Protein AF-0000000087416168 (afdb_homodimer)

InterPro domains:
  IPR002364 Quinone oxidoreductase/zeta-crystallin, conserved site [PS01162] (146-167)
  IPR011032 GroES-like superfamily [SSF50129] (1-153)
  IPR013154 Alcohol dehydrogenase-like, N-terminal [PF08240] (27-116)
  IPR020843 Enoylreductase domain [SM00829] (10-326)
  IPR036291 NAD(P)-binding domain superfamily [SSF51735] (119-296)
  IPR051603 Zinc-Containing ADH Family: Quinone Oxidoreductase/CCCR [PTHR44154] (1-326)

Structure (mmCIF, N/CA/C/O backbone):
data_AF-0000000087416168-model_v1
#
loop_
_entity.id
_entity.type
_entity.pdbx_description
1 polymer 'Zinc-type alcohol dehydrogenase-like protein'
#
loop_
_atom_site.group_PDB
_atom_site.id
_atom_site.type_symbol
_atom_site.label_atom_id
_atom_site.label_alt_id
_atom_site.label_comp_id
_atom_site.label_asym_id
_atom_site.label_entity_id
_atom_site.label_seq_id
_atom_site.pdbx_PDB_ins_code
_atom_site.Cartn_x
_atom_site.Cartn_y
_atom_site.Cartn_z
_atom_site.occupancy
_atom_site.B_iso_or_equiv
_atom_site.auth_seq_id
_atom_site.auth_comp_id
_atom_site.auth_asym_id
_atom_site.auth_atom_id
_atom_site.pdbx_PDB_model_num
ATOM 1 N N . MET A 1 1 ? 13.109 -37.875 -20.875 1 96.06 1 MET A N 1
ATOM 2 C CA . MET A 1 1 ? 11.719 -37.719 -20.453 1 96.06 1 MET A CA 1
ATOM 3 C C . MET A 1 1 ? 10.914 -36.938 -21.484 1 96.06 1 MET A C 1
ATOM 5 O O . MET A 1 1 ? 11.484 -36.188 -22.297 1 96.06 1 MET A O 1
ATOM 9 N N . GLN A 1 2 ? 9.641 -37.156 -21.453 1 97.25 2 GLN A N 1
ATOM 10 C CA . GLN A 1 2 ? 8.766 -36.406 -22.344 1 97.25 2 GLN A CA 1
ATOM 11 C C . GLN A 1 2 ? 8.523 -35 -21.812 1 97.25 2 GLN A C 1
ATOM 13 O O . GLN A 1 2 ? 8.367 -34.812 -20.609 1 97.25 2 GLN A O 1
ATOM 18 N N . ALA A 1 3 ? 8.531 -34 -22.766 1 97.94 3 ALA A N 1
ATOM 19 C CA . ALA A 1 3 ? 8.234 -32.625 -22.422 1 97.94 3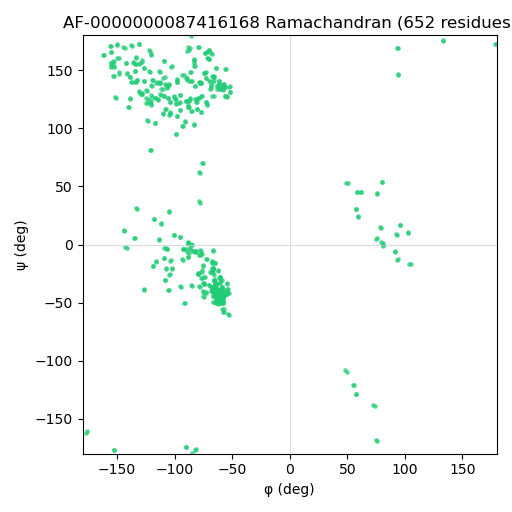 ALA A CA 1
ATOM 20 C C . ALA A 1 3 ? 7.652 -31.859 -23.609 1 97.94 3 ALA A C 1
ATOM 22 O O . ALA A 1 3 ? 7.742 -32.312 -24.75 1 97.94 3 ALA A O 1
ATOM 23 N N . MET A 1 4 ? 6.973 -30.859 -23.312 1 97.94 4 MET A N 1
ATOM 24 C CA . MET A 1 4 ? 6.523 -29.922 -24.328 1 97.94 4 MET A CA 1
ATOM 25 C C . MET A 1 4 ? 7.438 -28.703 -24.391 1 97.94 4 MET A C 1
ATOM 27 O O . MET A 1 4 ? 7.555 -27.969 -23.406 1 97.94 4 MET A O 1
ATOM 31 N N . LEU A 1 5 ? 8.023 -28.469 -25.562 1 96.5 5 LEU A N 1
ATOM 32 C CA . LEU A 1 5 ? 9.016 -27.422 -25.719 1 96.5 5 LEU A CA 1
ATOM 33 C C . LEU A 1 5 ? 8.484 -26.312 -26.625 1 96.5 5 LEU A C 1
ATOM 35 O O . LEU A 1 5 ? 7.66 -26.562 -27.5 1 96.5 5 LEU A O 1
ATOM 39 N N . ILE A 1 6 ? 8.953 -25.125 -26.312 1 96.12 6 ILE A N 1
ATOM 40 C CA . ILE A 1 6 ? 8.828 -24.031 -27.266 1 96.12 6 ILE A CA 1
ATOM 41 C C . ILE A 1 6 ? 10.211 -23.625 -27.766 1 96.12 6 ILE A C 1
ATOM 43 O O . ILE A 1 6 ? 11.164 -23.531 -27 1 96.12 6 ILE A O 1
ATOM 47 N N . ARG A 1 7 ? 10.297 -23.344 -29.047 1 96.19 7 ARG A N 1
ATOM 48 C CA . ARG A 1 7 ? 11.594 -23 -29.641 1 96.19 7 ARG A CA 1
ATOM 49 C C . ARG A 1 7 ? 11.664 -21.516 -29.969 1 96.19 7 ARG A C 1
ATOM 51 O O . ARG A 1 7 ? 12.75 -20.969 -30.172 1 96.19 7 ARG A O 1
ATOM 58 N N . ASP A 1 8 ? 10.516 -20.953 -30.078 1 95.81 8 ASP A N 1
ATOM 59 C CA . ASP A 1 8 ? 10.398 -19.5 -30.281 1 95.81 8 ASP A CA 1
ATOM 60 C C . ASP A 1 8 ? 9.227 -18.922 -29.5 1 95.81 8 ASP A C 1
ATOM 62 O O . ASP A 1 8 ? 8.211 -19.594 -29.297 1 95.81 8 ASP A O 1
ATOM 66 N N . TYR A 1 9 ? 9.461 -17.75 -29.094 1 96.81 9 TYR A N 1
ATOM 67 C CA . TYR A 1 9 ? 8.367 -17 -28.484 1 96.81 9 TYR A CA 1
ATOM 68 C C . TYR A 1 9 ? 7.562 -16.25 -29.531 1 96.81 9 TYR A C 1
ATOM 70 O O . TYR A 1 9 ? 8.008 -16.094 -30.672 1 96.81 9 TYR A O 1
ATOM 78 N N . GLY A 1 10 ? 6.375 -15.75 -29.094 1 96.19 10 GLY A N 1
ATOM 79 C CA . GLY A 1 10 ? 5.555 -14.953 -30 1 96.19 10 GLY A CA 1
ATOM 80 C C . GLY A 1 10 ? 4.098 -15.375 -30 1 96.19 10 GLY A C 1
ATOM 81 O O . GLY A 1 10 ? 3.738 -16.391 -29.422 1 96.19 10 GLY A O 1
ATOM 82 N N . GLU A 1 11 ? 3.289 -14.688 -30.688 1 93 11 GLU A N 1
ATOM 83 C CA . GLU A 1 11 ? 1.847 -14.898 -30.75 1 93 11 GLU A CA 1
ATOM 84 C C . GLU A 1 11 ? 1.513 -16.281 -31.297 1 93 11 GLU A C 1
ATOM 86 O O . GLU A 1 11 ? 0.509 -16.875 -30.922 1 93 11 GLU A O 1
ATOM 91 N N . ASN A 1 12 ? 2.393 -16.797 -32.125 1 91.25 12 ASN A N 1
ATOM 92 C CA . ASN A 1 12 ? 2.127 -18.062 -32.781 1 91.25 12 ASN A CA 1
ATOM 93 C C . ASN A 1 12 ? 3.062 -19.156 -32.281 1 91.25 12 ASN A C 1
ATOM 95 O O . ASN A 1 12 ? 3.279 -20.156 -33 1 91.25 12 ASN A O 1
ATOM 99 N N . ALA A 1 13 ? 3.648 -18.891 -31.141 1 95.81 13 ALA A N 1
ATOM 100 C CA . ALA A 1 13 ? 4.562 -19.875 -30.594 1 95.81 13 ALA A CA 1
ATOM 101 C C . ALA A 1 13 ? 3.869 -21.234 -30.422 1 95.81 13 ALA A C 1
ATOM 103 O O . ALA A 1 13 ? 2.746 -21.297 -29.906 1 95.81 13 ALA A O 1
ATOM 104 N N . VAL A 1 14 ? 4.559 -22.297 -30.828 1 95.88 14 VAL A N 1
ATOM 105 C CA . VAL A 1 14 ? 3.961 -23.625 -30.812 1 95.88 14 VAL A CA 1
ATOM 106 C C . VAL A 1 14 ? 4.707 -24.531 -29.828 1 95.88 14 VAL A C 1
ATOM 108 O O . VAL A 1 14 ? 5.934 -24.469 -29.734 1 95.88 14 VAL A O 1
ATOM 111 N N . PHE A 1 15 ? 3.922 -25.297 -29.125 1 97.62 15 PHE A N 1
ATOM 112 C CA . PHE A 1 15 ? 4.504 -26.344 -28.297 1 97.62 15 PHE A CA 1
ATOM 113 C C . PHE A 1 15 ? 4.812 -27.594 -29.125 1 97.62 15 PHE A C 1
ATOM 115 O O . PHE A 1 15 ? 3.988 -28.016 -29.938 1 97.62 15 PHE A O 1
ATOM 122 N N . GLU A 1 16 ? 5.984 -28.125 -28.844 1 97.38 16 GLU A N 1
ATOM 123 C CA . GLU A 1 16 ? 6.402 -29.359 -29.531 1 97.38 16 GLU A CA 1
ATOM 124 C C . GLU A 1 16 ? 6.773 -30.438 -28.531 1 97.38 16 GLU A C 1
ATOM 126 O O . GLU A 1 16 ? 7.52 -30.188 -27.578 1 97.38 16 GLU A O 1
ATOM 131 N N . ALA A 1 17 ? 6.23 -31.609 -28.812 1 97.12 17 ALA A N 1
ATOM 132 C CA . ALA A 1 17 ? 6.648 -32.75 -28 1 97.12 17 ALA A CA 1
ATOM 133 C C . ALA A 1 17 ? 8.102 -33.125 -28.266 1 97.12 17 ALA A C 1
ATOM 135 O O . ALA A 1 17 ? 8.539 -33.156 -29.422 1 97.12 17 ALA A O 1
ATOM 136 N N . ALA A 1 18 ? 8.805 -33.344 -27.219 1 96.56 18 ALA A N 1
ATOM 137 C CA . ALA A 1 18 ? 10.211 -33.688 -27.375 1 96.56 18 ALA A CA 1
ATOM 138 C C . ALA A 1 18 ? 10.664 -34.625 -26.234 1 96.56 18 ALA A C 1
ATOM 140 O O . ALA A 1 18 ? 10.102 -34.594 -25.141 1 96.56 18 ALA A O 1
ATOM 141 N N . GLU A 1 19 ? 11.562 -35.469 -26.609 1 97.44 19 GLU A N 1
ATOM 142 C CA . GLU A 1 19 ? 12.297 -36.219 -25.578 1 97.44 19 GLU A CA 1
ATOM 143 C C . GLU A 1 19 ? 13.523 -35.438 -25.109 1 97.44 19 GLU A C 1
ATOM 145 O O . GLU A 1 19 ? 14.383 -35.062 -25.922 1 97.44 19 GLU A O 1
ATOM 150 N N . VAL A 1 20 ? 13.508 -35.125 -23.828 1 96.12 20 VAL A N 1
ATOM 151 C CA . VAL A 1 20 ? 14.625 -34.375 -23.281 1 96.12 20 VAL A CA 1
ATOM 152 C C . VAL A 1 20 ? 15.273 -35.156 -22.141 1 96.12 20 VAL A C 1
ATOM 154 O O . VAL A 1 20 ? 14.734 -36.188 -21.688 1 96.12 20 VAL A O 1
ATOM 157 N N . GLU A 1 21 ? 16.422 -34.75 -21.734 1 95.38 21 GLU A N 1
ATOM 158 C CA . GLU A 1 21 ? 17.125 -35.438 -20.656 1 95.38 21 GLU A CA 1
ATOM 159 C C . GLU A 1 21 ? 16.391 -35.312 -19.328 1 95.38 21 GLU A C 1
ATOM 161 O O . GLU A 1 21 ? 15.828 -34.25 -19.031 1 95.38 21 GLU A O 1
ATOM 166 N N . MET A 1 22 ? 16.422 -36.375 -18.625 1 95.44 22 MET A N 1
ATOM 167 C CA . MET A 1 22 ? 15.898 -36.312 -17.266 1 95.44 22 MET A CA 1
ATOM 168 C C . MET A 1 22 ? 16.703 -35.344 -16.406 1 95.44 22 MET A C 1
ATOM 170 O O . MET A 1 22 ? 17.938 -35.312 -16.469 1 95.44 22 MET A O 1
ATOM 174 N N . PRO A 1 23 ? 15.961 -34.531 -15.703 1 94.62 23 PRO A N 1
ATOM 175 C CA . PRO A 1 23 ? 16.719 -33.625 -14.828 1 94.62 23 PRO A CA 1
ATOM 176 C C . PRO A 1 23 ? 17.469 -34.344 -13.719 1 94.62 23 PRO A C 1
ATOM 178 O O . PRO A 1 23 ? 16.953 -35.344 -13.172 1 94.62 23 PRO A O 1
ATOM 181 N N . GLU A 1 24 ? 18.547 -33.875 -13.406 1 93.94 24 GLU A N 1
ATOM 182 C CA . GLU A 1 24 ? 19.359 -34.469 -12.344 1 93.94 24 GLU A CA 1
ATOM 183 C C . GLU A 1 24 ? 19 -33.875 -10.984 1 93.94 24 GLU A C 1
ATOM 185 O O . GLU A 1 24 ? 18.766 -32.688 -10.859 1 93.94 24 GLU A O 1
ATOM 190 N N . ILE A 1 25 ? 19.016 -34.781 -10.055 1 96.06 25 ILE A N 1
ATOM 191 C CA . ILE A 1 25 ? 18.75 -34.344 -8.68 1 96.06 25 ILE A CA 1
ATOM 192 C C . ILE A 1 25 ? 19.906 -33.469 -8.18 1 96.06 25 ILE A C 1
ATOM 194 O O . ILE A 1 25 ? 21.062 -33.75 -8.477 1 96.06 25 ILE A O 1
ATOM 198 N N . LYS A 1 26 ? 19.547 -32.375 -7.5 1 94.38 26 LYS A N 1
ATOM 199 C CA . LYS A 1 26 ? 20.547 -31.469 -6.922 1 94.38 26 LYS A CA 1
ATOM 200 C C . LYS A 1 26 ? 20.266 -31.219 -5.441 1 94.38 26 LYS A C 1
ATOM 202 O O . LYS A 1 26 ? 19.156 -31.453 -4.969 1 94.38 26 LYS A O 1
ATOM 207 N N . ALA A 1 27 ? 21.328 -30.828 -4.742 1 97.56 27 ALA A N 1
ATOM 208 C CA . ALA A 1 27 ? 21.172 -30.5 -3.324 1 97.56 27 ALA A CA 1
ATOM 209 C C . ALA A 1 27 ? 20.047 -29.5 -3.104 1 97.56 27 ALA A C 1
ATOM 211 O O . ALA A 1 27 ? 19.891 -28.547 -3.871 1 97.56 27 ALA A O 1
ATOM 212 N N . GLY A 1 28 ? 19.203 -29.75 -2.057 1 97.81 28 GLY A N 1
ATOM 213 C CA . GLY A 1 28 ? 18.109 -28.844 -1.703 1 97.81 28 GLY A CA 1
ATOM 214 C C . GLY A 1 28 ? 16.891 -29 -2.592 1 97.81 28 GLY A C 1
ATOM 215 O O . GLY A 1 28 ? 15.891 -28.312 -2.4 1 97.81 28 GLY A O 1
ATOM 216 N N . HIS A 1 29 ? 16.953 -29.938 -3.52 1 98 29 HIS A N 1
ATOM 217 C CA . HIS A 1 29 ? 15.875 -30.109 -4.488 1 98 29 HIS A CA 1
ATOM 218 C C . HIS A 1 29 ? 15.273 -31.5 -4.406 1 98 29 HIS A C 1
ATOM 220 O O . HIS A 1 29 ? 15.828 -32.375 -3.742 1 98 29 HIS A O 1
ATOM 226 N N . VAL A 1 30 ? 14.125 -31.625 -4.98 1 98.25 30 VAL A N 1
ATOM 227 C CA . VAL A 1 30 ? 13.375 -32.875 -5.023 1 98.25 30 VAL A CA 1
ATOM 228 C C . VAL A 1 30 ? 12.961 -33.188 -6.461 1 98.25 30 VAL A C 1
ATOM 230 O O . VAL A 1 30 ? 12.516 -32.312 -7.191 1 98.25 30 VAL A O 1
ATOM 233 N N . LEU A 1 31 ? 13.258 -34.406 -6.855 1 98.5 31 LEU A N 1
ATOM 234 C CA . LEU A 1 31 ? 12.727 -34.875 -8.141 1 98.5 31 LEU A CA 1
ATOM 235 C C . LEU A 1 31 ? 11.281 -35.344 -7.996 1 98.5 31 LEU A C 1
ATOM 237 O O . LEU A 1 31 ? 10.977 -36.219 -7.188 1 98.5 31 LEU A O 1
ATOM 241 N N . VAL A 1 32 ? 10.445 -34.75 -8.742 1 98.69 32 VAL A N 1
ATOM 242 C CA . VAL A 1 32 ? 9.023 -35.031 -8.648 1 98.69 32 VAL A CA 1
ATOM 243 C C . VAL A 1 32 ? 8.516 -35.562 -9.992 1 98.69 32 VAL A C 1
ATOM 245 O O . VAL A 1 32 ? 8.789 -35 -11.039 1 98.69 32 VAL A O 1
ATOM 248 N N . LYS A 1 33 ? 7.875 -36.688 -9.945 1 98.88 33 LYS A N 1
ATOM 249 C CA . LYS A 1 33 ? 7.094 -37.125 -11.102 1 98.88 33 LYS A CA 1
ATOM 250 C C . LYS A 1 33 ? 5.777 -36.375 -11.195 1 98.88 33 LYS A C 1
ATOM 252 O O . LYS A 1 33 ? 4.883 -36.531 -10.367 1 98.88 33 LYS A O 1
ATOM 257 N N . ILE A 1 34 ? 5.676 -35.594 -12.227 1 98.81 34 ILE A N 1
ATOM 258 C CA . ILE A 1 34 ? 4.543 -34.688 -12.328 1 98.81 34 ILE A CA 1
ATOM 259 C C . ILE A 1 34 ? 3.295 -35.469 -12.75 1 98.81 34 ILE A C 1
ATOM 261 O O . ILE A 1 34 ? 3.326 -36.219 -13.727 1 98.81 34 ILE A O 1
ATOM 265 N N . ALA A 1 35 ? 2.24 -35.281 -11.969 1 98.88 35 ALA A N 1
ATOM 266 C CA . ALA A 1 35 ? 0.946 -35.844 -12.32 1 98.88 35 ALA A CA 1
ATOM 267 C C . ALA A 1 35 ? 0.089 -34.844 -13.086 1 98.88 35 ALA A C 1
ATOM 269 O O . ALA A 1 35 ? -0.662 -35.219 -13.992 1 98.88 35 ALA A O 1
ATOM 270 N N . ALA A 1 36 ? 0.198 -33.594 -12.703 1 98.81 36 ALA A N 1
ATOM 271 C CA . ALA A 1 36 ? -0.583 -32.531 -13.328 1 98.81 36 ALA A CA 1
ATOM 272 C C . ALA A 1 36 ? 0.105 -31.188 -13.172 1 98.81 36 ALA A C 1
ATOM 274 O O . ALA A 1 36 ? 0.916 -31 -12.258 1 98.81 36 ALA A O 1
ATOM 275 N N . SER A 1 37 ? -0.153 -30.297 -14.062 1 98.5 37 SER A N 1
ATOM 276 C CA . SER A 1 37 ? 0.217 -2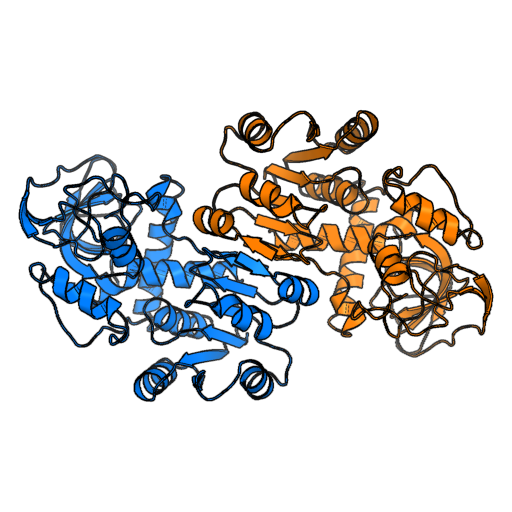8.891 -14.047 1 98.5 37 SER A CA 1
ATOM 277 C C . SER A 1 37 ? -0.979 -28 -14.367 1 98.5 37 SER A C 1
ATOM 279 O O . SER A 1 37 ? -2.074 -28.5 -14.641 1 98.5 37 SER A O 1
ATOM 281 N N . SER A 1 38 ? -0.823 -26.719 -14.25 1 98.38 38 SER A N 1
ATOM 282 C CA . SER A 1 38 ? -1.889 -25.812 -14.648 1 98.38 38 SER A CA 1
ATOM 283 C C . SER A 1 38 ? -1.34 -24.625 -15.445 1 98.38 38 SER A C 1
ATOM 285 O O . SER A 1 38 ? -0.139 -24.359 -15.406 1 98.38 38 SER A O 1
ATOM 287 N N . VAL A 1 39 ? -2.217 -24.031 -16.234 1 97.81 39 VAL A N 1
ATOM 288 C CA . VAL A 1 39 ? -1.84 -22.906 -17.078 1 97.81 39 VAL A CA 1
ATOM 289 C C . VAL A 1 39 ? -2.256 -21.609 -16.422 1 97.81 39 VAL A C 1
ATOM 291 O O . VAL A 1 39 ? -3.408 -21.438 -16 1 97.81 39 VAL A O 1
ATOM 294 N N . ASN A 1 40 ? -1.34 -20.734 -16.25 1 96.88 40 ASN A N 1
ATOM 295 C CA . ASN A 1 40 ? -1.599 -19.406 -15.695 1 96.88 40 ASN A CA 1
ATOM 296 C C . ASN A 1 40 ? -1.471 -18.312 -16.75 1 96.88 40 ASN A C 1
ATOM 298 O O . ASN A 1 40 ? -0.806 -18.516 -17.781 1 96.88 40 ASN A O 1
ATOM 302 N N . THR A 1 41 ? -2.102 -17.188 -16.484 1 94.5 41 THR A N 1
ATOM 303 C CA . THR A 1 41 ? -2.039 -16.062 -17.406 1 94.5 41 THR A CA 1
ATOM 304 C C . THR A 1 41 ? -0.59 -15.695 -17.703 1 94.5 41 THR A C 1
ATOM 306 O O . THR A 1 41 ? -0.235 -15.43 -18.859 1 94.5 41 THR A O 1
ATOM 309 N N . VAL A 1 42 ? 0.277 -15.703 -16.703 1 94.81 42 VAL A N 1
ATOM 310 C CA . VAL A 1 42 ? 1.673 -15.312 -16.891 1 94.81 42 VAL A CA 1
ATOM 311 C C . VAL A 1 42 ? 2.367 -16.312 -17.812 1 94.81 42 VAL A C 1
ATOM 313 O O . VAL A 1 42 ? 3.275 -15.953 -18.562 1 94.81 42 VAL A O 1
ATOM 316 N N . ASP A 1 43 ? 1.974 -17.594 -17.828 1 96.12 43 ASP A N 1
ATOM 317 C CA . ASP A 1 43 ? 2.504 -18.562 -18.781 1 96.12 43 ASP A CA 1
ATOM 318 C C . ASP A 1 43 ? 2.254 -18.109 -20.219 1 96.12 43 ASP A C 1
ATOM 320 O O . ASP A 1 43 ? 3.146 -18.203 -21.078 1 96.12 43 ASP A O 1
ATOM 324 N N . THR A 1 44 ? 1.035 -17.672 -20.438 1 95.75 44 THR A N 1
ATOM 325 C CA . THR A 1 44 ? 0.669 -17.234 -21.781 1 95.75 44 THR A CA 1
ATOM 326 C C . THR A 1 44 ? 1.404 -15.961 -22.172 1 95.75 44 THR A C 1
ATOM 328 O O . THR A 1 44 ? 1.778 -15.773 -23.328 1 95.75 44 THR A O 1
ATOM 331 N N . MET A 1 45 ? 1.579 -15.102 -21.156 1 93.81 45 MET A N 1
ATOM 332 C CA . MET A 1 45 ? 2.338 -13.883 -21.422 1 93.81 45 MET A CA 1
ATOM 333 C C . MET A 1 45 ? 3.777 -14.211 -21.812 1 93.81 45 MET A C 1
ATOM 335 O O . MET A 1 45 ? 4.309 -13.648 -22.766 1 93.81 45 MET A O 1
ATOM 339 N N . ILE A 1 46 ? 4.379 -15.086 -21.094 1 95.5 46 ILE A N 1
ATOM 340 C CA . ILE A 1 46 ? 5.75 -15.492 -21.375 1 95.5 46 ILE A CA 1
ATOM 341 C C . ILE A 1 46 ? 5.832 -16.094 -22.781 1 95.5 46 ILE A C 1
ATOM 343 O O . ILE A 1 46 ? 6.723 -15.742 -23.562 1 95.5 46 ILE A O 1
ATOM 347 N N . ARG A 1 47 ? 4.934 -16.938 -23.094 1 96.5 47 ARG A N 1
ATOM 348 C CA . ARG A 1 47 ? 4.926 -17.594 -24.391 1 96.5 47 ARG A CA 1
ATOM 349 C C . ARG A 1 47 ? 4.824 -16.562 -25.516 1 96.5 47 ARG A C 1
ATOM 351 O O . ARG A 1 47 ? 5.508 -16.688 -26.547 1 96.5 47 ARG A O 1
ATOM 358 N N . LYS A 1 48 ? 4.062 -15.539 -25.297 1 96.19 48 LYS A N 1
ATOM 359 C CA . LYS A 1 48 ? 3.777 -14.555 -26.344 1 96.19 48 LYS A CA 1
ATOM 360 C C . LYS A 1 48 ? 4.871 -13.492 -26.406 1 96.19 48 LYS A C 1
ATOM 362 O O . LYS A 1 48 ? 5.266 -13.07 -27.484 1 96.19 48 LYS A O 1
ATOM 367 N N . MET A 1 49 ? 5.387 -13.156 -25.203 1 94.31 49 MET A N 1
ATOM 368 C CA . MET A 1 49 ? 6.234 -11.969 -25.156 1 94.31 49 MET A CA 1
ATOM 369 C C . MET A 1 49 ? 7.707 -12.352 -25.047 1 94.31 49 MET A C 1
ATOM 371 O O . MET A 1 49 ? 8.586 -11.57 -25.422 1 94.31 49 MET A O 1
ATOM 375 N N . GLY A 1 50 ? 7.93 -13.398 -24.562 1 94.31 50 GLY A N 1
ATOM 376 C CA . GLY A 1 50 ? 9.297 -13.891 -24.438 1 94.31 50 GLY A CA 1
ATOM 377 C C . GLY A 1 50 ? 10.211 -12.93 -23.719 1 94.31 50 GLY A C 1
ATOM 378 O O . GLY A 1 50 ? 9.898 -12.477 -22.609 1 94.31 50 GLY A O 1
ATOM 379 N N . GLN A 1 51 ? 11.227 -12.531 -24.406 1 90.25 51 GLN A N 1
ATOM 380 C CA . GLN A 1 51 ? 12.32 -11.797 -23.781 1 90.25 51 GLN A CA 1
ATOM 381 C C . GLN A 1 51 ? 11.922 -10.336 -23.547 1 90.25 51 GLN A C 1
ATOM 383 O O . GLN A 1 51 ? 12.656 -9.594 -22.875 1 90.25 51 GLN A O 1
ATOM 388 N N . GLU A 1 52 ? 10.828 -9.969 -23.984 1 90.12 52 GLU A N 1
ATOM 389 C CA . GLU A 1 52 ? 10.32 -8.648 -23.641 1 90.12 52 GLU A CA 1
ATOM 390 C C . GLU A 1 52 ? 9.977 -8.562 -22.156 1 90.12 52 GLU A C 1
ATOM 392 O O . GLU A 1 52 ? 9.859 -7.465 -21.609 1 90.12 52 GLU A O 1
ATOM 397 N N . LEU A 1 53 ? 9.719 -9.68 -21.562 1 90.25 53 LEU A N 1
ATOM 398 C CA . LEU A 1 53 ? 9.531 -9.766 -20.125 1 90.25 53 LEU A CA 1
ATOM 399 C C . LEU A 1 53 ? 10.82 -10.227 -19.438 1 90.25 53 LEU A C 1
ATOM 401 O O . LEU A 1 53 ? 11.523 -11.102 -19.953 1 90.25 53 LEU A O 1
ATOM 405 N N . PRO A 1 54 ? 11.062 -9.609 -18.328 1 88.62 54 PRO A N 1
ATOM 406 C CA . PRO A 1 54 ? 12.289 -9.992 -17.625 1 88.62 54 PRO A CA 1
ATOM 407 C C . PRO A 1 54 ? 12.156 -11.305 -16.859 1 88.62 54 PRO A C 1
ATOM 409 O O . PRO A 1 54 ? 12.672 -11.438 -15.758 1 88.62 54 PRO A O 1
ATOM 412 N N . LEU A 1 55 ? 11.406 -12.273 -17.406 1 92.44 55 LEU A N 1
ATOM 413 C CA . LEU A 1 55 ? 11.188 -13.492 -16.641 1 92.44 55 LEU A CA 1
ATOM 414 C C . LEU A 1 55 ? 11.211 -14.719 -17.531 1 92.44 55 LEU A C 1
ATOM 416 O O . LEU A 1 55 ? 11.18 -15.852 -17.047 1 92.44 55 LEU A O 1
ATOM 420 N N . ALA A 1 56 ? 11.359 -14.562 -18.859 1 94 56 ALA A N 1
ATOM 421 C CA . ALA A 1 56 ? 11.234 -15.672 -19.797 1 94 56 ALA A CA 1
ATOM 422 C C . ALA A 1 56 ? 12.492 -16.531 -19.812 1 94 56 ALA A C 1
ATOM 424 O O . ALA A 1 56 ? 13.609 -16.016 -19.828 1 94 56 ALA A O 1
ATOM 425 N N . PRO A 1 57 ? 12.266 -17.859 -19.859 1 95.06 57 PRO A N 1
ATOM 426 C CA . PRO A 1 57 ? 13.422 -18.734 -20.062 1 95.06 57 PRO A CA 1
ATOM 427 C C . PRO A 1 57 ? 14.008 -18.641 -21.469 1 95.06 57 PRO A C 1
ATOM 429 O O . PRO A 1 57 ? 13.328 -18.188 -22.391 1 95.06 57 PRO A O 1
ATOM 432 N N . GLN A 1 58 ? 15.258 -19.062 -21.562 1 94.25 58 GLN A N 1
ATOM 433 C CA . GLN A 1 58 ? 15.859 -19.156 -22.891 1 94.25 58 GLN A CA 1
ATOM 434 C C . GLN A 1 58 ? 15.289 -20.344 -23.672 1 94.25 58 GLN A C 1
ATOM 436 O O . GLN A 1 58 ? 15.078 -21.422 -23.125 1 94.25 58 GLN A O 1
ATOM 441 N N . THR A 1 59 ? 15.109 -20.188 -24.953 1 93.94 59 THR A N 1
ATOM 442 C CA . THR A 1 59 ? 14.609 -21.266 -25.797 1 93.94 59 THR A CA 1
ATOM 443 C C . THR A 1 59 ? 15.75 -22.188 -26.219 1 93.94 59 THR A C 1
ATOM 445 O O . THR A 1 59 ? 16.891 -21.766 -26.344 1 93.94 59 THR A O 1
ATOM 448 N N . PRO A 1 60 ? 15.492 -23.438 -26.562 1 95.31 60 PRO A N 1
ATOM 449 C CA . PRO A 1 60 ? 14.219 -24.125 -26.312 1 95.31 60 PRO A CA 1
ATOM 450 C C . PRO A 1 60 ? 13.836 -24.156 -24.844 1 95.31 60 PRO A C 1
ATOM 452 O O . PRO A 1 60 ? 14.695 -24.375 -23.984 1 95.31 60 PRO A O 1
ATOM 455 N N . ALA A 1 61 ? 12.539 -23.922 -24.594 1 95.62 61 ALA A N 1
ATOM 456 C CA . ALA A 1 61 ? 12.109 -23.75 -23.219 1 95.62 61 ALA A CA 1
ATOM 457 C C . ALA A 1 61 ? 10.961 -24.688 -22.875 1 95.62 61 ALA A C 1
ATOM 459 O O . ALA A 1 61 ? 10.109 -24.969 -23.734 1 95.62 61 ALA A O 1
ATOM 460 N N . ILE A 1 62 ? 11.008 -25.219 -21.688 1 96.94 62 ILE A N 1
ATOM 461 C CA . ILE A 1 62 ? 9.844 -25.844 -21.078 1 96.94 62 ILE A CA 1
ATOM 462 C C . ILE A 1 62 ? 9.117 -24.859 -20.172 1 96.94 62 ILE A C 1
ATOM 464 O O . ILE A 1 62 ? 9.68 -24.406 -19.172 1 96.94 62 ILE A O 1
ATOM 468 N N . LEU A 1 63 ? 7.875 -24.516 -20.531 1 97.06 63 LEU A N 1
ATOM 469 C CA . LEU A 1 63 ? 7.102 -23.547 -19.75 1 97.06 63 LEU A CA 1
ATOM 470 C C . LEU A 1 63 ? 6.297 -24.25 -18.672 1 97.06 63 LEU A C 1
ATOM 472 O O . LEU A 1 63 ? 6.516 -25.438 -18.391 1 97.06 63 LEU A O 1
ATOM 476 N N . GLY A 1 64 ? 5.492 -23.469 -18.016 1 97.62 64 GLY A N 1
ATOM 477 C CA . GLY A 1 64 ? 4.699 -23.969 -16.906 1 97.62 64 GLY A CA 1
ATOM 478 C C . GLY A 1 64 ? 5.359 -23.766 -15.547 1 97.62 64 GLY A C 1
ATOM 479 O O . GLY A 1 64 ? 6.578 -23.906 -15.422 1 97.62 64 GLY A O 1
ATOM 480 N N . MET A 1 65 ? 4.516 -23.516 -14.523 1 98.06 65 MET A N 1
ATOM 481 C CA . MET A 1 65 ? 5.066 -23.172 -13.211 1 98.06 65 MET A CA 1
ATOM 482 C C . MET A 1 65 ? 4.504 -24.078 -12.133 1 98.06 65 MET A C 1
ATOM 484 O O . MET A 1 65 ? 5.246 -24.578 -11.281 1 98.06 65 MET A O 1
ATOM 488 N N . ASP A 1 66 ? 3.285 -24.406 -12.188 1 98.62 66 ASP A N 1
ATOM 489 C CA . ASP A 1 66 ? 2.576 -25.188 -11.188 1 98.62 66 ASP A CA 1
ATOM 490 C C . ASP A 1 66 ? 2.752 -26.688 -11.438 1 98.62 66 ASP A C 1
ATOM 492 O O . ASP A 1 66 ? 2.797 -27.125 -12.586 1 98.62 66 ASP A O 1
ATOM 496 N N . PHE A 1 67 ? 2.744 -27.406 -10.32 1 98.69 67 PHE A N 1
ATOM 497 C CA . PHE A 1 67 ? 2.732 -28.859 -10.469 1 98.69 67 PHE A CA 1
ATOM 498 C C . PHE A 1 67 ? 2.135 -29.531 -9.242 1 98.69 67 PHE A C 1
ATOM 500 O O . PHE A 1 67 ? 2.08 -28.938 -8.164 1 98.69 67 PHE A O 1
ATOM 507 N N . ALA A 1 68 ? 1.638 -30.688 -9.398 1 98.88 68 ALA A N 1
ATOM 508 C CA . ALA A 1 68 ? 1.394 -31.703 -8.375 1 98.88 68 ALA A CA 1
ATOM 509 C C . ALA A 1 68 ? 1.901 -33.062 -8.82 1 98.88 68 ALA A C 1
ATOM 511 O O . ALA A 1 68 ? 1.822 -33.406 -10 1 98.88 68 ALA A O 1
ATOM 512 N N . GLY A 1 69 ? 2.459 -33.781 -7.898 1 98.88 69 GLY A N 1
ATOM 513 C CA . GLY A 1 69 ? 3.025 -35.062 -8.258 1 98.88 69 GLY A CA 1
ATOM 514 C C . GLY A 1 69 ? 3.572 -35.812 -7.066 1 98.88 69 GLY A C 1
ATOM 515 O O . GLY A 1 69 ? 3.148 -35.594 -5.93 1 98.88 69 GLY A O 1
ATOM 516 N N . THR A 1 70 ? 4.422 -36.781 -7.434 1 98.88 70 THR A N 1
ATOM 517 C CA . THR A 1 70 ? 4.977 -37.656 -6.418 1 98.88 70 THR A CA 1
ATOM 518 C C . THR A 1 70 ? 6.5 -37.562 -6.387 1 98.88 70 THR A C 1
ATOM 520 O O . THR A 1 70 ? 7.148 -37.562 -7.434 1 98.88 70 THR A O 1
ATOM 523 N N . VAL A 1 71 ? 7 -37.5 -5.176 1 98.88 71 VAL A N 1
ATOM 524 C CA . VAL A 1 71 ? 8.445 -37.438 -5.004 1 98.88 71 VAL A CA 1
ATOM 525 C C . VAL A 1 71 ? 9.102 -38.719 -5.469 1 98.88 71 VAL A C 1
ATOM 527 O O . VAL A 1 71 ? 8.727 -39.812 -5.027 1 98.88 71 VAL A O 1
ATOM 530 N N . GLU A 1 72 ? 10.07 -38.594 -6.32 1 98.5 72 GLU A N 1
ATOM 531 C CA . GLU A 1 72 ? 10.781 -39.75 -6.863 1 98.5 72 GLU A CA 1
ATOM 532 C C . GLU A 1 72 ? 12.195 -39.844 -6.297 1 98.5 72 GLU A C 1
ATOM 534 O O . GLU A 1 72 ? 12.75 -40.938 -6.172 1 98.5 72 GLU A O 1
ATOM 539 N N . ALA A 1 73 ? 12.789 -38.75 -5.98 1 98.5 73 ALA A N 1
ATOM 540 C CA . ALA A 1 73 ? 14.109 -38.688 -5.371 1 98.5 73 ALA A CA 1
ATOM 541 C C . ALA A 1 73 ? 14.266 -37.438 -4.523 1 98.5 73 ALA A C 1
ATOM 543 O O . ALA A 1 73 ? 13.602 -36.406 -4.777 1 98.5 73 ALA A O 1
ATOM 544 N N . VAL A 1 74 ? 15.125 -37.531 -3.543 1 98.5 74 VAL A N 1
ATOM 545 C CA . VAL A 1 74 ? 15.359 -36.438 -2.615 1 98.5 74 VAL A CA 1
ATOM 546 C C . VAL A 1 74 ? 16.844 -36.094 -2.605 1 98.5 74 VAL A C 1
ATOM 548 O O . VAL A 1 74 ? 17.703 -36.938 -2.428 1 98.5 74 VAL A O 1
ATOM 551 N N . GLY A 1 75 ? 17.078 -34.781 -2.854 1 98.31 75 GLY A N 1
ATOM 552 C CA . GLY A 1 75 ? 18.469 -34.344 -2.871 1 98.31 75 GLY A CA 1
ATOM 553 C C . GLY A 1 75 ? 19.047 -34.156 -1.483 1 98.31 75 GLY A C 1
ATOM 554 O O . GLY A 1 75 ? 18.312 -34.125 -0.493 1 98.31 75 GLY A O 1
ATOM 555 N N . ASP A 1 76 ? 20.406 -33.969 -1.497 1 97.88 76 ASP A N 1
ATOM 556 C CA . ASP A 1 76 ? 21.125 -33.75 -0.245 1 97.88 76 ASP A CA 1
ATOM 557 C C . ASP A 1 76 ? 20.578 -32.531 0.496 1 97.88 76 ASP A C 1
ATOM 559 O O . ASP A 1 76 ? 20.297 -31.5 -0.12 1 97.88 76 ASP A O 1
ATOM 563 N N . GLY A 1 77 ? 20.359 -32.719 1.793 1 97.62 77 GLY A N 1
ATOM 564 C CA . GLY A 1 77 ? 19.984 -31.594 2.633 1 97.62 77 GLY A CA 1
ATOM 565 C C . GLY A 1 77 ? 18.469 -31.438 2.773 1 97.62 77 GLY A C 1
ATOM 566 O O . GLY A 1 77 ? 18 -30.641 3.59 1 97.62 77 GLY A O 1
ATOM 567 N N . VAL A 1 78 ? 17.75 -32.125 1.943 1 97.88 78 VAL A N 1
ATOM 568 C CA . VAL A 1 78 ? 16.297 -32.062 2.029 1 97.88 78 VAL A CA 1
ATOM 569 C C . VAL A 1 78 ? 15.805 -33 3.125 1 97.88 78 VAL A C 1
ATOM 571 O O . VAL A 1 78 ? 16.109 -34.188 3.117 1 97.88 78 VAL A O 1
ATOM 574 N N . GLN A 1 79 ? 15.023 -32.469 4.094 1 96.12 79 GLN A N 1
ATOM 575 C CA . GLN A 1 79 ? 14.609 -33.281 5.238 1 96.12 79 GLN A CA 1
ATOM 576 C C . GLN A 1 79 ? 13.094 -33.406 5.305 1 96.12 79 GLN A C 1
ATOM 578 O O . GLN A 1 79 ? 12.562 -34.344 5.906 1 96.12 79 GLN A O 1
ATOM 583 N N . ASP A 1 80 ? 12.383 -32.562 4.668 1 96.94 80 ASP A N 1
ATOM 584 C CA . ASP A 1 80 ? 10.945 -32.438 4.891 1 96.94 80 ASP A CA 1
ATOM 585 C C . ASP A 1 80 ? 10.164 -33.375 3.945 1 96.94 80 ASP A C 1
ATOM 587 O O . ASP A 1 80 ? 8.945 -33.469 4.047 1 96.94 80 ASP A O 1
ATOM 591 N N . TYR A 1 81 ? 10.859 -34.094 3.023 1 98.56 81 TYR A N 1
ATOM 592 C CA . TYR A 1 81 ? 10.188 -34.875 2.014 1 98.56 81 TYR A CA 1
ATOM 593 C C . TYR A 1 81 ? 10.828 -36.281 1.899 1 98.56 81 TYR A C 1
ATOM 595 O O . TYR A 1 81 ? 12.031 -36.406 2.131 1 98.56 81 TYR A O 1
ATOM 603 N N . SER A 1 82 ? 9.992 -37.219 1.533 1 98.5 82 SER A N 1
ATOM 604 C CA . SER A 1 82 ? 10.43 -38.594 1.281 1 98.5 82 SER A CA 1
ATOM 605 C C . SER A 1 82 ? 9.891 -39.125 -0.049 1 98.5 82 SER A C 1
ATOM 607 O O . SER A 1 82 ? 8.875 -38.625 -0.543 1 98.5 82 SER A O 1
ATOM 609 N N . ILE A 1 83 ? 10.625 -40.094 -0.559 1 98.56 83 ILE A N 1
ATOM 610 C CA . ILE A 1 83 ? 10.156 -40.75 -1.773 1 98.56 83 ILE A CA 1
ATOM 611 C C . ILE A 1 83 ? 8.734 -41.281 -1.564 1 98.56 83 ILE A C 1
ATOM 613 O O . ILE A 1 83 ? 8.43 -41.875 -0.53 1 98.56 83 ILE A O 1
ATOM 617 N N . GLY A 1 84 ? 7.871 -40.906 -2.469 1 98.75 84 GLY A N 1
ATOM 618 C CA . GLY A 1 84 ? 6.492 -41.375 -2.385 1 98.75 84 GLY A CA 1
ATOM 619 C C . GLY A 1 84 ? 5.543 -40.281 -1.897 1 98.75 84 GLY A C 1
ATOM 620 O O . GLY A 1 84 ? 4.324 -40.406 -2.051 1 98.75 84 GLY A O 1
ATOM 621 N N . ASP A 1 85 ? 6.074 -39.219 -1.3 1 98.81 85 ASP A N 1
ATOM 622 C CA . ASP A 1 85 ? 5.234 -38.125 -0.843 1 98.81 85 ASP A CA 1
ATOM 623 C C . ASP A 1 85 ? 4.484 -37.469 -2.008 1 98.81 85 ASP A C 1
ATOM 625 O O . ASP A 1 85 ? 5.047 -37.281 -3.088 1 98.81 85 ASP A O 1
ATOM 629 N N . GLU A 1 86 ? 3.172 -37.125 -1.812 1 98.94 86 GLU A N 1
ATOM 630 C CA . GLU A 1 86 ? 2.4 -36.344 -2.752 1 98.94 86 GLU A CA 1
ATOM 631 C C . GLU A 1 86 ? 2.559 -34.844 -2.455 1 98.94 86 GLU A C 1
ATOM 633 O O . GLU A 1 86 ? 2.309 -34.406 -1.333 1 98.94 86 GLU A O 1
ATOM 638 N N . VAL A 1 87 ? 2.996 -34.125 -3.469 1 98.94 87 VAL A N 1
ATOM 639 C CA . VAL A 1 87 ? 3.381 -32.719 -3.252 1 98.94 87 VAL A CA 1
ATOM 640 C C . VAL A 1 87 ? 2.779 -31.844 -4.344 1 98.94 87 VAL A C 1
ATOM 642 O O . VAL A 1 87 ? 2.28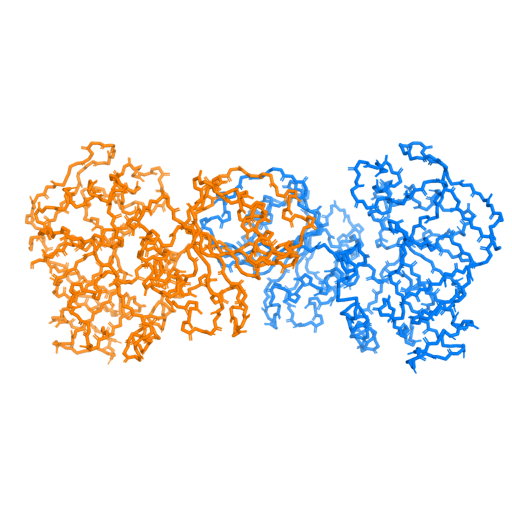7 -32.344 -5.355 1 98.94 87 VAL A O 1
ATOM 645 N N . TYR A 1 88 ? 2.703 -30.594 -4.105 1 98.94 88 TYR A N 1
ATOM 646 C CA . TYR A 1 88 ? 2.334 -29.562 -5.074 1 98.94 88 TYR A CA 1
ATOM 647 C C . TYR A 1 88 ? 3.154 -28.297 -4.871 1 98.94 88 TYR A C 1
ATOM 649 O O . TYR A 1 88 ? 3.734 -28.094 -3.801 1 98.94 88 TYR A O 1
ATOM 657 N N . GLY A 1 89 ? 3.287 -27.516 -5.863 1 98.75 89 GLY A N 1
ATOM 658 C CA . GLY A 1 89 ? 4.062 -26.297 -5.758 1 98.75 89 GLY A CA 1
ATOM 659 C C . GLY A 1 89 ? 4.129 -25.516 -7.059 1 98.75 89 GLY A C 1
ATOM 660 O O . GLY A 1 89 ? 3.52 -25.906 -8.055 1 98.75 89 GLY A O 1
ATOM 661 N N . CYS A 1 90 ? 4.656 -24.391 -7.016 1 98.62 90 CYS A N 1
ATOM 662 C CA . CYS A 1 90 ? 5.035 -23.516 -8.117 1 98.62 90 CYS A CA 1
ATOM 663 C C . CYS A 1 90 ? 6.543 -23.281 -8.141 1 98.62 90 CYS A C 1
ATOM 665 O O . CYS A 1 90 ? 7.07 -22.516 -7.328 1 98.62 90 CYS A O 1
ATOM 667 N N . ALA A 1 91 ? 7.234 -23.938 -9.086 1 97.19 91 ALA A N 1
ATOM 668 C CA . ALA A 1 91 ? 8.68 -24 -8.891 1 97.19 91 ALA A CA 1
ATOM 669 C C . ALA A 1 91 ? 9.414 -23.922 -10.227 1 97.19 91 ALA A C 1
ATOM 671 O O . ALA A 1 91 ? 10.609 -24.219 -10.297 1 97.19 91 ALA A O 1
ATOM 672 N N . GLY A 1 92 ? 8.703 -23.562 -11.352 1 93.06 92 GLY A N 1
ATOM 673 C CA . GLY A 1 92 ? 9.422 -23.641 -12.609 1 93.06 92 GLY A CA 1
ATOM 674 C C . GLY A 1 92 ? 8.906 -22.688 -13.664 1 93.06 92 GLY A C 1
ATOM 675 O O . GLY A 1 92 ? 8.094 -21.812 -13.367 1 93.06 92 GLY A O 1
ATOM 676 N N . GLY A 1 93 ? 9.562 -22.859 -14.82 1 91.38 93 GLY A N 1
ATOM 677 C CA . GLY A 1 93 ? 9.086 -22.203 -16.031 1 91.38 93 GLY A CA 1
ATOM 678 C C . GLY A 1 93 ? 9.477 -20.75 -16.109 1 91.38 93 GLY A C 1
ATOM 679 O O . GLY A 1 93 ? 8.883 -19.984 -16.875 1 91.38 93 GLY A O 1
ATOM 680 N N . LEU A 1 94 ? 10.398 -20.359 -15.281 1 92.81 94 LEU A N 1
ATOM 681 C CA . LEU A 1 94 ? 10.828 -18.969 -15.195 1 92.81 94 LEU A CA 1
ATOM 682 C C . LEU A 1 94 ? 12.352 -18.875 -15.242 1 92.81 94 LEU A C 1
ATOM 684 O O . LEU A 1 94 ? 13.047 -19.609 -14.555 1 92.81 94 LEU A O 1
ATOM 688 N N . ALA A 1 95 ? 12.859 -17.953 -16.125 1 92.69 95 ALA A N 1
ATOM 689 C CA . ALA A 1 95 ? 14.289 -17.672 -16.172 1 92.69 95 ALA A CA 1
ATOM 690 C C . ALA A 1 95 ? 15.094 -18.969 -16.266 1 92.69 95 ALA A C 1
ATOM 692 O O . ALA A 1 95 ? 14.898 -19.75 -17.203 1 92.69 95 ALA A O 1
ATOM 693 N N . ASP A 1 96 ? 15.781 -19.328 -15.234 1 90.5 96 ASP A N 1
ATOM 694 C CA . ASP A 1 96 ? 16.672 -20.484 -15.312 1 90.5 96 ASP A CA 1
ATOM 695 C C . ASP A 1 96 ? 16.016 -21.703 -14.68 1 90.5 96 ASP A C 1
ATOM 697 O O . ASP A 1 96 ? 16.641 -22.781 -14.602 1 90.5 96 ASP A O 1
ATOM 701 N N . LEU A 1 97 ? 14.758 -21.609 -14.336 1 91.56 97 LEU A N 1
ATOM 702 C CA . LEU A 1 97 ? 14.039 -22.719 -13.719 1 91.56 97 LEU A CA 1
ATOM 703 C C . LEU A 1 97 ? 13.266 -23.5 -14.766 1 91.56 97 LEU A C 1
ATOM 705 O O . LEU A 1 97 ? 12.406 -22.953 -15.461 1 91.56 97 LEU A O 1
ATOM 709 N N . PRO A 1 98 ? 13.57 -24.75 -14.836 1 87.25 98 PRO A N 1
ATOM 710 C CA . PRO A 1 98 ? 12.852 -25.531 -15.844 1 87.25 98 PRO A CA 1
ATOM 711 C C . PRO A 1 98 ? 11.352 -25.609 -15.562 1 87.25 98 PRO A C 1
ATOM 713 O O . PRO A 1 98 ? 10.93 -25.656 -14.406 1 87.25 98 PRO A O 1
ATOM 716 N N . GLY A 1 99 ? 10.586 -25.75 -16.641 1 96.19 99 GLY A N 1
ATOM 717 C CA . GLY A 1 99 ? 9.141 -25.672 -16.531 1 96.19 99 GLY A CA 1
ATOM 718 C C . GLY A 1 99 ? 8.5 -27 -16.156 1 96.19 99 GLY A C 1
ATOM 719 O O . GLY A 1 99 ? 9.203 -27.984 -15.938 1 96.19 99 GLY A O 1
ATOM 720 N N . THR A 1 100 ? 7.18 -27 -16.031 1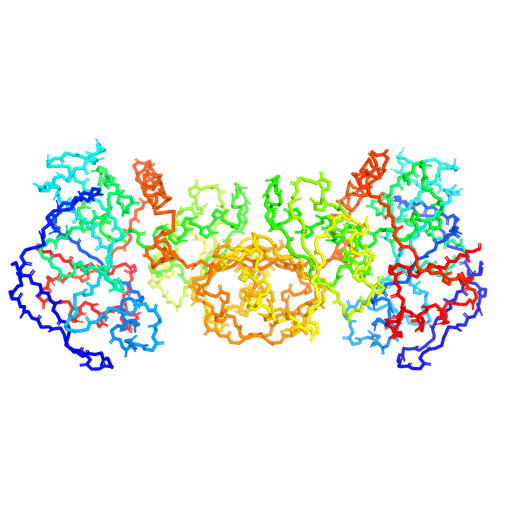 98.19 100 THR A N 1
ATOM 721 C CA . THR A 1 100 ? 6.43 -28.125 -15.492 1 98.19 100 THR A CA 1
ATOM 722 C C . THR A 1 100 ? 5.66 -28.844 -16.594 1 98.19 100 THR A C 1
ATOM 724 O O . THR A 1 100 ? 4.992 -29.844 -16.344 1 98.19 100 THR A O 1
ATOM 727 N N . LEU A 1 101 ? 5.719 -28.359 -17.812 1 98.31 101 LEU A N 1
ATOM 728 C CA . LEU A 1 101 ? 5.137 -29.078 -18.938 1 98.31 101 LEU A CA 1
ATOM 729 C C . LEU A 1 101 ? 6.051 -30.219 -19.375 1 98.31 101 LEU A C 1
ATOM 731 O O . LEU A 1 101 ? 6.5 -30.25 -20.531 1 98.31 101 LEU A O 1
ATOM 735 N N . ALA A 1 102 ? 6.258 -31.125 -18.469 1 98.38 102 ALA A N 1
ATOM 736 C CA . ALA A 1 102 ? 7.164 -32.25 -18.594 1 98.38 102 ALA A CA 1
ATOM 737 C C . ALA A 1 102 ? 6.75 -33.406 -17.656 1 98.38 102 ALA A C 1
ATOM 739 O O . ALA A 1 102 ? 5.867 -33.219 -16.828 1 98.38 102 ALA A O 1
ATOM 740 N N . GLU A 1 103 ? 7.387 -34.531 -17.828 1 98.44 103 GLU A N 1
ATOM 741 C CA . GLU A 1 103 ? 7.078 -35.688 -17 1 98.44 103 GLU A CA 1
ATOM 742 C C . GLU A 1 103 ? 7.641 -35.531 -15.586 1 98.44 103 GLU A C 1
ATOM 744 O O . GLU A 1 103 ? 7.062 -36.031 -14.625 1 98.44 103 GLU A O 1
ATOM 749 N N . TYR A 1 104 ? 8.812 -34.875 -15.492 1 98.31 104 TYR A N 1
ATOM 750 C CA . TYR A 1 104 ? 9.484 -34.688 -14.211 1 98.31 104 TYR A CA 1
ATOM 751 C C . TYR A 1 104 ? 9.969 -33.25 -14.039 1 98.31 104 TYR A C 1
ATOM 753 O O . TYR A 1 104 ? 10.234 -32.562 -15.023 1 98.31 104 TYR A O 1
ATOM 761 N N . ILE A 1 105 ? 10.109 -32.875 -12.82 1 97.88 105 ILE A N 1
ATOM 762 C CA . ILE A 1 105 ? 10.75 -31.594 -12.484 1 97.88 105 ILE A CA 1
ATOM 763 C C . ILE A 1 105 ? 11.688 -31.797 -11.297 1 97.88 105 ILE A C 1
ATOM 765 O O . ILE A 1 105 ? 11.398 -32.562 -10.391 1 97.88 105 ILE A O 1
ATOM 769 N N . VAL A 1 106 ? 12.797 -31.188 -11.352 1 97.69 106 VAL A N 1
ATOM 770 C CA . VAL A 1 106 ? 13.625 -31.016 -10.156 1 97.69 106 VAL A CA 1
ATOM 771 C C . VAL A 1 106 ? 13.305 -29.688 -9.484 1 97.69 106 VAL A C 1
ATOM 773 O O . VAL A 1 106 ? 13.758 -28.625 -9.938 1 97.69 106 VAL A O 1
ATOM 776 N N . ALA A 1 107 ? 12.547 -29.75 -8.438 1 97.38 107 ALA A N 1
ATOM 777 C CA . ALA A 1 107 ? 11.992 -28.547 -7.82 1 97.38 107 ALA A CA 1
ATOM 778 C C . ALA A 1 107 ? 12.727 -28.203 -6.527 1 97.38 107 ALA A C 1
ATOM 780 O O . ALA A 1 107 ? 13.055 -29.109 -5.742 1 97.38 107 ALA A O 1
ATOM 781 N N . ASP A 1 108 ? 13.016 -26.906 -6.32 1 97.62 108 ASP A N 1
ATOM 782 C CA . ASP A 1 108 ? 13.484 -26.438 -5.02 1 97.62 108 ASP A CA 1
ATOM 783 C C . ASP A 1 108 ? 12.5 -26.797 -3.912 1 97.62 108 ASP A C 1
ATOM 785 O O . ASP A 1 108 ? 11.312 -26.469 -4 1 97.62 108 ASP A O 1
ATOM 789 N N . SER A 1 109 ? 13.008 -27.438 -2.846 1 98.19 109 SER A N 1
ATOM 790 C CA . SER A 1 109 ? 12.148 -27.922 -1.775 1 98.19 109 SER A CA 1
ATOM 791 C C . SER A 1 109 ? 11.461 -26.766 -1.047 1 98.19 109 SER A C 1
ATOM 793 O O . SER A 1 109 ? 10.461 -26.969 -0.356 1 98.19 109 SER A O 1
ATOM 795 N N . ASN A 1 110 ? 11.922 -25.531 -1.198 1 98 110 ASN A N 1
ATOM 796 C CA . ASN A 1 110 ? 11.336 -24.344 -0.576 1 98 110 ASN A CA 1
ATOM 797 C C . ASN A 1 110 ? 10.188 -23.781 -1.411 1 98 110 ASN A C 1
ATOM 799 O O . ASN A 1 110 ? 9.531 -22.828 -1.003 1 98 110 ASN A O 1
ATOM 803 N N . LEU A 1 111 ? 9.891 -24.422 -2.547 1 98.31 111 LEU A N 1
ATOM 804 C CA . LEU A 1 111 ? 8.852 -23.891 -3.426 1 98.31 111 LEU A CA 1
ATOM 805 C C . LEU A 1 111 ? 7.703 -24.891 -3.564 1 98.31 111 LEU A C 1
ATOM 807 O O . LEU A 1 111 ? 6.957 -24.859 -4.543 1 98.31 111 LEU A O 1
ATOM 811 N N . MET A 1 112 ? 7.602 -25.75 -2.617 1 98.5 112 MET A N 1
ATOM 812 C CA . MET A 1 112 ? 6.57 -26.781 -2.65 1 98.5 112 MET A CA 1
ATOM 813 C C . MET A 1 112 ? 6.152 -27.172 -1.237 1 98.5 112 MET A C 1
ATOM 815 O O . MET A 1 112 ? 6.742 -26.719 -0.259 1 98.5 112 MET A O 1
ATOM 819 N N . ALA A 1 113 ? 5.141 -27.969 -1.129 1 98.88 113 ALA A N 1
ATOM 820 C CA . ALA A 1 113 ? 4.629 -28.547 0.109 1 98.88 113 ALA A CA 1
ATOM 821 C C . ALA A 1 113 ? 3.869 -29.844 -0.165 1 98.88 113 ALA A C 1
ATOM 823 O O . ALA A 1 113 ? 3.6 -30.172 -1.321 1 98.88 113 ALA A O 1
ATOM 824 N N . HIS A 1 114 ? 3.639 -30.562 0.913 1 98.88 114 HIS A N 1
ATOM 825 C CA . HIS A 1 114 ? 2.691 -31.672 0.768 1 98.88 114 HIS A CA 1
ATOM 826 C C . HIS A 1 114 ? 1.317 -31.156 0.342 1 98.88 114 HIS A C 1
ATOM 828 O O . HIS A 1 114 ? 0.837 -30.141 0.859 1 98.88 114 HIS A O 1
ATOM 834 N N . LYS A 1 115 ? 0.732 -31.812 -0.629 1 98.75 115 LYS A N 1
ATOM 835 C CA . LYS A 1 115 ? -0.574 -31.359 -1.098 1 98.75 115 LYS A CA 1
ATOM 836 C C . LYS A 1 115 ? -1.659 -31.656 -0.064 1 98.75 115 LYS A C 1
ATOM 838 O O . LYS A 1 115 ? -1.488 -32.5 0.8 1 98.75 115 LYS A O 1
ATOM 843 N N . PRO A 1 116 ? -2.842 -30.938 -0.159 1 98.56 116 PRO A N 1
ATOM 844 C CA . PRO A 1 116 ? -3.977 -31.344 0.674 1 98.56 116 PRO A CA 1
ATOM 845 C C . PRO A 1 116 ? -4.398 -32.781 0.432 1 98.56 116 PRO A C 1
ATOM 847 O O . PRO A 1 116 ? -4.59 -33.188 -0.717 1 98.56 116 PRO A O 1
ATOM 850 N N . LYS A 1 117 ? -4.656 -33.5 1.462 1 97.38 117 LYS A N 1
ATOM 851 C CA . LYS A 1 117 ? -4.93 -34.938 1.366 1 97.38 117 LYS A CA 1
ATOM 852 C C . LYS A 1 117 ? -6.223 -35.188 0.597 1 97.38 117 LYS A C 1
ATOM 854 O O . LYS A 1 117 ? -6.328 -36.188 -0.13 1 97.38 117 LYS A O 1
ATOM 859 N N . GLN A 1 118 ? -7.121 -34.312 0.729 1 97.31 118 GLN A N 1
ATOM 860 C CA . GLN A 1 118 ? -8.445 -34.562 0.182 1 97.31 118 GLN A CA 1
ATOM 861 C C . GLN A 1 118 ? -8.547 -34.125 -1.271 1 97.31 118 GLN A C 1
ATOM 863 O O . GLN A 1 118 ? -9.539 -34.375 -1.947 1 97.31 118 GLN A O 1
ATOM 868 N N . LEU A 1 119 ? -7.547 -33.469 -1.785 1 98.56 119 LEU A N 1
ATOM 869 C CA . LEU A 1 119 ? -7.578 -33 -3.168 1 98.56 119 LEU A CA 1
ATOM 870 C C . LEU A 1 119 ? -6.824 -33.969 -4.078 1 98.56 119 LEU A C 1
ATOM 872 O O . LEU A 1 119 ? -5.777 -34.5 -3.697 1 98.56 119 LEU A O 1
ATOM 876 N N . SER A 1 120 ? -7.375 -34.156 -5.254 1 98.62 120 SER A N 1
ATOM 877 C CA . SER A 1 120 ? -6.664 -34.906 -6.273 1 98.62 120 SER A CA 1
ATOM 878 C C . SER A 1 120 ? -5.422 -34.156 -6.754 1 98.62 120 SER A C 1
ATOM 880 O O . SER A 1 120 ? -5.246 -32.969 -6.449 1 98.62 120 SER A O 1
ATOM 882 N N . MET A 1 121 ? -4.539 -34.906 -7.43 1 98.69 121 MET A N 1
ATOM 883 C CA . MET A 1 121 ? -3.377 -34.25 -8.039 1 98.69 121 MET A CA 1
ATOM 884 C C . MET A 1 121 ? -3.807 -33.125 -8.992 1 98.69 121 MET A C 1
ATOM 886 O O . MET A 1 121 ? -3.209 -32.062 -9.008 1 98.69 121 MET A O 1
ATOM 890 N N . ARG A 1 122 ? -4.828 -33.406 -9.773 1 98.5 122 ARG A N 1
ATOM 891 C CA . ARG A 1 122 ? -5.355 -32.438 -10.719 1 98.5 122 ARG A CA 1
ATOM 892 C C . ARG A 1 122 ? -5.812 -31.172 -10 1 98.5 122 ARG A C 1
ATOM 894 O O . ARG A 1 122 ? -5.469 -30.062 -10.414 1 98.5 122 ARG A O 1
ATOM 901 N N . GLU A 1 123 ? -6.543 -31.344 -8.945 1 98.69 123 GLU A N 1
ATOM 902 C CA . GLU A 1 123 ? -7.008 -30.219 -8.141 1 98.69 123 GLU A CA 1
ATOM 903 C C . GLU A 1 123 ? -5.84 -29.484 -7.492 1 98.69 123 GLU A C 1
ATOM 905 O O . GLU A 1 123 ? -5.793 -28.25 -7.496 1 98.69 123 GLU A O 1
ATOM 910 N N . SER A 1 124 ? -4.898 -30.219 -6.984 1 98.88 124 SER A N 1
ATOM 911 C CA . SER A 1 124 ? -3.768 -29.625 -6.27 1 98.88 124 SER A CA 1
ATOM 912 C C . SER A 1 124 ? -2.887 -28.812 -7.207 1 98.88 124 SER A C 1
ATOM 914 O O . SER A 1 124 ? -2.396 -27.75 -6.828 1 98.88 124 SER A O 1
ATOM 916 N N . ALA A 1 125 ? -2.734 -29.266 -8.414 1 98.81 125 ALA A N 1
ATOM 917 C CA . ALA A 1 125 ? -1.881 -28.578 -9.383 1 98.81 125 ALA A CA 1
ATOM 918 C C . ALA A 1 125 ? -2.459 -27.219 -9.766 1 98.81 125 ALA A C 1
ATOM 920 O O . ALA A 1 125 ? -1.74 -26.344 -10.266 1 98.81 125 ALA A O 1
ATOM 921 N N . ALA A 1 126 ? -3.73 -27.031 -9.539 1 98.69 126 ALA A N 1
ATOM 922 C CA . ALA A 1 126 ? -4.438 -25.828 -9.961 1 98.69 126 ALA A CA 1
ATOM 923 C C . ALA A 1 126 ? -4.227 -24.688 -8.961 1 98.69 126 ALA A C 1
ATOM 925 O O . ALA A 1 126 ? -4.547 -23.531 -9.25 1 98.69 126 ALA A O 1
ATOM 926 N N . LEU A 1 127 ? -3.59 -24.906 -7.832 1 98.81 127 LEU A N 1
ATOM 927 C CA . LEU A 1 127 ? -3.705 -23.969 -6.715 1 98.81 127 LEU A CA 1
ATOM 928 C C . LEU A 1 127 ? -2.445 -23.125 -6.578 1 98.81 127 LEU A C 1
ATOM 930 O O . LEU A 1 127 ? -2.523 -21.922 -6.301 1 98.81 127 LEU A O 1
ATOM 934 N N . PRO A 1 128 ? -1.263 -23.656 -6.766 1 98.81 128 PRO A N 1
ATOM 935 C CA . PRO A 1 128 ? -0.076 -23.016 -6.195 1 98.81 128 PRO A CA 1
ATOM 936 C C . PRO A 1 128 ? 0.037 -21.547 -6.57 1 98.81 128 PRO A C 1
ATOM 938 O O . PRO A 1 128 ? -0.072 -20.672 -5.703 1 98.81 128 PRO A O 1
ATOM 941 N N . LEU A 1 129 ? 0.131 -21.203 -7.828 1 98.75 129 LEU A N 1
ATOM 942 C CA . LEU A 1 129 ? 0.372 -19.828 -8.211 1 98.75 129 LEU A CA 1
ATOM 943 C C . LEU A 1 129 ? -0.779 -18.922 -7.766 1 98.75 129 LEU A C 1
ATOM 945 O O . LEU A 1 129 ? -0.558 -17.906 -7.113 1 98.75 129 LEU A O 1
ATOM 949 N N . VAL A 1 130 ? -1.986 -19.312 -8.031 1 98.75 130 VAL A N 1
ATOM 950 C CA . VAL A 1 130 ? -3.123 -18.422 -7.805 1 98.75 130 VAL A CA 1
ATOM 951 C C . VAL A 1 130 ? -3.426 -18.344 -6.312 1 98.75 130 VAL A C 1
ATOM 953 O O . VAL A 1 130 ? -3.82 -17.297 -5.809 1 98.75 130 VAL A O 1
ATOM 956 N N . ALA A 1 131 ? -3.203 -19.422 -5.602 1 98.88 131 ALA A N 1
ATOM 957 C CA . ALA A 1 131 ? -3.508 -19.422 -4.176 1 98.88 131 ALA A CA 1
ATOM 958 C C . ALA A 1 131 ? -2.451 -18.641 -3.395 1 98.88 131 ALA A C 1
ATOM 960 O O . ALA A 1 131 ? -2.773 -17.922 -2.438 1 98.88 131 ALA A O 1
ATOM 961 N N . ILE A 1 132 ? -1.191 -18.828 -3.801 1 98.88 132 ILE A N 1
ATOM 962 C CA . ILE A 1 132 ? -0.15 -18 -3.193 1 98.88 132 ILE A CA 1
ATOM 963 C C . ILE A 1 132 ? -0.454 -16.531 -3.428 1 98.88 132 ILE A C 1
ATOM 965 O O . ILE A 1 132 ? -0.364 -15.711 -2.506 1 98.88 132 ILE A O 1
ATOM 969 N N . THR A 1 133 ? -0.846 -16.172 -4.652 1 98.81 133 THR A N 1
ATOM 970 C CA . THR A 1 133 ? -1.164 -14.797 -5.035 1 98.81 133 THR A CA 1
ATOM 971 C C . THR A 1 133 ? -2.307 -14.258 -4.184 1 98.81 133 THR A C 1
ATOM 973 O O . THR A 1 133 ? -2.189 -13.18 -3.594 1 98.81 133 THR A O 1
ATOM 976 N N . ALA A 1 134 ? -3.389 -15 -4.09 1 98.88 134 ALA A N 1
ATOM 977 C CA . ALA A 1 134 ? -4.57 -14.562 -3.35 1 98.88 134 ALA A CA 1
ATOM 978 C C . ALA A 1 134 ? -4.258 -14.414 -1.861 1 98.88 134 ALA A C 1
ATOM 980 O O . ALA A 1 134 ? -4.633 -13.422 -1.237 1 98.88 134 ALA A O 1
ATOM 981 N N . TYR A 1 135 ? -3.578 -15.438 -1.339 1 98.94 135 TYR A N 1
ATOM 982 C CA . TYR A 1 135 ? -3.225 -15.438 0.076 1 98.94 135 TYR A CA 1
ATOM 983 C C . TYR A 1 135 ? -2.342 -14.242 0.415 1 98.94 135 TYR A C 1
ATOM 985 O O . TYR A 1 135 ? -2.627 -13.492 1.357 1 98.94 135 TYR A O 1
ATOM 993 N N . GLU A 1 136 ? -1.319 -14.047 -0.362 1 98.75 136 GLU A N 1
ATOM 994 C CA . GLU A 1 136 ? -0.413 -12.922 -0.133 1 98.75 136 GLU A CA 1
ATOM 995 C C . GLU A 1 136 ? -1.15 -11.594 -0.223 1 98.75 136 GLU A C 1
ATOM 997 O O . GLU A 1 136 ? -0.95 -10.703 0.612 1 98.75 136 GLU A O 1
ATOM 1002 N N . GLY A 1 137 ? -1.949 -11.438 -1.234 1 98.88 137 GLY A N 1
ATOM 1003 C CA . GLY A 1 137 ? -2.68 -10.188 -1.409 1 98.88 137 GLY A CA 1
ATOM 1004 C C . GLY A 1 137 ? -3.586 -9.859 -0.239 1 98.88 137 GLY A C 1
ATOM 1005 O O . GLY A 1 137 ? -3.594 -8.727 0.246 1 98.88 137 GLY A O 1
ATOM 1006 N N . LEU A 1 138 ? -4.336 -10.852 0.206 1 98.94 138 LEU A N 1
ATOM 1007 C CA . LEU A 1 138 ? -5.262 -10.641 1.313 1 98.94 138 LEU A CA 1
ATOM 1008 C C . LEU A 1 138 ? -4.504 -10.344 2.605 1 98.94 138 LEU A C 1
ATOM 1010 O O . LEU A 1 138 ? -4.906 -9.477 3.383 1 98.94 138 LEU A O 1
ATOM 1014 N N . MET A 1 139 ? -3.375 -11.07 2.846 1 98.75 139 MET A N 1
ATOM 1015 C CA . MET A 1 139 ? -2.578 -10.836 4.047 1 98.75 139 MET A CA 1
ATOM 1016 C C . MET A 1 139 ? -1.983 -9.43 4.035 1 98.75 139 MET A C 1
ATOM 1018 O O . MET A 1 139 ? -2.037 -8.719 5.043 1 98.75 139 MET A O 1
ATOM 1022 N N . ARG A 1 140 ? -1.456 -8.992 2.926 1 98.69 140 ARG A N 1
ATOM 1023 C CA . ARG A 1 140 ? -0.866 -7.664 2.818 1 98.69 140 ARG A CA 1
ATOM 1024 C C . ARG A 1 140 ? -1.921 -6.582 3.006 1 98.69 140 ARG A C 1
ATOM 1026 O O . ARG A 1 140 ? -1.633 -5.516 3.553 1 98.69 140 ARG A O 1
ATOM 1033 N N . ALA A 1 141 ? -3.127 -6.887 2.555 1 98.81 141 ALA A N 1
ATOM 1034 C CA . ALA A 1 141 ? -4.223 -5.93 2.691 1 98.81 141 ALA A CA 1
ATOM 1035 C C . ALA A 1 141 ? -4.766 -5.918 4.117 1 98.81 141 ALA A C 1
ATOM 1037 O O . ALA A 1 141 ? -5.625 -5.098 4.457 1 98.81 141 ALA A O 1
ATOM 1038 N N . GLY A 1 142 ? -4.336 -6.84 4.977 1 98.69 142 GLY A N 1
ATOM 1039 C CA . GLY A 1 142 ? -4.703 -6.863 6.383 1 98.69 142 GLY A CA 1
ATOM 1040 C C . GLY A 1 142 ? -6.117 -7.359 6.621 1 98.69 142 GLY A C 1
ATOM 1041 O O . GLY A 1 142 ? -6.867 -6.77 7.406 1 98.69 142 GLY A O 1
ATOM 1042 N N . ILE A 1 143 ? -6.492 -8.414 5.945 1 98.75 143 ILE A N 1
ATOM 1043 C CA . ILE A 1 143 ? -7.863 -8.906 6.027 1 98.75 143 ILE A CA 1
ATOM 1044 C C . ILE A 1 143 ? -8.164 -9.359 7.457 1 98.75 143 ILE A C 1
ATOM 1046 O O . ILE A 1 143 ? -7.316 -9.977 8.109 1 98.75 143 ILE A O 1
ATOM 1050 N N . THR A 1 144 ? -9.312 -9.008 7.965 1 98.5 144 THR A N 1
ATOM 1051 C CA . THR A 1 144 ? -9.859 -9.453 9.242 1 98.5 144 THR A CA 1
ATOM 1052 C C . THR A 1 144 ? -11.336 -9.789 9.109 1 98.5 144 THR A C 1
ATOM 1054 O O . THR A 1 144 ? -11.945 -9.539 8.07 1 98.5 144 THR A O 1
ATOM 1057 N N . LYS A 1 145 ? -11.852 -10.359 10.148 1 98.56 145 LYS A N 1
ATOM 1058 C CA . LYS A 1 145 ? -13.25 -10.773 10.172 1 98.56 145 LYS A CA 1
ATOM 1059 C C . LYS A 1 145 ? -14.172 -9.57 10 1 98.56 145 LYS A C 1
ATOM 1061 O O . LYS A 1 145 ? -13.867 -8.469 10.461 1 98.56 145 LYS A O 1
ATOM 1066 N N . ASP A 1 146 ? -15.25 -9.711 9.25 1 98.56 146 ASP A N 1
ATOM 1067 C CA . ASP A 1 146 ? -16.406 -8.836 9.141 1 98.56 146 ASP A CA 1
ATOM 1068 C C . ASP A 1 146 ? -16.125 -7.656 8.211 1 98.56 146 ASP A C 1
ATOM 1070 O O . ASP A 1 146 ? -16.984 -6.801 8 1 98.56 146 ASP A O 1
ATOM 1074 N N . GLN A 1 147 ? -14.938 -7.539 7.648 1 98.81 147 GLN A N 1
ATOM 1075 C CA . GLN A 1 147 ? -14.656 -6.527 6.637 1 98.81 147 GLN A CA 1
ATOM 1076 C C . GLN A 1 147 ? -15.438 -6.805 5.355 1 98.81 147 GLN A C 1
ATOM 1078 O O . GLN A 1 147 ? -15.68 -7.961 5.008 1 98.81 147 GLN A O 1
ATOM 1083 N N . LYS A 1 148 ? -15.859 -5.77 4.711 1 98.88 148 LYS A N 1
ATOM 1084 C CA . LYS A 1 148 ? -16.406 -5.906 3.365 1 98.88 148 LYS A CA 1
ATOM 1085 C C . LYS A 1 148 ? -15.289 -5.992 2.326 1 98.88 148 LYS A C 1
ATOM 1087 O O . LYS A 1 148 ? -14.547 -5.031 2.131 1 98.88 148 LYS A O 1
ATOM 1092 N N . VAL A 1 149 ? -15.188 -7.141 1.624 1 98.94 149 VAL A N 1
ATOM 1093 C CA . VAL A 1 149 ? -14.141 -7.398 0.639 1 98.94 149 VAL A CA 1
ATOM 1094 C C . VAL A 1 149 ? -14.766 -7.523 -0.751 1 98.94 149 VAL A C 1
ATOM 1096 O O . VAL A 1 149 ? -15.688 -8.312 -0.955 1 98.94 149 VAL A O 1
ATOM 1099 N N . LEU A 1 150 ? -14.289 -6.715 -1.683 1 99 150 LEU A N 1
ATOM 1100 C CA . LEU A 1 150 ? -14.688 -6.801 -3.084 1 99 150 LEU A CA 1
ATOM 1101 C C . LEU A 1 150 ? -13.594 -7.465 -3.918 1 99 150 LEU A C 1
ATOM 1103 O O . LEU A 1 150 ? -12.445 -7.016 -3.92 1 99 150 LEU A O 1
ATOM 1107 N N . VAL A 1 151 ? -13.961 -8.508 -4.551 1 98.94 151 VAL A N 1
ATOM 1108 C CA . VAL A 1 151 ? -13.047 -9.156 -5.488 1 98.94 151 VAL A CA 1
ATOM 1109 C C . VAL A 1 151 ? -13.461 -8.828 -6.922 1 98.94 151 VAL A C 1
ATOM 1111 O O . VAL A 1 151 ? -14.539 -9.227 -7.371 1 98.94 151 VAL A O 1
ATOM 1114 N N . HIS A 1 152 ? -12.609 -8.086 -7.613 1 98.81 152 HIS A N 1
ATOM 1115 C CA . HIS A 1 152 ? -12.828 -7.922 -9.047 1 98.81 152 HIS A CA 1
ATOM 1116 C C . HIS A 1 152 ? -12.352 -9.141 -9.828 1 98.81 152 HIS A C 1
ATOM 1118 O O . HIS A 1 152 ? -11.188 -9.531 -9.711 1 98.81 152 HIS A O 1
ATOM 1124 N N . GLY A 1 153 ? -13.227 -9.68 -10.625 1 96.81 153 GLY A N 1
ATOM 1125 C CA . GLY A 1 153 ? -12.875 -10.844 -11.422 1 96.81 153 GLY A CA 1
ATOM 1126 C C . GLY A 1 153 ? -12.922 -12.141 -10.641 1 96.81 153 GLY A C 1
ATOM 1127 O O . GLY A 1 153 ? -11.977 -12.93 -10.672 1 96.81 153 GLY A O 1
ATOM 1128 N N . GLY A 1 154 ? -14.039 -12.398 -10.016 1 97.12 154 GLY A N 1
ATOM 1129 C CA . GLY A 1 154 ? -14.133 -13.477 -9.039 1 97.12 154 GLY A CA 1
ATOM 1130 C C . GLY A 1 154 ? -14.18 -14.852 -9.672 1 97.12 154 GLY A C 1
ATOM 1131 O O . GLY A 1 154 ? -13.961 -15.859 -8.992 1 97.12 154 GLY A O 1
ATOM 1132 N N . SER A 1 155 ? -14.492 -14.953 -10.93 1 95.69 155 SER A N 1
ATOM 1133 C CA . SER A 1 155 ? -14.625 -16.266 -11.57 1 95.69 155 SER A CA 1
ATOM 1134 C C . SER A 1 155 ? -13.32 -16.703 -12.211 1 95.69 155 SER A C 1
ATOM 1136 O O . SER A 1 155 ? -13.219 -17.812 -12.734 1 95.69 155 SER A O 1
ATOM 1138 N N . GLY A 1 156 ? -12.344 -15.828 -12.164 1 95.06 156 GLY A N 1
ATOM 1139 C CA . GLY A 1 156 ? -11.055 -16.141 -12.758 1 95.06 156 GLY A CA 1
ATOM 1140 C C . GLY A 1 156 ? -10.164 -16.969 -11.859 1 95.06 156 GLY A C 1
ATOM 1141 O O . GLY A 1 156 ? -10.617 -17.484 -10.828 1 95.06 156 GLY A O 1
ATOM 1142 N N . GLY A 1 157 ? -8.93 -17.219 -12.344 1 96.69 157 GLY A N 1
ATOM 1143 C CA . GLY A 1 157 ? -7.977 -18.062 -11.641 1 96.69 157 GLY A CA 1
ATOM 1144 C C . GLY A 1 157 ? -7.672 -17.594 -10.234 1 96.69 157 GLY A C 1
ATOM 1145 O O . GLY A 1 157 ? -7.934 -18.297 -9.266 1 96.69 157 GLY A O 1
ATOM 1146 N N . VAL A 1 158 ? -7.242 -16.375 -10.125 1 98.19 158 VAL A N 1
ATOM 1147 C CA . VAL A 1 158 ? -6.891 -15.836 -8.812 1 98.19 158 VAL A CA 1
ATOM 1148 C C . VAL A 1 158 ? -8.164 -15.438 -8.062 1 98.19 158 VAL A C 1
ATOM 1150 O O . VAL A 1 158 ? -8.266 -15.648 -6.855 1 98.19 158 VAL A O 1
ATOM 1153 N N . GLY A 1 159 ? -9.141 -14.945 -8.75 1 98.25 159 GLY A N 1
ATOM 1154 C CA . GLY A 1 159 ? -10.352 -14.398 -8.164 1 98.25 159 GLY A CA 1
ATOM 1155 C C . GLY A 1 159 ? -11.141 -15.43 -7.375 1 98.25 159 GLY A C 1
ATOM 1156 O O . GLY A 1 159 ? -11.586 -15.156 -6.258 1 98.25 159 GLY A O 1
ATOM 1157 N N . HIS A 1 160 ? -11.32 -16.609 -7.957 1 98.69 160 HIS A N 1
ATOM 1158 C CA . HIS A 1 160 ? -12.148 -17.594 -7.273 1 98.69 160 HIS A CA 1
ATOM 1159 C C . HIS A 1 160 ? -11.492 -18.047 -5.977 1 98.69 160 HIS A C 1
ATOM 1161 O O . HIS A 1 160 ? -12.18 -18.422 -5.023 1 98.69 160 HIS A O 1
ATOM 1167 N N . VAL A 1 161 ? -10.172 -18.047 -5.977 1 98.81 161 VAL A N 1
ATOM 1168 C CA . VAL A 1 161 ? -9.438 -18.406 -4.762 1 98.81 161 VAL A CA 1
ATOM 1169 C C . VAL A 1 161 ? -9.547 -17.281 -3.742 1 98.81 161 VAL A C 1
ATOM 1171 O O . VAL A 1 161 ? -9.773 -17.516 -2.555 1 98.81 161 VAL A O 1
ATOM 1174 N N . ALA A 1 162 ? -9.453 -16.047 -4.184 1 98.88 162 ALA A N 1
ATOM 1175 C CA . ALA A 1 162 ? -9.547 -14.875 -3.307 1 98.88 162 ALA A CA 1
ATOM 1176 C C . ALA A 1 162 ? -10.906 -14.836 -2.602 1 98.88 162 ALA A C 1
ATOM 1178 O O . ALA A 1 162 ? -10.984 -14.516 -1.414 1 98.88 162 ALA A O 1
ATOM 1179 N N . ILE A 1 163 ? -11.977 -15.164 -3.334 1 98.88 163 ILE A N 1
ATOM 1180 C CA . ILE A 1 163 ? -13.312 -15.211 -2.748 1 98.88 163 ILE A CA 1
ATOM 1181 C C . ILE A 1 163 ? -13.328 -16.203 -1.587 1 98.88 163 ILE A C 1
ATOM 1183 O O . ILE A 1 163 ? -13.742 -15.859 -0.477 1 98.88 163 ILE A O 1
ATOM 1187 N N . GLN A 1 164 ? -12.844 -17.359 -1.848 1 98.94 164 GLN A N 1
ATOM 1188 C CA . GLN A 1 164 ? -12.93 -18.422 -0.856 1 98.94 164 GLN A CA 1
ATOM 1189 C C . GLN A 1 164 ? -12.07 -18.109 0.366 1 98.94 164 GLN A C 1
ATOM 1191 O O . GLN A 1 164 ? -12.5 -18.312 1.503 1 98.94 164 GLN A O 1
ATOM 1196 N N . LEU A 1 165 ? -10.852 -17.641 0.149 1 98.94 165 LEU A N 1
ATOM 1197 C CA . LEU A 1 165 ? -9.969 -17.297 1.263 1 98.94 165 LEU A CA 1
ATOM 1198 C C . LEU A 1 165 ? -10.547 -16.156 2.084 1 98.94 165 LEU A C 1
ATOM 1200 O O . LEU A 1 165 ? -10.484 -16.172 3.314 1 98.94 165 LEU A O 1
ATOM 1204 N N . ALA A 1 166 ? -11.062 -15.102 1.391 1 98.94 166 ALA A N 1
ATOM 1205 C CA . ALA A 1 166 ? -11.68 -13.992 2.117 1 98.94 166 ALA A CA 1
ATOM 1206 C C . ALA A 1 166 ? -12.828 -14.484 3 1 98.94 166 ALA A C 1
ATOM 1208 O O . ALA A 1 166 ? -12.953 -14.062 4.152 1 98.94 166 ALA A O 1
ATOM 1209 N N . LYS A 1 167 ? -13.625 -15.406 2.461 1 98.81 167 LYS A N 1
ATOM 1210 C CA . LYS A 1 167 ? -14.695 -16.016 3.248 1 98.81 167 LYS A CA 1
ATOM 1211 C C . LYS A 1 167 ? -14.133 -16.781 4.438 1 98.81 167 LYS A C 1
ATOM 1213 O O . LYS A 1 167 ? -14.648 -16.672 5.551 1 98.81 167 LYS A O 1
ATOM 1218 N N . HIS A 1 168 ? -13.148 -17.562 4.168 1 98.69 168 HIS A N 1
ATOM 1219 C CA . HIS A 1 168 ? -12.508 -18.344 5.215 1 98.69 168 HIS A CA 1
ATOM 1220 C C . HIS A 1 168 ? -12.047 -17.453 6.367 1 98.69 168 HIS A C 1
ATOM 1222 O O . HIS A 1 168 ? -12.141 -17.844 7.535 1 98.69 168 HIS A O 1
ATOM 1228 N N . PHE A 1 169 ? -11.641 -16.25 6.09 1 98.62 169 PHE A N 1
ATOM 1229 C CA . PHE A 1 169 ? -11.125 -15.344 7.105 1 98.62 169 PHE A CA 1
ATOM 1230 C C . PHE A 1 169 ? -12.25 -14.531 7.73 1 98.62 169 PHE A C 1
ATOM 1232 O O . PHE A 1 169 ? -12.008 -13.641 8.547 1 98.62 169 PHE A O 1
ATOM 1239 N N . GLY A 1 170 ? -13.469 -14.766 7.328 1 98.69 170 GLY A N 1
ATOM 1240 C CA . GLY A 1 170 ? -14.633 -14.242 8.023 1 98.69 170 GLY A CA 1
ATOM 1241 C C . GLY A 1 170 ? -15.148 -12.945 7.426 1 98.69 170 GLY A C 1
ATOM 1242 O O . GLY A 1 170 ? -15.961 -12.25 8.039 1 98.69 170 GLY A O 1
ATOM 1243 N N . ALA A 1 171 ? -14.75 -12.617 6.211 1 98.81 171 ALA A N 1
ATOM 1244 C CA . ALA A 1 171 ? -15.156 -11.359 5.582 1 98.81 171 ALA A CA 1
ATOM 1245 C C . ALA A 1 171 ? -16.531 -11.492 4.934 1 98.81 171 ALA A C 1
ATOM 1247 O O . ALA A 1 171 ? -17.016 -12.609 4.703 1 98.81 171 ALA A O 1
ATOM 1248 N N . LEU A 1 172 ? -17.172 -10.375 4.723 1 98.88 172 LEU A N 1
ATOM 1249 C CA . LEU A 1 172 ? -18.312 -10.258 3.811 1 98.88 172 LEU A CA 1
ATOM 1250 C C . LEU A 1 172 ? -17.828 -10.016 2.383 1 98.88 172 LEU A C 1
ATOM 1252 O O . LEU A 1 172 ? -17.281 -8.961 2.082 1 98.88 172 LEU A O 1
ATOM 1256 N N . VAL A 1 173 ? -18.094 -10.984 1.537 1 98.94 173 VAL A N 1
ATOM 1257 C CA . VAL A 1 173 ? -17.391 -10.969 0.262 1 98.94 173 VAL A CA 1
ATOM 1258 C C . VAL A 1 173 ? -18.359 -10.641 -0.868 1 98.94 173 VAL A C 1
ATOM 1260 O O . VAL A 1 173 ? -19.469 -11.188 -0.919 1 98.94 173 VAL A O 1
ATOM 1263 N N . PHE A 1 174 ? -17.922 -9.727 -1.742 1 98.94 174 PHE A N 1
ATOM 1264 C CA . PHE A 1 174 ? -18.562 -9.32 -2.986 1 98.94 174 PHE A CA 1
ATOM 1265 C C . PHE A 1 174 ? -17.641 -9.547 -4.172 1 98.94 174 PHE A C 1
ATOM 1267 O O . PHE A 1 174 ? -16.422 -9.461 -4.039 1 98.94 174 PHE A O 1
ATOM 1274 N N . SER A 1 175 ? -18.234 -9.844 -5.305 1 98.94 175 SER A N 1
ATOM 1275 C CA . SER A 1 175 ? -17.344 -10.07 -6.434 1 98.94 175 SER A CA 1
ATOM 1276 C C . SER A 1 175 ? -18.031 -9.75 -7.758 1 98.94 175 SER A C 1
ATOM 1278 O O . SER A 1 175 ? -19.203 -10.039 -7.93 1 98.94 175 SER A O 1
ATOM 1280 N N . THR A 1 176 ? -17.188 -9.227 -8.641 1 98.69 176 THR A N 1
ATOM 1281 C CA . THR A 1 176 ? -17.719 -8.883 -9.953 1 98.69 176 THR A CA 1
ATOM 1282 C C . THR A 1 176 ? -17.547 -10.047 -10.93 1 98.69 176 THR A C 1
ATOM 1284 O O . THR A 1 176 ? -16.562 -10.789 -10.852 1 98.69 176 THR A O 1
ATOM 1287 N N . GLY A 1 177 ? -18.5 -10.195 -11.828 1 96.25 177 GLY A N 1
ATOM 1288 C CA . GLY A 1 177 ? -18.484 -11.07 -12.984 1 96.25 177 GLY A CA 1
ATOM 1289 C C . GLY A 1 177 ? -19.297 -10.531 -14.148 1 96.25 177 GLY A C 1
ATOM 1290 O O . GLY A 1 177 ? -20.078 -9.586 -13.984 1 96.25 177 GLY A O 1
ATOM 1291 N N . GLY A 1 178 ? -19.109 -10.977 -15.406 1 92.12 178 GLY A N 1
ATOM 1292 C CA . GLY A 1 178 ? -19.703 -10.383 -16.594 1 92.12 178 GLY A CA 1
ATOM 1293 C C . GLY A 1 178 ? -20.875 -11.164 -17.141 1 92.12 178 GLY A C 1
ATOM 1294 O O . GLY A 1 178 ? -21.594 -10.695 -18.016 1 92.12 178 GLY A O 1
ATOM 1295 N N . GLY A 1 179 ? -21.141 -12.469 -16.719 1 91.56 179 GLY A N 1
ATOM 1296 C CA . GLY A 1 179 ? -22.203 -13.297 -17.266 1 91.56 179 GLY A CA 1
ATOM 1297 C C . GLY A 1 179 ? -22.844 -14.188 -16.219 1 91.56 179 GLY A C 1
ATOM 1298 O O . GLY A 1 179 ? -22.359 -14.273 -15.078 1 91.56 179 GLY A O 1
ATOM 1299 N N . GLU A 1 180 ? -23.953 -14.758 -16.719 1 95.75 180 GLU A N 1
ATOM 1300 C CA . GLU A 1 180 ? -24.766 -15.555 -15.812 1 95.75 180 GLU A CA 1
ATOM 1301 C C . GLU A 1 180 ? -23.938 -16.688 -15.188 1 95.75 180 GLU A C 1
ATOM 1303 O O . GLU A 1 180 ? -24.016 -16.922 -13.984 1 95.75 180 GLU A O 1
ATOM 1308 N N . LYS A 1 181 ? -23.156 -17.344 -15.984 1 95.81 181 LYS A N 1
ATOM 1309 C CA . LYS A 1 181 ? -22.375 -18.469 -15.484 1 95.81 181 LYS A CA 1
ATOM 1310 C C . LYS A 1 181 ? -21.344 -18 -14.461 1 95.81 181 LYS A C 1
ATOM 1312 O O . LYS A 1 181 ? -21.125 -18.656 -13.438 1 95.81 181 LYS A O 1
ATOM 1317 N N . GLN A 1 182 ? -20.719 -16.938 -14.758 1 96.31 182 GLN A N 1
ATOM 1318 C CA . GLN A 1 182 ? -19.734 -16.375 -13.844 1 96.31 182 GLN A CA 1
ATOM 1319 C C . GLN A 1 182 ? -20.375 -15.953 -12.531 1 96.31 182 GLN A C 1
ATOM 1321 O O . GLN A 1 182 ? -19.844 -16.25 -11.453 1 96.31 182 GLN A O 1
ATOM 1326 N N . LEU A 1 183 ? -21.547 -15.305 -12.625 1 98 183 LEU A N 1
ATOM 1327 C CA . LEU A 1 183 ? -22.25 -14.836 -11.438 1 98 183 LEU A CA 1
ATOM 1328 C C . LEU A 1 183 ? -22.703 -16 -10.578 1 98 183 LEU A C 1
ATOM 1330 O O . LEU A 1 183 ? -22.625 -15.961 -9.3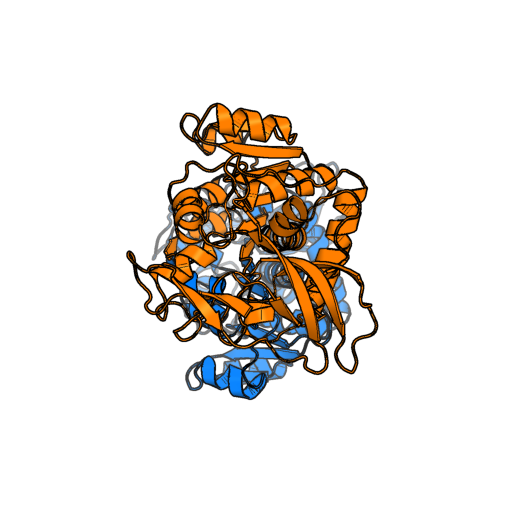52 1 98 183 LEU A O 1
ATOM 1334 N N . ALA A 1 184 ? -23.172 -17.031 -11.234 1 98.19 184 ALA A N 1
ATOM 1335 C CA . ALA A 1 184 ? -23.594 -18.219 -10.516 1 98.19 184 ALA A CA 1
ATOM 1336 C C . ALA A 1 184 ? -22.438 -18.844 -9.758 1 98.19 184 ALA A C 1
ATOM 1338 O O . ALA A 1 184 ? -22.594 -19.281 -8.609 1 98.19 184 ALA A O 1
ATOM 1339 N N . LEU A 1 185 ? -21.297 -18.906 -10.391 1 97.75 185 LEU A N 1
ATOM 1340 C CA . LEU A 1 185 ? -20.109 -19.453 -9.719 1 97.75 185 LEU A CA 1
ATOM 1341 C C . LEU A 1 185 ? -19.734 -18.594 -8.516 1 97.75 185 LEU A C 1
ATOM 1343 O O . LEU A 1 185 ? -19.438 -19.125 -7.441 1 97.75 185 LEU A O 1
ATOM 1347 N N . ILE A 1 186 ? -19.734 -17.328 -8.648 1 98.44 186 ILE A N 1
ATOM 1348 C CA . ILE A 1 186 ? -19.391 -16.391 -7.582 1 98.44 186 ILE A CA 1
ATOM 1349 C C . ILE A 1 186 ? -20.297 -16.609 -6.379 1 98.44 186 ILE A C 1
ATOM 1351 O O . ILE A 1 186 ? -19.844 -16.672 -5.242 1 98.44 186 ILE A O 1
ATOM 1355 N N . GLU A 1 187 ? -21.562 -16.812 -6.637 1 98.69 187 GLU A N 1
ATOM 1356 C CA . GLU A 1 187 ? -22.531 -17.062 -5.57 1 98.69 187 GLU A CA 1
ATOM 1357 C C . GLU A 1 187 ? -22.281 -18.422 -4.922 1 98.69 187 GLU A C 1
ATOM 1359 O O . GLU A 1 187 ? -22.375 -18.562 -3.701 1 98.69 187 GLU A O 1
ATOM 1364 N N . GLN A 1 188 ? -21.969 -19.344 -5.789 1 98.25 188 GLN A N 1
ATOM 1365 C CA . GLN A 1 188 ? -21.672 -20.672 -5.281 1 98.25 188 GLN A CA 1
ATOM 1366 C C . GLN A 1 188 ? -20.484 -20.641 -4.328 1 98.25 188 GLN A C 1
ATOM 1368 O O . GLN A 1 188 ? -20.438 -21.391 -3.352 1 98.25 188 GLN A O 1
ATOM 1373 N N . LEU A 1 189 ? -19.609 -19.781 -4.602 1 98.31 189 LEU A N 1
ATOM 1374 C CA . LEU A 1 189 ? -18.406 -19.656 -3.783 1 98.31 189 LEU A CA 1
ATOM 1375 C C . LEU A 1 189 ? -18.688 -18.844 -2.525 1 98.31 189 LEU A C 1
ATOM 1377 O O . LEU A 1 189 ? -17.797 -18.688 -1.678 1 98.31 189 LEU A O 1
ATOM 1381 N N . GLY A 1 190 ? -19.828 -18.297 -2.404 1 97.5 190 GLY A N 1
ATOM 1382 C CA . GLY A 1 190 ? -20.25 -17.672 -1.165 1 97.5 190 GLY A CA 1
ATOM 1383 C C . GLY A 1 190 ? -20.172 -16.156 -1.205 1 97.5 190 GLY A C 1
ATOM 1384 O O . GLY A 1 190 ? -20.312 -15.484 -0.176 1 97.5 190 GLY A O 1
ATOM 1385 N N . ALA A 1 191 ? -19.969 -15.555 -2.326 1 98.81 191 ALA A N 1
ATOM 1386 C CA . ALA A 1 191 ? -19.891 -14.102 -2.449 1 98.81 191 ALA A CA 1
ATOM 1387 C C . ALA A 1 191 ? -21.188 -13.539 -3.029 1 98.81 191 ALA A C 1
ATOM 1389 O O . ALA A 1 191 ? -21.938 -14.25 -3.713 1 98.81 191 ALA A O 1
ATOM 1390 N N . THR A 1 192 ? -21.453 -12.344 -2.701 1 98.88 192 THR A N 1
ATOM 1391 C CA . THR A 1 192 ? -22.5 -11.602 -3.412 1 98.88 192 THR A CA 1
ATOM 1392 C C . THR A 1 192 ? -22.016 -11.211 -4.809 1 98.88 192 THR A C 1
ATOM 1394 O O . THR A 1 192 ? -20.984 -10.547 -4.957 1 98.88 192 THR A O 1
ATOM 1397 N N . SER A 1 193 ? -22.781 -11.648 -5.773 1 98.75 193 SER A N 1
ATOM 1398 C CA . SER A 1 193 ? -22.344 -11.422 -7.148 1 98.75 193 SER A CA 1
ATOM 1399 C C . SER A 1 193 ? -22.766 -10.039 -7.641 1 98.75 193 SER A C 1
ATOM 1401 O O . SER A 1 193 ? -23.844 -9.555 -7.293 1 98.75 193 SER A O 1
ATOM 1403 N N . ILE A 1 194 ? -21.891 -9.406 -8.375 1 98.81 194 ILE A N 1
ATOM 1404 C CA . ILE A 1 194 ? -22.109 -8.102 -8.992 1 98.81 194 ILE A CA 1
ATOM 1405 C C . ILE A 1 194 ? -21.859 -8.203 -10.5 1 98.81 194 ILE A C 1
ATOM 1407 O O . ILE A 1 194 ? -20.766 -8.586 -10.922 1 98.81 194 ILE A O 1
ATOM 1411 N N . ASN A 1 195 ? -22.812 -7.879 -11.367 1 98.5 195 ASN A N 1
ATOM 1412 C CA . ASN A 1 195 ? -22.609 -7.828 -12.812 1 98.5 195 ASN A CA 1
ATOM 1413 C C . ASN A 1 195 ? -22 -6.496 -13.25 1 98.5 195 ASN A C 1
ATOM 1415 O O . ASN A 1 195 ? -22.719 -5.496 -13.375 1 98.5 195 ASN A O 1
ATOM 1419 N N . TYR A 1 196 ? -20.719 -6.516 -13.539 1 97.69 196 TYR A N 1
ATOM 1420 C CA . TYR A 1 196 ? -20.031 -5.262 -13.828 1 97.69 196 TYR A CA 1
ATOM 1421 C C . TYR A 1 196 ? -20.453 -4.707 -15.188 1 97.69 196 TYR A C 1
ATOM 1423 O O . TYR A 1 196 ? -20.156 -3.557 -15.516 1 97.69 196 TYR A O 1
ATOM 1431 N N . LYS A 1 197 ? -21.125 -5.492 -15.992 1 97.31 197 LYS A N 1
ATOM 1432 C CA . LYS A 1 197 ? -21.578 -5.043 -17.297 1 97.31 197 LYS A CA 1
ATOM 1433 C C . LYS A 1 197 ? -22.844 -4.203 -17.188 1 97.31 197 LYS A C 1
ATOM 1435 O O . LYS A 1 197 ? -23.156 -3.412 -18.078 1 97.31 197 LYS A O 1
ATOM 1440 N N . THR A 1 198 ? -23.562 -4.438 -16.156 1 97.56 198 THR A N 1
ATOM 1441 C CA . THR A 1 198 ? -24.844 -3.754 -16.062 1 97.56 198 THR A CA 1
ATOM 1442 C C . THR A 1 198 ? -24.859 -2.818 -14.852 1 97.56 198 THR A C 1
ATOM 1444 O O . THR A 1 198 ? -25.781 -2.027 -14.688 1 97.56 198 THR A O 1
ATOM 1447 N N . GLU A 1 199 ? -23.953 -2.955 -13.984 1 97.38 199 GLU A N 1
ATOM 1448 C CA . GLU A 1 199 ? -23.844 -2.094 -12.812 1 97.38 199 GLU A CA 1
ATOM 1449 C C . GLU A 1 199 ? -22.5 -1.373 -12.773 1 97.38 199 GLU A C 1
ATOM 1451 O O . GLU A 1 199 ? -21.438 -2.012 -12.797 1 97.38 199 GLU A O 1
ATOM 1456 N N . SER A 1 200 ? -22.562 -0.044 -12.711 1 98.19 200 SER A N 1
ATOM 1457 C CA . SER A 1 200 ? -21.328 0.727 -12.594 1 98.19 200 SER A CA 1
ATOM 1458 C C . SER A 1 200 ? -20.719 0.568 -11.203 1 98.19 200 SER A C 1
ATOM 1460 O O . SER A 1 200 ? -21.375 0.094 -10.273 1 98.19 200 SER A O 1
ATOM 1462 N N . VAL A 1 201 ? -19.516 0.959 -11.055 1 98.69 201 VAL A N 1
ATOM 1463 C CA . VAL A 1 201 ? -18.812 0.87 -9.773 1 98.69 201 VAL A CA 1
ATOM 1464 C C . VAL A 1 201 ? -19.531 1.726 -8.734 1 98.69 201 VAL A C 1
ATOM 1466 O O . VAL A 1 201 ? -19.719 1.297 -7.594 1 98.69 201 VAL A O 1
ATOM 1469 N N . GLU A 1 202 ? -19.938 2.961 -9.07 1 98.44 202 GLU A N 1
ATOM 1470 C CA . GLU A 1 202 ? -20.656 3.836 -8.156 1 98.44 202 GLU A CA 1
ATOM 1471 C C . GLU A 1 202 ? -21.953 3.186 -7.676 1 98.44 202 GLU A C 1
ATOM 1473 O O . GLU A 1 202 ? -22.312 3.289 -6.5 1 98.44 202 GLU A O 1
ATOM 1478 N N . GLN A 1 203 ? -22.609 2.502 -8.578 1 98.69 203 GLN A N 1
ATOM 1479 C CA . GLN A 1 203 ? -23.891 1.872 -8.273 1 98.69 203 GLN A CA 1
ATOM 1480 C C . GLN A 1 203 ? -23.719 0.753 -7.25 1 98.69 203 GLN A C 1
ATOM 1482 O O . GLN A 1 203 ? -24.438 0.698 -6.258 1 98.69 203 GLN A O 1
ATOM 1487 N N . TYR A 1 204 ? -22.734 -0.17 -7.496 1 98.69 204 TYR A N 1
ATOM 1488 C CA . TYR A 1 204 ? -22.641 -1.283 -6.555 1 98.69 204 TYR A CA 1
ATOM 1489 C C . TYR A 1 204 ? -22 -0.845 -5.25 1 98.69 204 TYR A C 1
ATOM 1491 O O . TYR A 1 204 ? -22.188 -1.48 -4.211 1 98.69 204 TYR A O 1
ATOM 1499 N N . VAL A 1 205 ? -21.203 0.232 -5.234 1 98.81 205 VAL A N 1
ATOM 1500 C CA . VAL A 1 205 ? -20.719 0.8 -3.977 1 98.81 205 VAL A CA 1
ATOM 1501 C C . VAL A 1 205 ? -21.891 1.325 -3.162 1 98.81 205 VAL A C 1
ATOM 1503 O O . VAL A 1 205 ? -22 1.055 -1.964 1 98.81 205 VAL A O 1
ATOM 1506 N N . ASP A 1 206 ? -22.75 2.109 -3.783 1 98.69 206 ASP A N 1
ATOM 1507 C CA . ASP A 1 206 ? -23.922 2.637 -3.1 1 98.69 206 ASP A CA 1
ATOM 1508 C C . ASP A 1 206 ? -24.812 1.507 -2.58 1 98.69 206 ASP A C 1
ATOM 1510 O O . ASP A 1 206 ? -25.219 1.521 -1.419 1 98.69 206 ASP A O 1
ATOM 1514 N N . LYS A 1 207 ? -25.047 0.526 -3.426 1 98.62 207 LYS A N 1
ATOM 1515 C CA . LYS A 1 207 ? -25.953 -0.575 -3.131 1 98.62 207 LYS A CA 1
ATOM 1516 C C . LYS A 1 207 ? -25.453 -1.414 -1.963 1 98.62 207 LYS A C 1
ATOM 1518 O O . LYS A 1 207 ? -26.219 -1.798 -1.082 1 98.62 207 LYS A O 1
ATOM 1523 N N . HIS A 1 208 ? -24.141 -1.65 -1.914 1 98.75 208 HIS A N 1
ATOM 1524 C CA . HIS A 1 208 ? -23.656 -2.684 -1.004 1 98.75 208 HIS A CA 1
ATOM 1525 C C . HIS A 1 208 ? -22.906 -2.07 0.177 1 98.75 208 HIS A C 1
ATOM 1527 O O . HIS A 1 208 ? -22.641 -2.756 1.166 1 98.75 208 HIS A O 1
ATOM 1533 N N . THR A 1 209 ? -22.578 -0.751 0.13 1 98.62 209 THR A N 1
ATOM 1534 C CA . THR A 1 209 ? -21.797 -0.153 1.211 1 98.62 209 THR A CA 1
ATOM 1535 C C . THR A 1 209 ? -22.406 1.187 1.629 1 98.62 209 THR A C 1
ATOM 1537 O O . THR A 1 209 ? -21.781 1.938 2.387 1 98.62 209 THR A O 1
ATOM 1540 N N . ALA A 1 210 ? -23.562 1.561 1.07 1 98.25 210 ALA A N 1
ATOM 1541 C CA . ALA A 1 210 ? -24.203 2.846 1.336 1 98.25 210 ALA A CA 1
ATOM 1542 C C . ALA A 1 210 ? -23.266 4.004 1.002 1 98.25 210 ALA A C 1
ATOM 1544 O O . ALA A 1 210 ? -23.203 4.996 1.732 1 98.25 210 ALA A O 1
ATOM 1545 N N . GLY A 1 211 ? -22.438 3.736 0.022 1 98.12 211 GLY A N 1
ATOM 1546 C CA . GLY A 1 211 ? -21.578 4.789 -0.487 1 98.12 211 GLY A CA 1
ATOM 1547 C C . GLY A 1 211 ? -20.219 4.844 0.206 1 98.12 211 GLY A C 1
ATOM 1548 O O . GLY A 1 211 ? -19.312 5.559 -0.235 1 98.12 211 GLY A O 1
ATOM 1549 N N . ALA A 1 212 ? -19.922 4.098 1.244 1 98.12 212 ALA A N 1
ATOM 1550 C CA . ALA A 1 212 ? -18.703 4.184 2.055 1 98.12 212 ALA A CA 1
ATOM 1551 C C . ALA A 1 212 ? -17.516 3.549 1.334 1 98.12 212 ALA A C 1
ATOM 1553 O O . ALA A 1 212 ? -16.359 3.941 1.551 1 98.12 212 ALA A O 1
ATOM 1554 N N . GLY A 1 213 ? -17.828 2.51 0.453 1 98.81 213 GLY A N 1
ATOM 1555 C CA . GLY A 1 213 ? -16.781 1.75 -0.202 1 98.81 213 GLY A CA 1
ATOM 1556 C C . GLY A 1 213 ? -16.406 0.483 0.545 1 98.81 213 GLY A C 1
ATOM 1557 O O . GLY A 1 213 ? -16.875 0.253 1.661 1 98.81 213 GLY A O 1
ATOM 1558 N N . PHE A 1 214 ? -15.641 -0.324 -0.103 1 98.94 214 PHE A N 1
ATOM 1559 C CA . PHE A 1 214 ? -15.211 -1.602 0.453 1 98.94 214 PHE A CA 1
ATOM 1560 C C . PHE A 1 214 ? -13.906 -1.444 1.228 1 98.94 214 PHE A C 1
ATOM 1562 O O . PHE A 1 214 ? -13.016 -0.708 0.806 1 98.94 214 PHE A O 1
ATOM 1569 N N . ASP A 1 215 ? -13.75 -2.201 2.369 1 98.94 215 ASP A N 1
ATOM 1570 C CA . ASP A 1 215 ? -12.547 -2.133 3.195 1 98.94 215 ASP A CA 1
ATOM 1571 C C . ASP A 1 215 ? -11.32 -2.619 2.422 1 98.94 215 ASP A C 1
ATOM 1573 O O . ASP A 1 215 ? -10.242 -2.031 2.525 1 98.94 215 ASP A O 1
ATOM 1577 N N . ILE A 1 216 ? -11.539 -3.699 1.724 1 99 216 ILE A N 1
ATOM 1578 C CA . ILE A 1 216 ? -10.5 -4.293 0.888 1 99 216 ILE A CA 1
ATOM 1579 C C . ILE A 1 216 ? -11.047 -4.539 -0.517 1 99 216 ILE A C 1
ATOM 1581 O O . ILE A 1 216 ? -12.164 -5.043 -0.678 1 99 216 ILE A O 1
ATOM 1585 N N . VAL A 1 217 ? -10.328 -4.094 -1.526 1 99 217 VAL A N 1
ATOM 1586 C CA . VAL A 1 217 ? -10.578 -4.496 -2.906 1 99 217 VAL A CA 1
ATOM 1587 C C . VAL A 1 217 ? -9.445 -5.395 -3.396 1 99 217 VAL A C 1
ATOM 1589 O O . VAL A 1 217 ? -8.289 -4.973 -3.445 1 99 217 VAL A O 1
ATOM 1592 N N . PHE A 1 218 ? -9.766 -6.602 -3.625 1 98.94 218 PHE A N 1
ATOM 1593 C CA . PHE A 1 218 ? -8.836 -7.508 -4.289 1 98.94 218 PHE A CA 1
ATOM 1594 C C . PHE A 1 218 ? -9.039 -7.484 -5.801 1 98.94 218 PHE A C 1
ATOM 1596 O O . PHE A 1 218 ? -9.992 -8.078 -6.309 1 98.94 218 PHE A O 1
ATOM 1603 N N . ASP A 1 219 ? -8.125 -6.852 -6.469 1 98.81 219 ASP A N 1
ATOM 1604 C CA . ASP A 1 219 ? -8.234 -6.629 -7.91 1 98.81 219 ASP A CA 1
ATOM 1605 C C . ASP A 1 219 ? -7.422 -7.66 -8.688 1 98.81 219 ASP A C 1
ATOM 1607 O O . ASP A 1 219 ? -6.242 -7.445 -8.969 1 98.81 219 ASP A O 1
ATOM 1611 N N . SER A 1 220 ? -8.07 -8.719 -9.117 1 97.44 220 SER A N 1
ATOM 1612 C CA . SER A 1 220 ? -7.379 -9.75 -9.875 1 97.44 220 SER A CA 1
ATOM 1613 C C . SER A 1 220 ? -7.395 -9.453 -11.375 1 97.44 220 SER A C 1
ATOM 1615 O O . SER A 1 220 ? -6.906 -10.242 -12.18 1 97.44 220 SER A O 1
ATOM 1617 N N . VAL A 1 221 ? -7.969 -8.367 -11.797 1 96.19 221 VAL A N 1
ATOM 1618 C CA . VAL A 1 221 ? -8.055 -7.961 -13.195 1 96.19 221 VAL A CA 1
ATOM 1619 C C . VAL A 1 221 ? -6.863 -7.07 -13.547 1 96.19 221 VAL A C 1
ATOM 1621 O O . VAL A 1 221 ? -6.156 -7.324 -14.523 1 96.19 221 VAL A O 1
ATOM 1624 N N . GLY A 1 222 ? -6.637 -6.07 -12.734 1 96.19 222 GLY A N 1
ATOM 1625 C CA . GLY A 1 222 ? -5.477 -5.207 -12.891 1 96.19 222 GLY A CA 1
ATOM 1626 C C . GLY A 1 222 ? -5.613 -4.219 -14.031 1 96.19 222 GLY A C 1
ATOM 1627 O O . GLY A 1 222 ? -6.719 -3.99 -14.531 1 96.19 222 GLY A O 1
ATOM 1628 N N . GLY A 1 223 ? -4.461 -3.566 -14.344 1 95.62 223 GLY A N 1
ATOM 1629 C CA . GLY A 1 223 ? -4.422 -2.598 -15.43 1 95.62 223 GLY A CA 1
ATOM 1630 C C . GLY A 1 223 ? -5.414 -1.463 -15.25 1 95.62 223 GLY A C 1
ATOM 1631 O O . GLY A 1 223 ? -5.48 -0.852 -14.18 1 95.62 223 GLY A O 1
ATOM 1632 N N . ALA A 1 224 ? -6.203 -1.233 -16.281 1 95.75 224 ALA A N 1
ATOM 1633 C CA . ALA A 1 224 ? -7.141 -0.112 -16.297 1 95.75 224 ALA A CA 1
ATOM 1634 C C . ALA A 1 224 ? -8.234 -0.298 -15.25 1 95.75 224 ALA A C 1
ATOM 1636 O O . ALA A 1 224 ? -8.852 0.674 -14.812 1 95.75 224 ALA A O 1
ATOM 1637 N N . ASN A 1 225 ? -8.422 -1.55 -14.859 1 97.94 225 ASN A N 1
ATOM 1638 C CA . ASN A 1 225 ? -9.469 -1.816 -13.875 1 97.94 225 ASN A CA 1
ATOM 1639 C C . ASN A 1 225 ? -9.117 -1.22 -12.516 1 97.94 225 ASN A C 1
ATOM 1641 O O . ASN A 1 225 ? -9.984 -1.092 -11.648 1 97.94 225 ASN A O 1
ATOM 1645 N N . LEU A 1 226 ? -7.902 -0.859 -12.312 1 98.56 226 LEU A N 1
ATOM 1646 C CA . LEU A 1 226 ? -7.492 -0.248 -11.055 1 98.56 226 LEU A CA 1
ATOM 1647 C C . LEU A 1 226 ? -8.266 1.039 -10.797 1 98.56 226 LEU A C 1
ATOM 1649 O O . LEU A 1 226 ? -8.516 1.397 -9.641 1 98.56 226 LEU A O 1
ATOM 1653 N N . LYS A 1 227 ? -8.68 1.76 -11.828 1 98.12 227 LYS A N 1
ATOM 1654 C CA . LYS A 1 227 ? -9.516 2.945 -11.648 1 98.12 227 LYS A CA 1
ATOM 1655 C C . LYS A 1 227 ? -10.82 2.598 -10.938 1 98.12 227 LYS A C 1
ATOM 1657 O O . LYS A 1 227 ? -11.273 3.336 -10.062 1 98.12 227 LYS A O 1
ATOM 1662 N N . ASN A 1 228 ? -11.422 1.417 -11.359 1 98.75 228 ASN A N 1
ATOM 1663 C CA . ASN A 1 228 ? -12.617 0.931 -10.672 1 98.75 228 ASN A CA 1
ATOM 1664 C C . ASN A 1 228 ? -12.32 0.568 -9.219 1 98.75 228 ASN A C 1
ATOM 1666 O O . ASN A 1 228 ? -13.148 0.809 -8.344 1 98.75 228 ASN A O 1
ATOM 1670 N N . SER A 1 229 ? -11.172 -0.029 -9.023 1 98.94 229 SER A N 1
ATOM 1671 C CA . SER A 1 229 ? -10.781 -0.405 -7.668 1 98.94 229 SER A CA 1
ATOM 1672 C C . SER A 1 229 ? -10.617 0.823 -6.777 1 98.94 229 SER A C 1
ATOM 1674 O O . SER A 1 229 ? -11.055 0.82 -5.625 1 98.94 229 SER A O 1
ATOM 1676 N N . PHE A 1 230 ? -9.984 1.915 -7.309 1 98.81 230 PHE A N 1
ATOM 1677 C CA . PHE A 1 230 ? -9.859 3.16 -6.559 1 98.81 230 PHE A CA 1
ATOM 1678 C C . PHE A 1 230 ? -11.234 3.709 -6.188 1 98.81 230 PHE A C 1
ATOM 1680 O O . PHE A 1 230 ? -11.453 4.129 -5.047 1 98.81 230 PHE A O 1
ATOM 1687 N N . THR A 1 231 ? -12.109 3.689 -7.098 1 98.81 231 THR A N 1
ATOM 1688 C CA . THR A 1 231 ? -13.453 4.215 -6.883 1 98.81 231 THR A CA 1
ATOM 1689 C C . THR A 1 231 ? -14.203 3.379 -5.852 1 98.81 231 THR A C 1
ATOM 1691 O O . THR A 1 231 ? -14.922 3.924 -5.008 1 98.81 231 THR A O 1
ATOM 1694 N N . ALA A 1 232 ? -13.992 2.084 -5.848 1 98.94 232 ALA A N 1
ATOM 1695 C CA . ALA A 1 232 ? -14.766 1.148 -5.031 1 98.94 232 ALA A CA 1
ATOM 1696 C C . ALA A 1 232 ? -14.266 1.15 -3.588 1 98.94 232 ALA A C 1
ATOM 1698 O O . ALA A 1 232 ? -15.008 0.779 -2.672 1 98.94 232 ALA A O 1
ATOM 1699 N N . ALA A 1 233 ? -13.062 1.514 -3.383 1 98.94 233 ALA A N 1
ATOM 1700 C CA . ALA A 1 233 ? -12.43 1.384 -2.072 1 98.94 233 ALA A CA 1
ATOM 1701 C C . ALA A 1 233 ? -12.945 2.443 -1.105 1 98.94 233 ALA A C 1
ATOM 1703 O O . ALA A 1 233 ? -13.258 3.566 -1.513 1 98.94 233 ALA A O 1
ATOM 1704 N N . ALA A 1 234 ? -13.008 2.094 0.188 1 98.88 234 ALA A N 1
ATOM 1705 C CA . ALA A 1 234 ? -13.359 3.025 1.258 1 98.88 234 ALA A CA 1
ATOM 1706 C C . ALA A 1 234 ? -12.211 3.992 1.538 1 98.88 234 ALA A C 1
ATOM 1708 O O . ALA A 1 234 ? -11.094 3.805 1.041 1 98.88 234 ALA A O 1
ATOM 1709 N N . LEU A 1 235 ? -12.516 5.082 2.27 1 98.75 235 LEU A N 1
ATOM 1710 C CA . LEU A 1 235 ? -11.445 5.93 2.791 1 98.75 235 LEU A CA 1
ATOM 1711 C C . LEU A 1 235 ? -10.414 5.105 3.553 1 98.75 235 LEU A C 1
ATOM 1713 O O . LEU A 1 235 ? -10.781 4.25 4.363 1 98.75 235 LEU A O 1
ATOM 1717 N N . ASN A 1 236 ? -9.125 5.34 3.223 1 98.69 236 ASN A N 1
ATOM 1718 C CA . ASN A 1 236 ? -8.016 4.594 3.803 1 98.69 236 ASN A CA 1
ATOM 1719 C C . ASN A 1 236 ? -8.133 3.1 3.514 1 98.69 236 ASN A C 1
ATOM 1721 O O . ASN A 1 236 ? -7.707 2.271 4.32 1 98.69 236 ASN A O 1
ATOM 1725 N N . GLY A 1 237 ? -8.836 2.77 2.453 1 98.88 237 GLY A N 1
ATOM 1726 C CA . GLY A 1 237 ? -9.023 1.377 2.072 1 98.88 237 GLY A CA 1
ATOM 1727 C C . GLY A 1 237 ? -7.75 0.729 1.552 1 98.88 237 GLY A C 1
ATOM 1728 O O . GLY A 1 237 ? -6.758 1.413 1.305 1 98.88 237 GLY A O 1
ATOM 1729 N N . GLN A 1 238 ? -7.801 -0.594 1.45 1 98.94 238 GLN A N 1
ATOM 1730 C CA . GLN A 1 238 ? -6.695 -1.43 0.993 1 98.94 238 GLN A CA 1
ATOM 1731 C C . GLN A 1 238 ? -7.012 -2.07 -0.356 1 98.94 238 GLN A C 1
ATOM 1733 O O . GLN A 1 238 ? -8.078 -2.654 -0.535 1 98.94 238 GLN A O 1
ATOM 1738 N N . ILE A 1 239 ? -6.137 -1.938 -1.282 1 98.94 239 ILE A N 1
ATOM 1739 C CA . ILE A 1 239 ? -6.293 -2.566 -2.59 1 98.94 239 ILE A CA 1
ATOM 1740 C C . ILE A 1 239 ? -5.125 -3.518 -2.848 1 98.94 239 ILE A C 1
ATOM 1742 O O . ILE A 1 239 ? -3.963 -3.123 -2.756 1 98.94 239 ILE A O 1
ATOM 1746 N N . ALA A 1 240 ? -5.352 -4.73 -3.053 1 98.94 240 ALA A N 1
ATOM 1747 C CA . ALA A 1 240 ? -4.367 -5.68 -3.572 1 98.94 240 ALA A CA 1
ATOM 1748 C C . ALA A 1 240 ? -4.586 -5.934 -5.062 1 98.94 240 ALA A C 1
ATOM 1750 O O . ALA A 1 240 ? -5.703 -6.227 -5.488 1 98.94 240 ALA A O 1
ATOM 1751 N N . THR A 1 241 ? -3.553 -5.777 -5.844 1 98.81 241 THR A N 1
ATOM 1752 C CA . THR A 1 241 ? -3.678 -5.992 -7.281 1 98.81 241 THR A CA 1
ATOM 1753 C C . THR A 1 241 ? -2.631 -6.988 -7.77 1 98.81 241 THR A C 1
ATOM 1755 O O . THR A 1 241 ? -1.546 -7.09 -7.195 1 98.81 241 THR A O 1
ATOM 1758 N N . THR A 1 242 ? -2.951 -7.699 -8.852 1 97.44 242 THR A N 1
ATOM 1759 C CA . THR A 1 242 ? -2.059 -8.719 -9.391 1 97.44 242 THR A CA 1
ATOM 1760 C C . THR A 1 242 ? -1.321 -8.203 -10.625 1 97.44 242 THR A C 1
ATOM 1762 O O . THR A 1 242 ? -0.34 -8.805 -11.062 1 97.44 242 THR A O 1
ATOM 1765 N N . VAL A 1 243 ? -1.812 -7.188 -11.258 1 95.31 243 VAL A N 1
ATOM 1766 C CA . VAL A 1 243 ? -1.194 -6.629 -12.461 1 95.31 243 VAL A CA 1
ATOM 1767 C C . VAL A 1 243 ? -1.279 -5.105 -12.43 1 95.31 243 VAL A C 1
ATOM 1769 O O . VAL A 1 243 ? -2.375 -4.539 -12.375 1 95.31 243 VAL A O 1
ATOM 1772 N N . SER A 1 244 ? -0.175 -4.5 -12.422 1 96.75 244 SER A N 1
ATOM 1773 C CA . SER A 1 244 ? -0.151 -3.041 -12.453 1 96.75 244 SER A CA 1
ATOM 1774 C C . SER A 1 244 ? 0.85 -2.525 -13.484 1 96.75 244 SER A C 1
ATOM 1776 O O . SER A 1 244 ? 1.524 -1.521 -13.25 1 96.75 244 SER A O 1
ATOM 1778 N N . MET A 1 245 ? 1.094 -3.223 -14.539 1 94.44 245 MET A N 1
ATOM 1779 C CA . MET A 1 245 ? 1.946 -2.77 -15.641 1 94.44 245 MET A CA 1
ATOM 1780 C C . MET A 1 245 ? 1.226 -1.739 -16.5 1 94.44 245 MET A C 1
ATOM 1782 O O . MET A 1 245 ? 0.893 -2.012 -17.656 1 94.44 245 MET A O 1
ATOM 1786 N N . CYS A 1 246 ? 1.015 -0.535 -15.961 1 96.25 246 CYS A N 1
ATOM 1787 C CA . CYS A 1 246 ? 0.257 0.517 -16.625 1 96.25 246 CYS A CA 1
ATOM 1788 C C . CYS A 1 246 ? 0.554 1.879 -16.016 1 96.25 246 CYS A C 1
ATOM 1790 O O . CYS A 1 246 ? 1.183 1.964 -14.961 1 96.25 246 CYS A O 1
ATOM 1792 N N . GLU A 1 247 ? 0.181 2.883 -16.781 1 97.5 247 GLU A N 1
ATOM 1793 C CA . GLU A 1 247 ? 0.185 4.258 -16.297 1 97.5 247 GLU A CA 1
ATOM 1794 C C . GLU A 1 247 ? -1.196 4.668 -15.789 1 97.5 247 GLU A C 1
ATOM 1796 O O . GLU A 1 247 ? -2.201 4.445 -16.469 1 97.5 247 GLU A O 1
ATOM 1801 N N . LEU A 1 248 ? -1.244 5.191 -14.594 1 97.31 248 LEU A N 1
ATOM 1802 C CA . LEU A 1 248 ? -2.529 5.527 -13.992 1 97.31 248 LEU A CA 1
ATOM 1803 C C . LEU A 1 248 ? -2.453 6.867 -13.266 1 97.31 248 LEU A C 1
ATOM 1805 O O . LEU A 1 248 ? -1.405 7.227 -12.727 1 97.31 248 LEU A O 1
ATOM 1809 N N . ASP A 1 249 ? -3.531 7.621 -13.312 1 97.94 249 ASP A N 1
ATOM 1810 C CA . ASP A 1 249 ? -3.711 8.781 -12.445 1 97.94 249 ASP A CA 1
ATOM 1811 C C . ASP A 1 249 ? -3.984 8.352 -11 1 97.94 249 ASP A C 1
ATOM 1813 O O . ASP A 1 249 ? -4.98 7.676 -10.727 1 97.94 249 ASP A O 1
ATOM 1817 N N . LEU A 1 250 ? -3.145 8.758 -10.07 1 98.06 250 LEU A N 1
ATOM 1818 C CA . LEU A 1 250 ? -3.232 8.32 -8.68 1 98.06 250 LEU A CA 1
ATOM 1819 C C . LEU A 1 250 ? -4.012 9.328 -7.84 1 98.06 250 LEU A C 1
ATOM 1821 O O . LEU A 1 250 ? -4.141 9.164 -6.625 1 98.06 250 LEU A O 1
ATOM 1825 N N . THR A 1 251 ? -4.594 10.336 -8.438 1 97.25 251 THR A N 1
ATOM 1826 C CA . THR A 1 251 ? -5.312 11.398 -7.734 1 97.25 251 THR A CA 1
ATOM 1827 C C . THR A 1 251 ? -6.469 10.812 -6.926 1 97.25 251 THR A C 1
ATOM 1829 O O . THR A 1 251 ? -6.652 11.164 -5.758 1 97.25 251 THR A O 1
ATOM 1832 N N . PRO A 1 252 ? -7.219 9.828 -7.508 1 97.75 252 PRO A N 1
ATOM 1833 C CA . PRO A 1 252 ? -8.289 9.25 -6.695 1 97.75 252 PRO A CA 1
ATOM 1834 C C . PRO A 1 252 ? -7.758 8.516 -5.461 1 97.75 252 PRO A C 1
ATOM 1836 O O . PRO A 1 252 ? -8.352 8.609 -4.383 1 97.75 252 PRO A O 1
ATOM 1839 N N . ALA A 1 253 ? -6.648 7.832 -5.629 1 98.44 253 ALA A N 1
ATOM 1840 C CA . ALA A 1 253 ? -6.023 7.164 -4.488 1 98.44 253 ALA A CA 1
ATOM 1841 C C . ALA A 1 253 ? -5.57 8.18 -3.441 1 98.44 253 ALA A C 1
ATOM 1843 O O . ALA A 1 253 ? -5.648 7.91 -2.238 1 98.44 253 ALA A O 1
ATOM 1844 N N . HIS A 1 254 ? -5.133 9.352 -3.896 1 98 254 HIS A N 1
ATOM 1845 C CA . HIS A 1 254 ? -4.648 10.398 -3.004 1 98 254 HIS A CA 1
ATOM 1846 C C . HIS A 1 254 ? -5.754 10.875 -2.07 1 98 254 HIS A C 1
ATOM 1848 O O . HIS A 1 254 ? -5.586 10.867 -0.848 1 98 254 HIS A O 1
ATOM 1854 N N . PHE A 1 255 ? -6.875 11.195 -2.609 1 97 255 PHE A N 1
ATOM 1855 C CA . PHE A 1 255 ? -7.918 11.859 -1.835 1 97 255 PHE A CA 1
ATOM 1856 C C . PHE A 1 255 ? -8.664 10.859 -0.962 1 97 255 PHE A C 1
ATOM 1858 O O . PHE A 1 255 ? -9.398 11.242 -0.051 1 97 255 PHE A O 1
ATOM 1865 N N . LYS A 1 256 ? -8.406 9.531 -1.151 1 98.25 256 LYS A N 1
ATOM 1866 C CA . LYS A 1 256 ? -9.023 8.508 -0.306 1 98.25 256 LYS A CA 1
ATOM 1867 C C . LYS A 1 256 ? -8.008 7.914 0.664 1 98.25 256 LYS A C 1
ATOM 1869 O O . LYS A 1 256 ? -8.359 7.074 1.495 1 98.25 256 LYS A O 1
ATOM 1874 N N . GLY A 1 257 ? -6.75 8.344 0.529 1 98.69 257 GLY A N 1
ATOM 1875 C CA . GLY A 1 257 ? -5.723 7.797 1.399 1 98.69 257 GLY A CA 1
ATOM 1876 C C . GLY A 1 257 ? -5.539 6.301 1.24 1 98.69 257 GLY A C 1
ATOM 1877 O O . GLY A 1 257 ? -5.418 5.574 2.23 1 98.69 257 GLY A O 1
ATOM 1878 N N . LEU A 1 258 ? -5.488 5.773 0.036 1 98.88 258 LEU A N 1
ATOM 1879 C CA . LEU A 1 258 ? -5.516 4.336 -0.211 1 98.88 258 LEU A CA 1
ATOM 1880 C C . LEU A 1 258 ? -4.125 3.727 -0.045 1 98.88 258 LEU A C 1
ATOM 1882 O O . LEU A 1 258 ? -3.119 4.43 -0.157 1 98.88 258 LEU A O 1
ATOM 1886 N N . SER A 1 259 ? -4.07 2.469 0.285 1 98.94 259 SER A N 1
ATOM 1887 C CA . SER A 1 259 ? -2.883 1.631 0.134 1 98.94 259 SER A CA 1
ATOM 1888 C C . SER A 1 259 ? -3.037 0.658 -1.03 1 98.94 259 SER A C 1
ATOM 1890 O O . SER A 1 259 ? -4.059 -0.021 -1.147 1 98.94 259 SER A O 1
ATOM 1892 N N . LEU A 1 260 ? -2.088 0.696 -1.898 1 98.94 260 LEU A N 1
ATOM 1893 C CA . LEU A 1 260 ? -2.041 -0.214 -3.037 1 98.94 260 LEU A CA 1
ATOM 1894 C C . LEU A 1 260 ? -0.937 -1.25 -2.859 1 98.94 260 LEU A C 1
ATOM 1896 O O . LEU A 1 260 ? 0.244 -0.899 -2.789 1 98.94 260 LEU A O 1
ATOM 1900 N N . HIS A 1 261 ? -1.336 -2.514 -2.771 1 98.94 261 HIS A N 1
ATOM 1901 C CA . HIS A 1 261 ? -0.404 -3.629 -2.652 1 98.94 261 HIS A CA 1
ATOM 1902 C C . HIS A 1 261 ? -0.277 -4.383 -3.973 1 98.94 261 HIS A C 1
ATOM 1904 O O . HIS A 1 261 ? -1.22 -5.047 -4.406 1 98.94 261 HIS A O 1
ATOM 1910 N N . VAL A 1 262 ? 0.876 -4.281 -4.559 1 98.81 262 VAL A N 1
ATOM 1911 C CA . VAL A 1 262 ? 1.139 -5.016 -5.789 1 98.81 262 VAL A CA 1
ATOM 1912 C C . VAL A 1 262 ? 1.688 -6.402 -5.457 1 98.81 262 VAL A C 1
ATOM 1914 O O . VAL A 1 262 ? 2.75 -6.523 -4.844 1 98.81 262 VAL A O 1
ATOM 1917 N N . VAL A 1 263 ? 0.946 -7.391 -5.871 1 98.62 263 VAL A N 1
ATOM 1918 C CA . VAL A 1 263 ? 1.368 -8.758 -5.602 1 98.62 263 VAL A CA 1
ATOM 1919 C C . VAL A 1 263 ? 2.072 -9.336 -6.828 1 98.62 263 VAL A C 1
ATOM 1921 O O . VAL A 1 263 ? 1.444 -9.562 -7.863 1 98.62 263 VAL A O 1
ATOM 1924 N N . PHE A 1 264 ? 3.318 -9.539 -6.711 1 98 264 PHE A N 1
ATOM 1925 C CA . PHE A 1 264 ? 4.105 -10.234 -7.727 1 98 264 PHE A CA 1
ATOM 1926 C C . PHE A 1 264 ? 4.77 -11.477 -7.145 1 98 264 PHE A C 1
ATOM 1928 O O . PHE A 1 264 ? 5.965 -11.453 -6.828 1 98 264 PHE A O 1
ATOM 1935 N N . MET A 1 265 ? 4.016 -12.523 -7.062 1 97.31 265 MET A N 1
ATOM 1936 C CA . MET A 1 265 ? 4.383 -13.711 -6.293 1 97.31 265 MET A CA 1
ATOM 1937 C C . MET A 1 265 ? 5.582 -14.414 -6.914 1 97.31 265 MET A C 1
ATOM 1939 O O . MET A 1 265 ? 6.152 -15.328 -6.316 1 97.31 265 MET A O 1
ATOM 1943 N N . LEU A 1 266 ? 6.098 -13.977 -8.109 1 97.38 266 LEU A N 1
ATOM 1944 C CA . LEU A 1 266 ? 7.211 -14.633 -8.789 1 97.38 266 LEU A CA 1
ATOM 1945 C C . LEU A 1 266 ? 8.547 -14.148 -8.242 1 97.38 266 LEU A C 1
ATOM 1947 O O . LEU A 1 266 ? 9.594 -14.711 -8.555 1 97.38 266 LEU A O 1
ATOM 1951 N N . ILE A 1 267 ? 8.539 -13.188 -7.371 1 97.5 267 ILE A N 1
ATOM 1952 C CA . ILE A 1 267 ? 9.742 -12.539 -6.863 1 97.5 267 ILE A CA 1
ATOM 1953 C C . ILE A 1 267 ? 10.656 -13.57 -6.215 1 97.5 267 ILE A C 1
ATOM 1955 O O . ILE A 1 267 ? 11.844 -13.664 -6.551 1 97.5 267 ILE A O 1
ATOM 1959 N N . PRO A 1 268 ? 10.172 -14.438 -5.336 1 97.25 268 PRO A N 1
ATOM 1960 C CA . PRO A 1 268 ? 11.062 -15.414 -4.715 1 97.25 268 PRO A CA 1
ATOM 1961 C C . PRO A 1 268 ? 11.75 -16.312 -5.734 1 97.25 268 PRO A C 1
ATOM 1963 O O . PRO A 1 268 ? 12.938 -16.625 -5.594 1 97.25 268 PRO A O 1
ATOM 1966 N N . MET A 1 269 ? 11.055 -16.656 -6.754 1 96.56 269 MET A N 1
ATOM 1967 C CA . MET A 1 269 ? 11.602 -17.547 -7.773 1 96.56 269 MET A CA 1
ATOM 1968 C C . MET A 1 269 ? 12.602 -16.797 -8.664 1 96.56 269 MET A C 1
ATOM 1970 O O . MET A 1 269 ? 13.688 -17.312 -8.938 1 96.56 269 MET A O 1
ATOM 1974 N N . LEU A 1 270 ? 12.258 -15.625 -9.07 1 95.56 270 LEU A N 1
ATOM 1975 C CA . LEU A 1 270 ? 13.055 -14.852 -10.016 1 95.56 270 LEU A CA 1
ATOM 1976 C C . LEU A 1 270 ? 14.352 -14.367 -9.367 1 95.56 270 LEU A C 1
ATOM 1978 O O . LEU A 1 270 ? 15.398 -14.336 -10.023 1 95.56 270 LEU A O 1
ATOM 1982 N N . HIS A 1 271 ? 14.273 -14.047 -8.047 1 95.81 271 HIS A N 1
ATOM 1983 C CA . HIS A 1 271 ? 15.406 -13.375 -7.414 1 95.81 271 HIS A CA 1
ATOM 1984 C C . HIS A 1 271 ? 16.062 -14.273 -6.371 1 95.81 271 HIS A C 1
ATOM 1986 O O . HIS A 1 271 ? 16.984 -13.844 -5.672 1 95.81 271 HIS A O 1
ATOM 1992 N N . ASN A 1 272 ? 15.578 -15.539 -6.254 1 94.81 272 ASN A N 1
ATOM 1993 C CA . ASN A 1 272 ? 16.062 -16.406 -5.184 1 94.81 272 ASN A CA 1
ATOM 1994 C C . ASN A 1 272 ? 16 -15.711 -3.826 1 94.81 272 ASN A C 1
ATOM 1996 O O . ASN A 1 272 ? 17.016 -15.641 -3.119 1 94.81 272 ASN A O 1
ATOM 2000 N N . PHE A 1 273 ? 14.859 -15.25 -3.588 1 95.81 273 PHE A N 1
ATOM 2001 C CA . PHE A 1 273 ? 14.609 -14.383 -2.441 1 95.81 273 PHE A CA 1
ATOM 2002 C C . PHE A 1 273 ? 13.508 -14.961 -1.562 1 95.81 273 PHE A C 1
ATOM 2004 O O . PHE A 1 273 ? 12.344 -15.023 -1.977 1 95.81 273 PHE A O 1
ATOM 2011 N N . ARG A 1 274 ? 13.758 -15.5 -0.398 1 96.69 274 ARG A N 1
ATOM 2012 C CA . ARG A 1 274 ? 12.797 -15.945 0.605 1 96.69 274 ARG A CA 1
ATOM 2013 C C . ARG A 1 274 ? 11.844 -17 0.029 1 96.69 274 ARG A C 1
ATOM 2015 O O . ARG A 1 274 ? 10.633 -16.906 0.208 1 96.69 274 ARG A O 1
ATOM 2022 N N . ARG A 1 275 ? 12.398 -17.906 -0.651 1 97.75 275 ARG A N 1
ATOM 2023 C CA . ARG A 1 275 ? 11.602 -18.938 -1.305 1 97.75 275 ARG A CA 1
ATOM 2024 C C . ARG A 1 275 ? 10.805 -19.75 -0.284 1 97.75 275 ARG A C 1
ATOM 2026 O O . ARG A 1 275 ? 9.703 -20.203 -0.579 1 97.75 275 ARG A O 1
ATOM 2033 N N . GLU A 1 276 ? 11.344 -19.844 0.95 1 97.5 276 GLU A N 1
ATOM 2034 C CA . GLU A 1 276 ? 10.711 -20.625 2.008 1 97.5 276 GLU A CA 1
ATOM 2035 C C . GLU A 1 276 ? 9.328 -20.078 2.354 1 97.5 276 GLU A C 1
ATOM 2037 O O . GLU A 1 276 ? 8.492 -20.797 2.896 1 97.5 276 GLU A O 1
ATOM 2042 N N . GLN A 1 277 ? 9.078 -18.828 2.061 1 97.81 277 GLN A N 1
ATOM 2043 C CA . GLN A 1 277 ? 7.77 -18.25 2.307 1 97.81 277 GLN A CA 1
ATOM 2044 C C . GLN A 1 277 ? 6.699 -18.906 1.445 1 97.81 277 GLN A C 1
ATOM 2046 O O . GLN A 1 277 ? 5.551 -19.047 1.873 1 97.81 277 GLN A O 1
ATOM 2051 N N . HIS A 1 278 ? 7.078 -19.328 0.228 1 98.25 278 HIS A N 1
ATOM 2052 C CA . HIS A 1 278 ? 6.125 -20.047 -0.62 1 98.25 278 HIS A CA 1
ATOM 2053 C C . HIS A 1 278 ? 5.742 -21.391 -0.011 1 98.25 278 HIS A C 1
ATOM 2055 O O . HIS A 1 278 ? 4.566 -21.766 -0.015 1 98.25 278 HIS A O 1
ATOM 2061 N N . ALA A 1 279 ? 6.738 -22.078 0.544 1 98.19 279 ALA A N 1
ATOM 2062 C CA . ALA A 1 279 ? 6.445 -23.359 1.186 1 98.19 279 ALA A CA 1
ATOM 2063 C C . ALA A 1 279 ? 5.508 -23.172 2.375 1 98.19 279 ALA A C 1
ATOM 2065 O O . ALA A 1 279 ? 4.566 -23.953 2.561 1 98.19 279 ALA A O 1
ATOM 2066 N N . GLU A 1 280 ? 5.766 -22.156 3.131 1 98.62 280 GLU A N 1
ATOM 2067 C CA . GLU A 1 280 ? 4.934 -21.859 4.293 1 98.62 280 GLU A CA 1
ATOM 2068 C C . GLU A 1 280 ? 3.498 -21.531 3.875 1 98.62 280 GLU A C 1
ATOM 2070 O O . GLU A 1 280 ? 2.547 -22.062 4.465 1 98.62 280 GLU A O 1
ATOM 2075 N N . ILE A 1 281 ? 3.359 -20.719 2.893 1 98.81 281 ILE A N 1
ATOM 2076 C CA . ILE A 1 281 ? 2.035 -20.344 2.404 1 98.81 281 ILE A CA 1
ATOM 2077 C C . ILE A 1 281 ? 1.311 -21.578 1.881 1 98.81 281 ILE A C 1
ATOM 2079 O O . ILE A 1 281 ? 0.129 -21.781 2.17 1 98.81 281 ILE A O 1
ATOM 2083 N N . LEU A 1 282 ? 2.035 -22.406 1.145 1 98.88 282 LEU A N 1
ATOM 2084 C CA . LEU A 1 282 ? 1.435 -23.609 0.583 1 98.88 282 LEU A CA 1
ATOM 2085 C C . LEU A 1 282 ? 0.992 -24.562 1.689 1 98.88 282 LEU A C 1
ATOM 2087 O O . LEU A 1 282 ? -0.051 -25.219 1.575 1 98.88 282 LEU A O 1
ATOM 2091 N N . ARG A 1 283 ? 1.763 -24.672 2.77 1 98.75 283 ARG A N 1
ATOM 2092 C CA . ARG A 1 283 ? 1.354 -25.484 3.91 1 98.75 283 ARG A CA 1
ATOM 2093 C C . ARG A 1 283 ? 0.079 -24.938 4.543 1 98.75 283 ARG A C 1
ATOM 2095 O O . ARG A 1 283 ? -0.833 -25.703 4.875 1 98.75 283 ARG A O 1
ATOM 2102 N N . ASN A 1 284 ? 0.025 -23.641 4.711 1 98.81 284 ASN A N 1
ATOM 2103 C CA . ASN A 1 284 ? -1.179 -23 5.242 1 98.81 284 ASN A CA 1
ATOM 2104 C C . ASN A 1 284 ? -2.385 -23.25 4.34 1 98.81 284 ASN A C 1
ATOM 2106 O O . ASN A 1 284 ? -3.479 -23.547 4.824 1 98.81 284 ASN A O 1
ATOM 2110 N N . LEU A 1 285 ? -2.16 -23.188 3.072 1 98.88 285 LEU A N 1
ATOM 2111 C CA . LEU A 1 285 ? -3.234 -23.375 2.105 1 98.88 285 LEU A CA 1
ATOM 2112 C C . LEU A 1 285 ? -3.74 -24.812 2.141 1 98.88 285 LEU A C 1
ATOM 2114 O O . LEU A 1 285 ? -4.938 -25.062 1.995 1 98.88 285 LEU A O 1
ATOM 2118 N N . ALA A 1 286 ? -2.826 -25.734 2.289 1 98.81 286 ALA A N 1
ATOM 2119 C CA . ALA A 1 286 ? -3.229 -27.125 2.432 1 98.81 286 ALA A CA 1
ATOM 2120 C C . ALA A 1 286 ? -4.125 -27.312 3.65 1 98.81 286 ALA A C 1
ATOM 2122 O O . ALA A 1 286 ? -5.152 -28 3.572 1 98.81 286 ALA A O 1
ATOM 2123 N N . GLN A 1 287 ? -3.754 -26.688 4.719 1 98.69 287 GLN A N 1
ATOM 2124 C CA . GLN A 1 287 ? -4.551 -26.781 5.938 1 98.69 287 GLN A CA 1
ATOM 2125 C C . GLN A 1 287 ? -5.926 -26.141 5.746 1 98.69 287 GLN A C 1
ATOM 2127 O O . GLN A 1 287 ? -6.934 -26.688 6.199 1 98.69 287 GLN A O 1
ATOM 2132 N N . ILE A 1 288 ? -5.961 -25.047 5.082 1 98.75 288 ILE A N 1
ATOM 2133 C CA . ILE A 1 288 ? -7.227 -24.375 4.816 1 98.75 288 ILE A CA 1
ATOM 2134 C C . ILE A 1 288 ? -8.117 -25.266 3.945 1 98.75 288 ILE A C 1
ATOM 2136 O O . ILE A 1 288 ? -9.32 -25.375 4.191 1 98.75 288 ILE A O 1
ATOM 2140 N N . SER A 1 289 ? -7.523 -25.828 2.941 1 98.56 289 SER A N 1
ATOM 2141 C CA . SER A 1 289 ? -8.266 -26.734 2.076 1 98.56 289 SER A CA 1
ATOM 2142 C C . SER A 1 289 ? -8.828 -27.922 2.863 1 98.56 289 SER A C 1
ATOM 2144 O O . SER A 1 289 ? -9.984 -28.297 2.682 1 98.56 289 SER A O 1
ATOM 2146 N N . GLU A 1 290 ? -8.062 -28.484 3.723 1 97.88 290 GLU A N 1
ATOM 2147 C CA . GLU A 1 290 ? -8.461 -29.641 4.516 1 97.88 290 GLU A CA 1
ATOM 2148 C C . GLU A 1 290 ? -9.586 -29.281 5.484 1 97.88 290 GLU A C 1
ATOM 2150 O O . GLU A 1 290 ? -10.398 -30.141 5.844 1 97.88 290 GLU A O 1
ATOM 2155 N N . SER A 1 291 ? -9.648 -28.031 5.844 1 97.25 291 SER A N 1
ATOM 2156 C CA . SER A 1 291 ? -10.711 -27.578 6.73 1 97.25 291 SER A CA 1
ATOM 2157 C C . SER A 1 291 ? -11.969 -27.203 5.949 1 97.25 291 SER A C 1
ATOM 2159 O O . SER A 1 291 ? -12.977 -26.797 6.531 1 97.25 291 SER A O 1
ATOM 2161 N N . GLY A 1 292 ? -11.883 -27.281 4.629 1 96.81 292 GLY A N 1
ATOM 2162 C CA . GLY A 1 292 ? -13.031 -26.984 3.783 1 96.81 292 GLY A CA 1
ATOM 2163 C C . GLY A 1 292 ? -13.086 -25.531 3.334 1 96.81 292 GLY A C 1
ATOM 2164 O O . GLY A 1 292 ? -14.039 -25.125 2.666 1 96.81 292 GLY A O 1
ATOM 2165 N N . GLY A 1 293 ? -12.055 -24.812 3.584 1 98.12 293 GLY A N 1
ATOM 2166 C CA . GLY A 1 293 ? -12.062 -23.375 3.322 1 98.12 293 GLY A CA 1
ATOM 2167 C C . GLY A 1 293 ? -11.633 -23.016 1.911 1 98.12 293 GLY A C 1
ATOM 2168 O O . GLY A 1 293 ? -11.812 -21.891 1.468 1 98.12 293 GLY A O 1
ATOM 2169 N N . LEU A 1 294 ? -11.086 -24.031 1.183 1 98.69 294 LEU A N 1
ATOM 2170 C CA . LEU A 1 294 ? -10.586 -23.75 -0.161 1 98.69 294 LEU A CA 1
ATOM 2171 C C . LEU A 1 294 ? -10.68 -25 -1.04 1 98.69 294 LEU A C 1
ATOM 2173 O O . LEU A 1 294 ? -10.18 -26.062 -0.668 1 98.69 294 LEU A O 1
ATOM 2177 N N . LYS A 1 295 ? -11.297 -24.828 -2.137 1 97.81 295 LYS A N 1
ATOM 2178 C CA . LYS A 1 295 ? -11.375 -25.828 -3.191 1 97.81 295 LYS A CA 1
ATOM 2179 C C . LYS A 1 295 ? -11.219 -25.203 -4.57 1 97.81 295 LYS A C 1
ATOM 2181 O O . LYS A 1 295 ? -11.953 -24.266 -4.918 1 97.81 295 LYS A O 1
ATOM 2186 N N . PRO A 1 296 ? -10.312 -25.688 -5.312 1 98.44 296 PRO A N 1
ATOM 2187 C CA . PRO A 1 296 ? -10.125 -25.062 -6.625 1 98.44 296 PRO A CA 1
ATOM 2188 C C . PRO A 1 296 ? -11.281 -25.328 -7.578 1 98.44 296 PRO A C 1
ATOM 2190 O O . PRO A 1 296 ? -11.852 -26.438 -7.574 1 98.44 296 PRO A O 1
ATOM 2193 N N . VAL A 1 297 ? -11.641 -24.344 -8.32 1 98.38 297 VAL A N 1
ATOM 2194 C CA . VAL A 1 297 ? -12.562 -24.5 -9.445 1 98.38 297 VAL A CA 1
ATOM 2195 C C . VAL A 1 297 ? -11.773 -24.812 -10.719 1 98.38 297 VAL A C 1
ATOM 2197 O O . VAL A 1 297 ? -10.852 -24.078 -11.086 1 98.38 297 VAL A O 1
ATOM 2200 N N . LEU A 1 298 ? -12.086 -25.875 -11.336 1 98.06 298 LEU A N 1
ATOM 2201 C CA . LEU A 1 298 ? -11.375 -26.312 -12.539 1 98.06 298 LEU A CA 1
ATOM 2202 C C . LEU A 1 298 ? -12.234 -26.125 -13.781 1 98.06 298 LEU A C 1
ATOM 2204 O O . LEU A 1 298 ? -13.445 -26.391 -13.742 1 98.06 298 LEU A O 1
ATOM 2208 N N . ASP A 1 299 ? -11.539 -25.641 -14.766 1 96.81 299 ASP A N 1
ATOM 2209 C CA . ASP A 1 299 ? -12.211 -25.641 -16.062 1 96.81 299 ASP A CA 1
ATOM 2210 C C . ASP A 1 299 ? -12.688 -27.031 -16.438 1 96.81 299 ASP A C 1
ATOM 2212 O O . ASP A 1 299 ? -12.016 -28.031 -16.141 1 96.81 299 ASP A O 1
ATOM 2216 N N . GLU A 1 300 ? -13.758 -27.109 -17.219 1 94.81 300 GLU A N 1
ATOM 2217 C CA . GLU A 1 300 ? -14.391 -28.375 -17.547 1 94.81 300 GLU A CA 1
ATOM 2218 C C . GLU A 1 300 ? -13.555 -29.156 -18.562 1 94.81 300 GLU A C 1
ATOM 2220 O O . GLU A 1 300 ? -13.602 -30.391 -18.594 1 94.81 300 GLU A O 1
ATOM 2225 N N . GLN A 1 301 ? -12.844 -28.516 -19.344 1 96.44 301 GLN A N 1
ATOM 2226 C CA . GLN A 1 301 ? -12.047 -29.188 -20.359 1 96.44 301 GLN A CA 1
ATOM 2227 C C . GLN A 1 301 ? -10.773 -29.781 -19.75 1 96.44 301 GLN A C 1
ATOM 2229 O O . GLN A 1 301 ? -10.125 -29.141 -18.922 1 96.44 301 GLN A O 1
ATOM 2234 N N . ARG A 1 302 ? -10.453 -30.953 -20.219 1 97.19 302 ARG A N 1
ATOM 2235 C CA . ARG A 1 302 ? -9.25 -31.656 -19.766 1 97.19 302 ARG A CA 1
ATOM 2236 C C . ARG A 1 302 ? -8.203 -31.703 -20.875 1 97.19 302 ARG A C 1
ATOM 2238 O O . ARG A 1 302 ? -8.539 -31.875 -22.047 1 97.19 302 ARG A O 1
ATOM 2245 N N . PHE A 1 303 ? -7 -31.594 -20.516 1 98.44 303 PHE A N 1
ATOM 2246 C CA . PHE A 1 303 ? -5.902 -31.594 -21.469 1 98.44 303 PHE A CA 1
ATOM 2247 C C . PHE A 1 303 ? -4.777 -32.5 -21.016 1 98.44 303 PHE A C 1
ATOM 2249 O O . PHE A 1 303 ? -4.465 -32.562 -19.812 1 98.44 303 PHE A O 1
ATOM 2256 N N . SER A 1 304 ? -4.203 -33.219 -21.953 1 98.38 304 SER A N 1
ATOM 2257 C CA . SER A 1 304 ? -2.984 -33.969 -21.688 1 98.38 304 SER A CA 1
ATOM 2258 C C . SER A 1 304 ? -1.742 -33.125 -21.891 1 98.38 304 SER A C 1
ATOM 2260 O O . SER A 1 304 ? -1.833 -31.984 -22.391 1 98.38 304 SER A O 1
ATOM 2262 N N . LEU A 1 305 ? -0.652 -33.625 -21.484 1 98.25 305 LEU A N 1
ATOM 2263 C CA . LEU A 1 305 ? 0.622 -32.938 -21.672 1 98.25 305 LEU A CA 1
ATOM 2264 C C . LEU A 1 305 ? 0.824 -32.594 -23.141 1 98.25 305 LEU A C 1
ATOM 2266 O O . LEU A 1 305 ? 1.244 -31.469 -23.453 1 98.25 305 LEU A O 1
ATOM 2270 N N . ALA A 1 306 ? 0.478 -33.469 -24.016 1 97.38 306 ALA A N 1
ATOM 2271 C CA . ALA A 1 306 ? 0.651 -33.25 -25.453 1 97.38 306 ALA A CA 1
ATOM 2272 C C . ALA A 1 306 ? -0.257 -32.156 -25.953 1 97.38 306 ALA A C 1
ATOM 2274 O O . ALA A 1 306 ? -0.062 -31.625 -27.062 1 97.38 306 ALA A O 1
ATOM 2275 N N . GLU A 1 307 ? -1.215 -31.797 -25.156 1 97.94 307 GLU A N 1
ATOM 2276 C CA . GLU A 1 307 ? -2.184 -30.766 -25.531 1 97.94 307 GLU A CA 1
ATOM 2277 C C . GLU A 1 307 ? -1.907 -29.453 -24.812 1 97.94 307 GLU A C 1
ATOM 2279 O O . GLU A 1 307 ? -2.834 -28.703 -24.5 1 97.94 307 GLU A O 1
ATOM 2284 N N . ALA A 1 308 ? -0.662 -29.203 -24.469 1 98 308 ALA A N 1
ATOM 2285 C CA . ALA A 1 308 ? -0.275 -27.953 -23.828 1 98 308 ALA A CA 1
ATOM 2286 C C . ALA A 1 308 ? -0.725 -26.734 -24.641 1 98 308 ALA A C 1
ATOM 2288 O O . ALA A 1 308 ? -1.178 -25.734 -24.078 1 98 308 ALA A O 1
ATOM 2289 N N . GLY A 1 309 ? -0.59 -26.734 -25.922 1 97.12 309 GLY A N 1
ATOM 2290 C CA . GLY A 1 309 ? -1.025 -25.656 -26.797 1 97.12 309 GLY A CA 1
ATOM 2291 C C . GLY A 1 309 ? -2.502 -25.344 -26.672 1 97.12 309 GLY A C 1
ATOM 2292 O O . GLY A 1 309 ? -2.867 -24.219 -26.312 1 97.12 309 GLY A O 1
ATOM 2293 N N . PRO A 1 310 ? -3.354 -26.344 -26.922 1 97.31 310 PRO A N 1
ATOM 2294 C CA . PRO A 1 310 ? -4.793 -26.156 -26.734 1 97.31 310 PRO A CA 1
ATOM 2295 C C . PRO A 1 310 ? -5.145 -25.672 -25.328 1 97.31 310 PRO A C 1
ATOM 2297 O O . PRO A 1 310 ? -6.074 -24.875 -25.156 1 97.31 310 PRO A O 1
ATOM 2300 N N . ALA A 1 311 ? -4.453 -26.172 -24.328 1 97.88 311 ALA A N 1
ATOM 2301 C CA . ALA A 1 311 ? -4.699 -25.703 -22.969 1 97.88 311 ALA A CA 1
ATOM 2302 C C . ALA A 1 311 ? -4.441 -24.219 -22.828 1 97.88 311 ALA A C 1
ATOM 2304 O O . ALA A 1 311 ? -5.242 -23.484 -22.234 1 97.88 311 ALA A O 1
ATOM 2305 N N . HIS A 1 312 ? -3.289 -23.719 -23.375 1 97.81 312 HIS A N 1
ATOM 2306 C CA . HIS A 1 312 ? -2.988 -22.297 -23.375 1 97.81 312 HIS A CA 1
ATOM 2307 C C . HIS A 1 312 ? -4.062 -21.516 -24.125 1 97.81 312 HIS A C 1
ATOM 2309 O O . HIS A 1 312 ? -4.504 -20.453 -23.656 1 97.81 312 HIS A O 1
ATOM 2315 N N . ALA A 1 313 ? -4.473 -22.016 -25.25 1 97 313 ALA A N 1
ATOM 2316 C CA . ALA A 1 313 ? -5.5 -21.359 -26.047 1 97 313 ALA A CA 1
ATOM 2317 C C . ALA A 1 313 ? -6.816 -21.266 -25.281 1 97 313 ALA A C 1
ATOM 2319 O O . ALA A 1 313 ? -7.535 -20.266 -25.391 1 97 313 ALA A O 1
ATOM 2320 N N . ARG A 1 314 ? -7.105 -22.328 -24.562 1 96.88 314 ARG A N 1
ATOM 2321 C CA . ARG A 1 314 ? -8.32 -22.328 -23.766 1 96.88 314 ARG A CA 1
ATOM 2322 C C . ARG A 1 314 ? -8.305 -21.188 -22.75 1 96.88 314 ARG A C 1
ATOM 2324 O O . ARG A 1 314 ? -9.289 -20.438 -22.625 1 96.88 314 ARG A O 1
ATOM 2331 N N . LEU A 1 315 ? -7.254 -21 -22.016 1 96.31 315 LEU A N 1
ATOM 2332 C CA . LEU A 1 315 ? -7.141 -19.906 -21.062 1 96.31 315 LEU A CA 1
ATOM 2333 C C . LEU A 1 315 ? -7.25 -18.547 -21.766 1 96.31 315 LEU A C 1
ATOM 2335 O O . LEU A 1 315 ? -8 -17.688 -21.328 1 96.31 315 LEU A O 1
ATOM 2339 N N . GLU A 1 316 ? -6.602 -18.375 -22.875 1 95.19 316 GLU A N 1
ATOM 2340 C CA . GLU A 1 316 ? -6.527 -17.094 -23.594 1 95.19 316 GLU A CA 1
ATOM 2341 C C . GLU A 1 316 ? -7.879 -16.734 -24.203 1 95.19 316 GLU A C 1
ATOM 2343 O O . GLU A 1 316 ? -8.125 -15.562 -24.516 1 95.19 316 GLU A O 1
ATOM 2348 N N . SER A 1 317 ? -8.68 -17.75 -24.422 1 93.5 317 SER A N 1
ATOM 2349 C CA . SER A 1 317 ? -9.977 -17.516 -25.047 1 93.5 317 SER A CA 1
ATOM 2350 C C . SER A 1 317 ? -10.898 -16.719 -24.141 1 93.5 317 SER A C 1
ATOM 2352 O O . SER A 1 317 ? -11.906 -16.156 -24.578 1 93.5 317 SER A O 1
ATOM 2354 N N . GLY A 1 318 ? -10.562 -16.734 -22.844 1 88.75 318 GLY A N 1
ATOM 2355 C CA . GLY A 1 318 ? -11.43 -16.078 -21.875 1 88.75 318 GLY A CA 1
ATOM 2356 C C . GLY A 1 318 ? -12.695 -16.859 -21.578 1 88.75 318 GLY A C 1
ATOM 2357 O O . GLY A 1 318 ? -13.547 -16.391 -20.828 1 88.75 318 GLY A O 1
ATOM 2358 N N . GLN A 1 319 ? -12.773 -18 -22.141 1 86.44 319 GLN A N 1
ATOM 2359 C CA . GLN A 1 319 ? -13.984 -18.812 -21.984 1 86.44 319 GLN A CA 1
ATOM 2360 C C . GLN A 1 319 ? -13.859 -19.766 -20.812 1 86.44 319 GLN A C 1
ATOM 2362 O O . GLN A 1 319 ? -14.828 -20.438 -20.438 1 86.44 319 GLN A O 1
ATOM 2367 N N . GLY A 1 320 ? -12.719 -19.891 -20.359 1 86.25 320 GLY A N 1
ATOM 2368 C CA . GLY A 1 320 ? -12.516 -20.781 -19.234 1 86.25 320 GLY A CA 1
ATOM 2369 C C . GLY A 1 320 ? -13.062 -20.234 -17.922 1 86.25 320 GLY A C 1
ATOM 2370 O O . GLY A 1 320 ? -13.219 -19.016 -17.781 1 86.25 320 GLY A O 1
ATOM 2371 N N . MET A 1 321 ? -13.5 -21.125 -17.078 1 89.94 321 MET A N 1
ATOM 2372 C CA . MET A 1 321 ? -13.891 -20.812 -15.711 1 89.94 321 MET A CA 1
ATOM 2373 C C . MET A 1 321 ? -12.992 -21.531 -14.711 1 89.94 321 MET A C 1
ATOM 2375 O O . MET A 1 321 ? -12.844 -22.75 -14.773 1 89.94 321 MET A O 1
ATOM 2379 N N . GLY A 1 322 ? -12.422 -20.75 -13.805 1 94.44 322 GLY A N 1
ATOM 2380 C CA . GLY A 1 322 ? -11.445 -21.344 -12.906 1 94.44 322 GLY A CA 1
ATOM 2381 C C . GLY A 1 322 ? -10.125 -21.641 -13.578 1 94.44 322 GLY A C 1
ATOM 2382 O O . GLY A 1 322 ? -9.609 -20.844 -14.352 1 94.44 322 GLY A O 1
ATOM 2383 N N . LYS A 1 323 ? -9.57 -22.797 -13.25 1 98.31 323 LYS A N 1
ATOM 2384 C CA . LYS A 1 323 ? -8.211 -23.109 -13.664 1 98.31 323 LYS A CA 1
ATOM 2385 C C . LYS A 1 323 ? -8.195 -24.141 -14.781 1 98.31 323 LYS A C 1
ATOM 2387 O O . LYS A 1 323 ? -8.922 -25.141 -14.727 1 98.31 323 LYS A O 1
ATOM 2392 N N . VAL A 1 324 ? -7.371 -23.891 -15.805 1 98.44 324 VAL A N 1
ATOM 2393 C CA . VAL A 1 324 ? -7.102 -24.859 -16.859 1 98.44 324 VAL A CA 1
ATOM 2394 C C . VAL A 1 324 ? -5.945 -25.781 -16.438 1 98.44 324 VAL A C 1
ATOM 2396 O O . VAL A 1 324 ? -4.871 -25.297 -16.078 1 98.44 324 VAL A O 1
ATOM 2399 N N . VAL A 1 325 ? -6.16 -27.094 -16.469 1 98.62 325 VAL A N 1
ATOM 2400 C CA . VAL A 1 325 ? -5.184 -28.047 -15.938 1 98.62 325 VAL A CA 1
ATOM 2401 C C . VAL A 1 325 ? -4.719 -28.984 -17.047 1 98.62 325 VAL A C 1
ATOM 2403 O O . VAL A 1 325 ? -5.5 -29.344 -17.922 1 98.62 325 VAL A O 1
A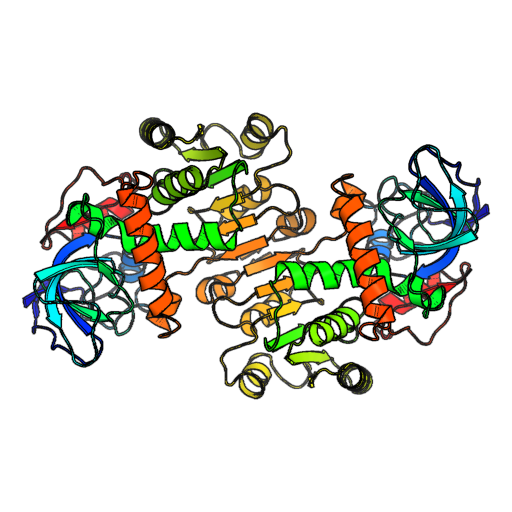TOM 2406 N N . VAL A 1 326 ? -3.455 -29.297 -17.031 1 98.62 326 VAL A N 1
ATOM 2407 C CA . VAL A 1 326 ? -2.814 -30.266 -17.906 1 98.62 326 VAL A CA 1
ATOM 2408 C C . VAL A 1 326 ? -2.426 -31.516 -17.109 1 98.62 326 VAL A C 1
ATOM 2410 O O . VAL A 1 326 ? -1.737 -31.406 -16.094 1 98.62 326 VAL A O 1
ATOM 2413 N N . GLU A 1 327 ? -2.824 -32.625 -17.578 1 98.19 327 GLU A N 1
ATOM 2414 C CA . GLU A 1 327 ? -2.547 -33.875 -16.859 1 98.19 327 GLU A CA 1
ATOM 2415 C C . GLU A 1 327 ? -1.583 -34.75 -17.656 1 98.19 327 GLU A C 1
ATOM 2417 O O . GLU A 1 327 ? -1.672 -34.844 -18.891 1 98.19 327 GLU A O 1
ATOM 2422 N N . ASN A 1 328 ? -0.647 -35.344 -16.891 1 95.56 328 ASN A N 1
ATOM 2423 C CA . ASN A 1 328 ? 0.291 -36.281 -17.5 1 95.56 328 ASN A CA 1
ATOM 2424 C C . ASN A 1 328 ? -0.288 -37.688 -17.578 1 95.56 328 ASN A C 1
ATOM 2426 O O . ASN A 1 328 ? -1.06 -38.094 -16.703 1 95.56 328 ASN A O 1
ATOM 2430 N N . MET B 1 1 ? -12.914 39 17.547 1 96.06 1 MET B N 1
ATOM 2431 C CA . MET B 1 1 ? -11.516 38.562 17.672 1 96.06 1 MET B CA 1
ATOM 2432 C C . MET B 1 1 ? -10.727 38.938 16.422 1 96.06 1 MET B C 1
ATOM 2434 O O . MET B 1 1 ? -11.305 39.125 15.352 1 96.06 1 MET B O 1
ATOM 2438 N N . GLN B 1 2 ? -9.445 39.062 16.625 1 97.12 2 GLN B N 1
ATOM 2439 C CA . GLN B 1 2 ? -8.578 39.312 15.484 1 97.12 2 GLN B CA 1
ATOM 2440 C C . GLN B 1 2 ? -8.336 38.031 14.672 1 97.12 2 GLN B C 1
ATOM 2442 O O . GLN B 1 2 ? -8.18 36.969 15.234 1 97.12 2 GLN B O 1
ATOM 2447 N N . ALA B 1 3 ? -8.352 38.219 13.305 1 97.88 3 ALA B N 1
ATOM 2448 C CA . ALA B 1 3 ? -8.055 37.094 12.414 1 97.88 3 ALA B CA 1
ATOM 2449 C C . ALA B 1 3 ? -7.484 37.594 11.086 1 97.88 3 ALA B C 1
ATOM 2451 O O . ALA B 1 3 ? -7.574 38.781 10.773 1 97.88 3 ALA B O 1
ATOM 2452 N N . MET B 1 4 ? -6.809 36.75 10.461 1 97.94 4 MET B N 1
ATOM 2453 C CA . MET B 1 4 ? -6.371 37 9.086 1 97.94 4 MET B CA 1
ATOM 2454 C C . MET B 1 4 ? -7.289 36.312 8.086 1 97.94 4 MET B C 1
ATOM 2456 O O . MET B 1 4 ? -7.406 35.062 8.094 1 97.94 4 MET B O 1
ATOM 2460 N N . LEU B 1 5 ? -7.883 37.094 7.199 1 96.44 5 LEU B N 1
ATOM 2461 C CA . LEU B 1 5 ? -8.883 36.562 6.266 1 96.44 5 LEU B CA 1
ATOM 2462 C C . LEU B 1 5 ? -8.359 36.625 4.832 1 96.44 5 LEU B C 1
ATOM 2464 O O . LEU B 1 5 ? -7.539 37.5 4.496 1 96.44 5 LEU B O 1
ATOM 2468 N N . ILE B 1 6 ? -8.828 35.656 4.074 1 96.12 6 ILE B N 1
ATOM 2469 C CA . ILE B 1 6 ? -8.711 35.75 2.625 1 96.12 6 ILE B CA 1
ATOM 2470 C C . ILE B 1 6 ? -10.102 35.906 2.004 1 96.12 6 ILE B C 1
ATOM 2472 O O . ILE B 1 6 ? -11.047 35.25 2.414 1 96.12 6 ILE B O 1
ATOM 2476 N N . ARG B 1 7 ? -10.188 36.781 1.003 1 96.19 7 ARG B N 1
ATOM 2477 C CA . ARG B 1 7 ? -11.484 37.031 0.382 1 96.19 7 ARG B CA 1
ATOM 2478 C C . ARG B 1 7 ? -11.562 36.406 -1.005 1 96.19 7 ARG B C 1
ATOM 2480 O O . ARG B 1 7 ? -12.656 36.219 -1.552 1 96.19 7 ARG B O 1
ATOM 2487 N N . ASP B 1 8 ? -10.43 36.156 -1.525 1 95.81 8 ASP B N 1
ATOM 2488 C CA . ASP B 1 8 ? -10.312 35.438 -2.807 1 95.81 8 ASP B CA 1
ATOM 2489 C C . ASP B 1 8 ? -9.148 34.469 -2.799 1 95.81 8 ASP B C 1
ATOM 2491 O O . ASP B 1 8 ? -8.125 34.719 -2.146 1 95.81 8 ASP B O 1
ATOM 2495 N N . TYR B 1 9 ? -9.383 33.438 -3.504 1 96.88 9 TYR B N 1
ATOM 2496 C CA . TYR B 1 9 ? -8.289 32.5 -3.732 1 96.88 9 TYR B CA 1
ATOM 2497 C C . TYR B 1 9 ? -7.488 32.875 -4.973 1 96.88 9 TYR B C 1
ATOM 2499 O O . TYR B 1 9 ? -7.938 33.688 -5.777 1 96.88 9 TYR B O 1
ATOM 2507 N N . GLY B 1 10 ? -6.301 32.25 -5.109 1 96.19 10 GLY B N 1
ATOM 2508 C CA . GLY B 1 10 ? -5.488 32.469 -6.289 1 96.19 10 GLY B CA 1
ATOM 2509 C C . GLY B 1 10 ? -4.031 32.75 -5.969 1 96.19 10 GLY B C 1
ATOM 2510 O O . GLY B 1 10 ? -3.668 32.906 -4.801 1 96.19 10 GLY B O 1
ATOM 2511 N N . GLU B 1 11 ? -3.223 32.875 -6.938 1 93.06 11 GLU B N 1
ATOM 2512 C CA . GLU B 1 11 ? -1.779 33.062 -6.816 1 93.06 11 GLU B CA 1
ATOM 2513 C C . GLU B 1 11 ? -1.452 34.344 -6.055 1 93.06 11 GLU B C 1
ATOM 2515 O O . GLU B 1 11 ? -0.444 34.406 -5.348 1 93.06 11 GLU B O 1
ATOM 2520 N N . ASN B 1 12 ? -2.346 35.312 -6.133 1 91.12 12 ASN B N 1
ATOM 2521 C CA . ASN B 1 12 ? -2.088 36.625 -5.523 1 91.12 12 ASN B CA 1
ATOM 2522 C C . ASN B 1 12 ? -3.012 36.875 -4.336 1 91.12 12 ASN B C 1
ATOM 2524 O O . ASN B 1 12 ? -3.23 38.031 -3.951 1 91.12 12 ASN B O 1
ATOM 2528 N N . ALA B 1 13 ? -3.586 35.781 -3.855 1 95.81 13 ALA B N 1
ATOM 2529 C CA . ALA B 1 13 ? -4.488 35.938 -2.719 1 95.81 13 ALA B CA 1
ATOM 2530 C C . ALA B 1 13 ? -3.787 36.625 -1.548 1 95.81 13 ALA B C 1
ATOM 2532 O O . ALA B 1 13 ? -2.658 36.281 -1.201 1 95.81 13 ALA B O 1
ATOM 2533 N N . VAL B 1 14 ? -4.473 37.594 -0.933 1 95.75 14 VAL B N 1
ATOM 2534 C CA . VAL B 1 14 ? -3.867 38.375 0.13 1 95.75 14 VAL B CA 1
ATOM 2535 C C . VAL B 1 14 ? -4.602 38.125 1.445 1 95.75 14 VAL B C 1
ATOM 2537 O O . VAL B 1 14 ? -5.828 38 1.466 1 95.75 14 VAL B O 1
ATOM 2540 N N . PHE B 1 15 ? -3.807 38.031 2.492 1 97.62 15 PHE B N 1
ATOM 2541 C CA . PHE B 1 15 ? -4.375 38 3.834 1 97.62 15 PHE B CA 1
ATOM 2542 C C . PHE B 1 15 ? -4.688 39.406 4.328 1 97.62 15 PHE B C 1
ATOM 2544 O O . PHE B 1 15 ? -3.871 40.312 4.184 1 97.62 15 PHE B O 1
ATOM 2551 N N . GLU B 1 16 ? -5.855 39.531 4.93 1 97.31 16 GLU B N 1
ATOM 2552 C CA . GLU B 1 16 ? -6.277 40.781 5.496 1 97.31 16 GLU B CA 1
ATOM 2553 C C . GLU B 1 16 ? -6.637 40.656 6.973 1 97.31 16 GLU B C 1
ATOM 2555 O O . GLU B 1 16 ? -7.375 39.75 7.352 1 97.31 16 GLU B O 1
ATOM 2560 N N . ALA B 1 17 ? -6.098 41.594 7.738 1 97.12 17 ALA B N 1
ATOM 2561 C CA . ALA B 1 17 ? -6.504 41.625 9.141 1 97.12 17 ALA B CA 1
ATOM 2562 C C . ALA B 1 17 ? -7.961 42.062 9.281 1 97.12 17 ALA B C 1
ATOM 2564 O O . ALA B 1 17 ? -8.406 42.969 8.602 1 97.12 17 ALA B O 1
ATOM 2565 N N . ALA B 1 18 ? -8.656 41.344 10.086 1 96.56 18 ALA B N 1
ATOM 2566 C CA . ALA B 1 18 ? -10.062 41.688 10.289 1 96.56 18 ALA B CA 1
ATOM 2567 C C . ALA B 1 18 ? -10.508 41.344 11.711 1 96.56 18 ALA B C 1
ATOM 2569 O O . ALA B 1 18 ? -9.945 40.438 12.344 1 96.56 18 ALA B O 1
ATOM 2570 N N . GLU B 1 19 ? -11.414 42.125 12.164 1 97.38 19 GLU B N 1
ATOM 2571 C CA . GLU B 1 19 ? -12.141 41.75 13.375 1 97.38 19 GLU B CA 1
ATOM 2572 C C . GLU B 1 19 ? -13.367 40.906 13.039 1 97.38 19 GLU B C 1
ATOM 2574 O O . GLU B 1 19 ? -14.234 41.312 12.266 1 97.38 19 GLU B O 1
ATOM 2579 N N . VAL B 1 20 ? -13.344 39.719 13.578 1 96.06 20 VAL B N 1
ATOM 2580 C CA . VAL B 1 20 ? -14.453 38.812 13.312 1 96.06 20 VAL B CA 1
ATOM 2581 C C . VAL B 1 20 ? -15.102 38.375 14.625 1 96.06 20 VAL B C 1
ATOM 2583 O O . VAL B 1 20 ? -14.555 38.625 15.703 1 96.06 20 VAL B O 1
ATOM 2586 N N . GLU B 1 21 ? -16.234 37.781 14.555 1 95.44 21 GLU B N 1
ATOM 2587 C CA . GLU B 1 21 ? -16.953 37.312 15.75 1 95.44 21 GLU B CA 1
ATOM 2588 C C . GLU B 1 21 ? -16.188 36.188 16.438 1 95.44 21 GLU B C 1
ATOM 2590 O O . GLU B 1 21 ? -15.633 35.312 15.773 1 95.44 21 GLU B O 1
ATOM 2595 N N . MET B 1 22 ? -16.219 36.281 17.719 1 95.5 22 MET B N 1
ATOM 2596 C CA . MET B 1 22 ? -15.688 35.156 18.5 1 95.5 22 MET B CA 1
ATOM 2597 C C . MET B 1 22 ? -16.469 33.875 18.219 1 95.5 22 MET B C 1
ATOM 2599 O O . MET B 1 22 ? -17.703 33.906 18.172 1 95.5 22 MET B O 1
ATOM 2603 N N . PRO B 1 23 ? -15.734 32.812 18 1 94.62 23 PRO B N 1
ATOM 2604 C CA . PRO B 1 23 ? -16.484 31.562 17.812 1 94.62 23 PRO B CA 1
ATOM 2605 C C . PRO B 1 23 ? -17.219 31.125 19.078 1 94.62 23 PRO B C 1
ATOM 2607 O O . PRO B 1 23 ? -16.703 31.281 20.188 1 94.62 23 PRO B O 1
ATOM 2610 N N . GLU B 1 24 ? -18.312 30.594 18.875 1 93.94 24 GLU B N 1
ATOM 2611 C CA . GLU B 1 24 ? -19.125 30.094 19.984 1 93.94 24 GLU B CA 1
ATOM 2612 C C . GLU B 1 24 ? -18.75 28.656 20.344 1 93.94 24 GLU B C 1
ATOM 2614 O O . GLU B 1 24 ? -18.5 27.844 19.453 1 93.94 24 GLU B O 1
ATOM 2619 N N . ILE B 1 25 ? -18.75 28.453 21.625 1 96.12 25 ILE B N 1
ATOM 2620 C CA . ILE B 1 25 ? -18.484 27.109 22.109 1 96.12 25 ILE B CA 1
ATOM 2621 C C . ILE B 1 25 ? -19.641 26.188 21.734 1 96.12 25 ILE B C 1
ATOM 2623 O O . ILE B 1 25 ? -20.797 26.594 21.75 1 96.12 25 ILE B O 1
ATOM 2627 N N . LYS B 1 26 ? -19.297 24.969 21.25 1 94.44 26 LYS B N 1
ATOM 2628 C CA . LYS B 1 26 ? -20.297 23.984 20.906 1 94.44 26 LYS B CA 1
ATOM 2629 C C . LYS B 1 26 ? -20.016 22.641 21.578 1 94.44 26 LYS B C 1
ATOM 2631 O O . LYS B 1 26 ? -18.891 22.391 22.031 1 94.44 26 LYS B O 1
ATOM 2636 N N . ALA B 1 27 ? -21.062 21.828 21.688 1 97.56 27 ALA B N 1
ATOM 2637 C CA . ALA B 1 27 ? -20.906 20.5 22.281 1 97.56 27 ALA B CA 1
ATOM 2638 C C . ALA B 1 27 ? -19.781 19.734 21.609 1 97.56 27 ALA B C 1
ATOM 2640 O O . ALA B 1 27 ? -19.625 19.766 20.391 1 97.56 27 ALA B O 1
ATOM 2641 N N . GLY B 1 28 ? -18.906 19.062 22.438 1 97.81 28 GLY B N 1
ATOM 2642 C CA . GLY B 1 28 ? -17.828 18.234 21.922 1 97.81 28 GLY B CA 1
ATOM 2643 C C . GLY B 1 28 ? -16.609 19.047 21.5 1 97.81 28 GLY B C 1
ATOM 2644 O O . GLY B 1 28 ? -15.609 18.469 21.062 1 97.81 28 GLY B O 1
ATOM 2645 N N . HIS B 1 29 ? -16.688 20.344 21.688 1 98.06 29 HIS B N 1
ATOM 2646 C CA . HIS B 1 29 ? -15.609 21.219 21.234 1 98.06 29 HIS B CA 1
ATOM 2647 C C . HIS B 1 29 ? -15 22 22.391 1 98.06 29 HIS B C 1
ATOM 2649 O O . HIS B 1 29 ? -15.555 22 23.5 1 98.06 29 HIS B O 1
ATOM 2655 N N . VAL B 1 30 ? -13.844 22.531 22.141 1 98.25 30 VAL B N 1
ATOM 2656 C CA . VAL B 1 30 ? -13.086 23.328 23.109 1 98.25 30 VAL B CA 1
ATOM 2657 C C . VAL B 1 30 ? -12.688 24.656 22.484 1 98.25 30 VAL B C 1
ATOM 2659 O O . VAL B 1 30 ? -12.242 24.719 21.344 1 98.25 30 VAL B O 1
ATOM 2662 N N . LEU B 1 31 ? -12.984 25.719 23.234 1 98.5 31 LEU B N 1
ATOM 2663 C CA . LEU B 1 31 ? -12.469 27.016 22.828 1 98.5 31 LEU B CA 1
ATOM 2664 C C . LEU B 1 31 ? -11.016 27.188 23.266 1 98.5 31 LEU B C 1
ATOM 2666 O O . LEU B 1 31 ? -10.711 27.078 24.453 1 98.5 31 LEU B O 1
ATOM 2670 N N . VAL B 1 32 ? -10.188 27.438 22.344 1 98.69 32 VAL B N 1
ATOM 2671 C CA . VAL B 1 32 ? -8.758 27.547 22.641 1 98.69 32 VAL B CA 1
ATOM 2672 C C . VAL B 1 32 ? -8.266 28.938 22.25 1 98.69 32 VAL B C 1
ATOM 2674 O O . VAL B 1 32 ? -8.539 29.422 21.141 1 98.69 32 VAL B O 1
ATOM 2677 N N . LYS B 1 33 ? -7.617 29.578 23.156 1 98.88 33 LYS B N 1
ATOM 2678 C CA . LYS B 1 33 ? -6.844 30.781 22.812 1 98.88 33 LYS B CA 1
ATOM 2679 C C . LYS B 1 33 ? -5.531 30.391 22.125 1 98.88 33 LYS B C 1
ATOM 2681 O O . LYS B 1 33 ? -4.633 29.844 22.766 1 98.88 33 LYS B O 1
ATOM 2686 N N . ILE B 1 34 ? -5.434 30.75 20.906 1 98.81 34 ILE B N 1
ATOM 2687 C CA . ILE B 1 34 ? -4.301 30.297 20.109 1 98.81 34 ILE B CA 1
ATOM 2688 C C . ILE B 1 34 ? -3.057 31.109 20.469 1 98.81 34 ILE B C 1
ATOM 2690 O O . ILE B 1 34 ? -3.094 32.344 20.484 1 98.81 34 ILE B O 1
ATOM 2694 N N . ALA B 1 35 ? -2.002 30.375 20.781 1 98.88 35 ALA B N 1
ATOM 2695 C CA . ALA B 1 35 ? -0.708 31.016 21.016 1 98.88 35 ALA B CA 1
ATOM 2696 C C . ALA B 1 35 ? 0.143 31.016 19.75 1 98.88 35 ALA B C 1
ATOM 2698 O O . ALA B 1 35 ? 0.889 31.969 19.516 1 98.88 35 ALA B O 1
ATOM 2699 N N . ALA B 1 36 ? 0.033 29.953 18.984 1 98.81 36 ALA B N 1
ATOM 2700 C CA . ALA B 1 36 ? 0.809 29.812 17.766 1 98.81 36 ALA B CA 1
ATOM 2701 C C . ALA B 1 36 ? 0.119 28.875 16.781 1 98.81 36 ALA B C 1
ATOM 2703 O O . ALA B 1 36 ? -0.687 28.031 17.188 1 98.81 36 ALA B O 1
ATOM 2704 N N . SER B 1 37 ? 0.373 29.062 15.531 1 98.5 37 SER B N 1
ATOM 2705 C CA . SER B 1 37 ? 0.001 28.188 14.414 1 98.5 37 SER B CA 1
ATOM 2706 C C . SER B 1 37 ? 1.194 27.922 13.508 1 98.5 37 SER B C 1
ATOM 2708 O O . SER B 1 37 ? 2.283 28.453 13.727 1 98.5 37 SER B O 1
ATOM 2710 N N . SER B 1 38 ? 1.04 27.047 12.57 1 98.38 38 SER B N 1
ATOM 2711 C CA . SER B 1 38 ? 2.1 26.812 11.594 1 98.38 38 SER B CA 1
ATOM 2712 C C . SER B 1 38 ? 1.541 26.734 10.18 1 98.38 38 SER B C 1
ATOM 2714 O O . SER B 1 38 ? 0.34 26.531 9.992 1 98.38 38 SER B O 1
ATOM 2716 N N . VAL B 1 39 ? 2.418 27.016 9.219 1 97.81 39 VAL B N 1
ATOM 2717 C CA . VAL B 1 39 ? 2.031 27.016 7.816 1 97.81 39 VAL B CA 1
ATOM 2718 C C . VAL B 1 39 ? 2.447 25.688 7.164 1 97.81 39 VAL B C 1
ATOM 2720 O O . VAL B 1 39 ? 3.602 25.281 7.277 1 97.81 39 VAL B O 1
ATOM 2723 N N . ASN B 1 40 ? 1.523 25.031 6.574 1 96.88 40 ASN B N 1
ATOM 2724 C CA . ASN B 1 40 ? 1.78 23.797 5.855 1 96.88 40 ASN B CA 1
ATOM 2725 C C . ASN B 1 40 ? 1.646 23.984 4.344 1 96.88 40 ASN B C 1
ATOM 2727 O O . ASN B 1 40 ? 0.98 24.906 3.889 1 96.88 40 ASN B O 1
ATOM 2731 N N . THR B 1 41 ? 2.275 23.094 3.611 1 94.5 41 THR B N 1
ATOM 2732 C CA . THR B 1 41 ? 2.207 23.141 2.156 1 94.5 41 THR B CA 1
ATOM 2733 C C . THR B 1 41 ? 0.755 23.156 1.683 1 94.5 41 THR B C 1
ATOM 2735 O O . THR B 1 41 ? 0.396 23.906 0.776 1 94.5 41 THR B O 1
ATOM 2738 N N . VAL B 1 42 ? -0.108 22.359 2.289 1 94.81 42 VAL B N 1
ATOM 2739 C CA . VAL B 1 42 ? -1.505 22.266 1.879 1 94.81 42 VAL B CA 1
ATOM 2740 C C . VAL B 1 42 ? -2.205 23.594 2.125 1 94.81 42 VAL B C 1
ATOM 2742 O O . VAL B 1 42 ? -3.113 23.969 1.382 1 94.81 42 VAL B O 1
ATOM 2745 N N . ASP B 1 43 ? -1.812 24.391 3.127 1 96.12 43 ASP B N 1
ATOM 2746 C CA . ASP B 1 43 ? -2.346 25.734 3.33 1 96.12 43 ASP B CA 1
ATOM 2747 C C . ASP B 1 43 ? -2.107 26.609 2.104 1 96.12 43 ASP B C 1
ATOM 2749 O O . ASP B 1 43 ? -3.004 27.328 1.667 1 96.12 43 ASP B O 1
ATOM 2753 N N . THR B 1 44 ? -0.888 26.516 1.616 1 95.81 44 THR B N 1
ATOM 2754 C CA . THR B 1 44 ? -0.531 27.328 0.462 1 95.81 44 THR B CA 1
ATOM 2755 C C . THR B 1 44 ? -1.273 26.859 -0.785 1 95.81 44 THR B C 1
ATOM 2757 O O . THR B 1 44 ? -1.656 27.672 -1.63 1 95.81 44 THR B O 1
ATOM 2760 N N . MET B 1 45 ? -1.444 25.547 -0.863 1 93.88 45 MET B N 1
ATOM 2761 C CA . MET B 1 45 ? -2.207 25 -1.986 1 93.88 45 MET B CA 1
ATOM 2762 C C . MET B 1 45 ? -3.648 25.5 -1.952 1 93.88 45 MET B C 1
ATOM 2764 O O . MET B 1 45 ? -4.188 25.922 -2.977 1 93.88 45 MET B O 1
ATOM 2768 N N . ILE B 1 46 ? -4.246 25.469 -0.818 1 95.38 46 ILE B N 1
ATOM 2769 C CA . ILE B 1 46 ? -5.617 25.922 -0.656 1 95.38 46 ILE B CA 1
ATOM 2770 C C . ILE B 1 46 ? -5.711 27.406 -1.02 1 95.38 46 ILE B C 1
ATOM 2772 O O . ILE B 1 46 ? -6.605 27.812 -1.766 1 95.38 46 ILE B O 1
ATOM 2776 N N . ARG B 1 47 ? -4.816 28.172 -0.537 1 96.56 47 ARG B N 1
ATOM 2777 C CA . ARG B 1 47 ? -4.816 29.609 -0.802 1 96.56 47 ARG B CA 1
ATOM 2778 C C . ARG B 1 47 ? -4.73 29.891 -2.299 1 96.56 47 ARG B C 1
ATOM 2780 O O . ARG B 1 47 ? -5.418 30.766 -2.812 1 96.56 47 ARG B O 1
ATOM 2787 N N . LYS B 1 48 ? -3.953 29.078 -2.992 1 96.25 48 LYS B N 1
ATOM 2788 C CA . LYS B 1 48 ? -3.678 29.328 -4.406 1 96.25 48 LYS B CA 1
ATOM 2789 C C . LYS B 1 48 ? -4.777 28.734 -5.289 1 96.25 48 LYS B C 1
ATOM 2791 O O . LYS B 1 48 ? -5.168 29.344 -6.285 1 96.25 48 LYS B O 1
ATOM 2796 N N . MET B 1 49 ? -5.305 27.578 -4.832 1 94.31 49 MET B N 1
ATOM 2797 C CA . MET B 1 49 ? -6.156 26.828 -5.742 1 94.31 49 MET B CA 1
ATOM 2798 C C . MET B 1 49 ? -7.625 26.969 -5.363 1 94.31 49 MET B C 1
ATOM 2800 O O . MET B 1 49 ? -8.508 26.781 -6.203 1 94.31 49 MET B O 1
ATOM 2804 N N . GLY B 1 50 ? -7.828 27.203 -4.227 1 94.25 50 GLY B N 1
ATOM 2805 C CA . GLY B 1 50 ? -9.188 27.406 -3.758 1 94.25 50 GLY B CA 1
ATOM 2806 C C . GLY B 1 50 ? -10.109 26.25 -4.074 1 94.25 50 GLY B C 1
ATOM 2807 O O . GLY B 1 50 ? -9.789 25.094 -3.775 1 94.25 50 GLY B O 1
ATOM 2808 N N . GLN B 1 51 ? -11.133 26.562 -4.809 1 90.19 51 GLN B N 1
ATOM 2809 C CA . GLN B 1 51 ? -12.219 25.609 -5.016 1 90.19 51 GLN B CA 1
ATOM 2810 C C . GLN B 1 51 ? -11.836 24.531 -6.031 1 90.19 51 GLN B C 1
ATOM 2812 O O . GLN B 1 51 ? -12.562 23.562 -6.227 1 90.19 51 GLN B O 1
ATOM 2817 N N . GLU B 1 52 ? -10.734 24.688 -6.598 1 90.12 52 GLU B N 1
ATOM 2818 C CA . GLU B 1 52 ? -10.242 23.609 -7.449 1 90.12 52 GLU B CA 1
ATOM 2819 C C . GLU B 1 52 ? -9.883 22.375 -6.629 1 90.12 52 GLU B C 1
ATOM 2821 O O . GLU B 1 52 ? -9.773 21.266 -7.172 1 90.12 52 GLU B O 1
ATOM 2826 N N . LEU B 1 53 ? -9.625 22.562 -5.379 1 90.19 53 LEU B N 1
ATOM 2827 C CA . LEU B 1 53 ? -9.438 21.469 -4.438 1 90.19 53 LEU B CA 1
ATOM 2828 C C . LEU B 1 53 ? -10.719 21.203 -3.656 1 90.19 53 LEU B C 1
ATOM 2830 O O . LEU B 1 53 ? -11.422 22.141 -3.26 1 90.19 53 LEU B O 1
ATOM 2834 N N . PRO B 1 54 ? -10.953 19.938 -3.48 1 88.5 54 PRO B N 1
ATOM 2835 C CA . PRO B 1 54 ? -12.18 19.609 -2.758 1 88.5 54 PRO B CA 1
ATOM 2836 C C . PRO B 1 54 ? -12.039 19.781 -1.246 1 88.5 54 PRO B C 1
ATOM 2838 O O . PRO B 1 54 ? -12.555 18.969 -0.477 1 88.5 54 PRO B O 1
ATOM 2841 N N . LEU B 1 55 ? -11.305 20.797 -0.803 1 92.38 55 LEU B N 1
ATOM 2842 C CA . LEU B 1 55 ? -11.094 20.906 0.636 1 92.38 55 LEU B CA 1
ATOM 2843 C C . LEU B 1 55 ? -11.094 22.375 1.072 1 92.38 55 LEU B C 1
ATOM 2845 O O . LEU B 1 55 ? -11.062 22.672 2.27 1 92.38 55 LEU B O 1
ATOM 2849 N N . ALA B 1 56 ? -11.234 23.344 0.15 1 94 56 ALA B N 1
ATOM 2850 C CA . ALA B 1 56 ? -11.102 24.766 0.472 1 94 56 ALA B CA 1
ATOM 2851 C C . ALA B 1 56 ? -12.359 25.281 1.161 1 94 56 ALA B C 1
ATOM 2853 O O . ALA B 1 56 ? -13.477 24.969 0.748 1 94 56 ALA B O 1
ATOM 2854 N N . PRO B 1 57 ? -12.141 26.125 2.186 1 95.06 57 PRO B N 1
ATOM 2855 C CA . PRO B 1 57 ? -13.297 26.812 2.775 1 95.06 57 PRO B CA 1
ATOM 2856 C C . PRO B 1 57 ? -13.891 27.875 1.848 1 95.06 57 PRO B C 1
ATOM 2858 O O . PRO B 1 57 ? -13.219 28.328 0.918 1 95.06 57 PRO B O 1
ATOM 2861 N N . GLN B 1 58 ? -15.141 28.219 2.135 1 94.19 58 GLN B N 1
ATOM 2862 C CA . GLN B 1 58 ? -15.75 29.328 1.418 1 94.19 58 GLN B CA 1
ATOM 2863 C C . GLN B 1 58 ? -15.172 30.656 1.881 1 94.19 58 GLN B C 1
ATOM 2865 O O . GLN B 1 58 ? -14.953 30.859 3.076 1 94.19 58 GLN B O 1
ATOM 2870 N N . THR B 1 59 ? -15 31.578 0.991 1 93.94 59 THR B N 1
ATOM 2871 C CA . THR B 1 59 ? -14.5 32.906 1.351 1 93.94 59 THR B CA 1
ATOM 2872 C C . THR B 1 59 ? -15.641 33.781 1.844 1 93.94 59 THR B C 1
ATOM 2874 O O . THR B 1 59 ? -16.781 33.656 1.417 1 93.94 59 THR B O 1
ATOM 2877 N N . PRO B 1 60 ? -15.391 34.844 2.621 1 95.38 60 PRO B N 1
ATOM 2878 C CA . PRO B 1 60 ? -14.117 35.062 3.299 1 95.38 60 PRO B CA 1
ATOM 2879 C C . PRO B 1 60 ? -13.719 33.906 4.219 1 95.38 60 PRO B C 1
ATOM 2881 O O . PRO B 1 60 ? -14.578 33.344 4.906 1 95.38 60 PRO B O 1
ATOM 2884 N N . ALA B 1 61 ? -12.414 33.562 4.164 1 95.56 61 ALA B N 1
ATOM 2885 C CA . ALA B 1 61 ? -11.977 32.375 4.867 1 95.56 61 ALA B CA 1
ATOM 2886 C C . ALA B 1 61 ? -10.82 32.656 5.809 1 95.56 61 ALA B C 1
ATOM 2888 O O . ALA B 1 61 ? -9.977 33.5 5.512 1 95.56 61 ALA B O 1
ATOM 2889 N N . ILE B 1 62 ? -10.859 32.031 6.949 1 96.88 62 ILE B N 1
ATOM 2890 C CA . ILE B 1 62 ? -9.688 31.938 7.812 1 96.88 62 ILE B CA 1
ATOM 2891 C C . ILE B 1 62 ? -8.961 30.609 7.559 1 96.88 62 ILE B C 1
ATOM 2893 O O . ILE B 1 62 ? -9.523 29.547 7.797 1 96.88 62 ILE B O 1
ATOM 2897 N N . LEU B 1 63 ? -7.719 30.688 7.059 1 97 63 LEU B N 1
ATOM 2898 C CA . LEU B 1 63 ? -6.941 29.484 6.754 1 97 63 LEU B CA 1
ATOM 2899 C C . LEU B 1 63 ? -6.125 29.047 7.965 1 97 63 LEU B C 1
ATOM 2901 O O . LEU B 1 63 ? -6.34 29.547 9.078 1 97 63 LEU B O 1
ATOM 2905 N N . GLY B 1 64 ? -5.328 28.062 7.734 1 97.62 64 GLY B N 1
ATOM 2906 C CA . GLY B 1 64 ? -4.523 27.469 8.797 1 97.62 64 GLY B CA 1
ATOM 2907 C C . GLY B 1 64 ? -5.172 26.266 9.445 1 97.62 64 GLY B C 1
ATOM 2908 O O . GLY B 1 64 ? -6.387 26.234 9.641 1 97.62 64 GLY B O 1
ATOM 2909 N N . MET B 1 65 ? -4.316 25.297 9.867 1 98.06 65 MET B N 1
ATOM 2910 C CA . MET B 1 65 ? -4.852 24.047 10.383 1 98.06 65 MET B CA 1
ATOM 2911 C C . MET B 1 65 ? -4.277 23.734 11.758 1 98.06 65 MET B C 1
ATOM 2913 O O . MET B 1 65 ? -5.016 23.344 12.672 1 98.06 65 MET B O 1
ATOM 2917 N N . ASP B 1 66 ? -3.062 24 11.977 1 98.62 66 ASP B N 1
ATOM 2918 C CA . ASP B 1 66 ? -2.344 23.672 13.203 1 98.62 66 ASP B CA 1
ATOM 2919 C C . ASP B 1 66 ? -2.516 24.766 14.25 1 98.62 66 ASP B C 1
ATOM 2921 O O . ASP B 1 66 ? -2.562 25.953 13.914 1 98.62 66 ASP B O 1
ATOM 2925 N N . PHE B 1 67 ? -2.502 24.312 15.5 1 98.69 67 PHE B N 1
ATOM 2926 C CA . PHE B 1 67 ? -2.488 25.312 16.562 1 98.69 67 PHE B CA 1
ATOM 2927 C C . PHE B 1 67 ? -1.884 24.734 17.844 1 98.69 67 PHE B C 1
ATOM 2929 O O . PHE B 1 67 ? -1.824 23.516 18 1 98.69 67 PHE B O 1
ATOM 2936 N N . ALA B 1 68 ? -1.386 25.562 18.656 1 98.94 68 ALA B N 1
ATOM 2937 C CA . ALA B 1 68 ? -1.137 25.344 20.094 1 98.94 68 ALA B CA 1
ATOM 2938 C C . ALA B 1 68 ? -1.647 26.531 20.906 1 98.94 68 ALA B C 1
ATOM 2940 O O . ALA B 1 68 ? -1.578 27.672 20.469 1 98.94 68 ALA B O 1
ATOM 2941 N N . GLY B 1 69 ? -2.197 26.219 22.031 1 98.88 69 GLY B N 1
ATOM 2942 C CA . GLY B 1 69 ? -2.766 27.281 22.859 1 98.88 69 GLY B CA 1
ATOM 2943 C C . GLY B 1 69 ? -3.303 26.781 24.188 1 98.88 69 GLY B C 1
ATOM 2944 O O . GLY B 1 69 ? -2.869 25.75 24.688 1 98.88 69 GLY B O 1
ATOM 2945 N N . THR B 1 70 ? -4.152 27.641 24.719 1 98.88 70 THR B N 1
ATOM 2946 C CA . THR B 1 70 ? -4.699 27.359 26.047 1 98.88 70 THR B CA 1
ATOM 2947 C C . THR B 1 70 ? -6.223 27.266 26 1 98.88 70 THR B C 1
ATOM 2949 O O . THR B 1 70 ? -6.879 28.109 25.375 1 98.88 70 THR B O 1
ATOM 2952 N N . VAL B 1 71 ? -6.711 26.281 26.688 1 98.88 71 VAL B N 1
ATOM 2953 C CA . VAL B 1 71 ? -8.156 26.078 26.734 1 98.88 71 VAL B CA 1
ATOM 2954 C C . VAL B 1 71 ? -8.812 27.234 27.5 1 98.88 71 VAL B C 1
ATOM 2956 O O . VAL B 1 71 ? -8.43 27.531 28.625 1 98.88 71 VAL B O 1
ATOM 2959 N N . GLU B 1 72 ? -9.789 27.828 26.875 1 98.5 72 GLU B N 1
ATOM 2960 C CA . GLU B 1 72 ? -10.5 28.953 27.469 1 98.5 72 GLU B CA 1
ATOM 2961 C C . GLU B 1 72 ? -11.914 28.547 27.891 1 98.5 72 GLU B C 1
ATOM 2963 O O . GLU B 1 72 ? -12.461 29.109 28.844 1 98.5 72 GLU B O 1
ATOM 2968 N N . ALA B 1 73 ? -12.508 27.641 27.219 1 98.5 73 ALA B N 1
ATOM 2969 C CA . ALA B 1 73 ? -13.828 27.109 27.547 1 98.5 73 ALA B CA 1
ATOM 2970 C C . ALA B 1 73 ? -13.977 25.672 27.047 1 98.5 73 ALA B C 1
ATOM 2972 O O . ALA B 1 73 ? -13.312 25.266 26.094 1 98.5 73 ALA B O 1
ATOM 2973 N N . VAL B 1 74 ? -14.828 24.953 27.734 1 98.5 74 VAL B N 1
ATOM 2974 C CA . VAL B 1 74 ? -15.055 23.547 27.422 1 98.5 74 VAL B CA 1
ATOM 2975 C C . VAL B 1 74 ? -16.547 23.312 27.141 1 98.5 74 VAL B C 1
ATOM 2977 O O . VAL B 1 74 ? -17.391 23.688 27.953 1 98.5 74 VAL B O 1
ATOM 2980 N N . GLY B 1 75 ? -16.797 22.734 25.969 1 98.31 75 GLY B N 1
ATOM 2981 C CA . GLY B 1 75 ? -18.172 22.484 25.625 1 98.31 75 GLY B CA 1
ATOM 2982 C C . GLY B 1 75 ? -18.75 21.25 26.297 1 98.31 75 GLY B C 1
ATOM 2983 O O . GLY B 1 75 ? -18.016 20.453 26.891 1 98.31 75 GLY B O 1
ATOM 2984 N N . ASP B 1 76 ? -20.109 21.156 26.141 1 97.88 76 ASP B N 1
ATOM 2985 C CA . ASP B 1 76 ? -20.828 20.016 26.719 1 97.88 76 ASP B CA 1
ATOM 2986 C C . ASP B 1 76 ? -20.281 18.688 26.188 1 97.88 76 ASP B C 1
ATOM 2988 O O . ASP B 1 76 ? -19.984 18.578 25 1 97.88 76 ASP B O 1
ATOM 2992 N N . GLY B 1 77 ? -20.047 17.766 27.109 1 97.62 77 GLY B N 1
ATOM 2993 C CA . GLY B 1 77 ? -19.672 16.422 26.719 1 97.62 77 GLY B CA 1
ATOM 2994 C C . GLY B 1 77 ? -18.156 16.219 26.672 1 97.62 77 GLY B C 1
ATOM 2995 O O . GLY B 1 77 ? -17.688 15.094 26.516 1 97.62 77 GLY B O 1
ATOM 2996 N N . VAL B 1 78 ? -17.453 17.297 26.734 1 97.88 78 VAL B N 1
ATOM 2997 C CA . VAL B 1 78 ? -15.992 17.203 26.719 1 97.88 78 VAL B CA 1
ATOM 2998 C C . VAL B 1 78 ? -15.492 16.891 28.125 1 97.88 78 VAL B C 1
ATOM 3000 O O . VAL B 1 78 ? -15.797 17.625 29.078 1 97.88 78 VAL B O 1
ATOM 3003 N N . GLN B 1 79 ? -14.703 15.805 28.297 1 96.12 79 GLN B N 1
ATOM 3004 C CA . GLN B 1 79 ? -14.281 15.375 29.625 1 96.12 79 GLN B CA 1
ATOM 3005 C C . GLN B 1 79 ? -12.766 15.406 29.75 1 96.12 79 GLN B C 1
ATOM 3007 O O . GLN B 1 79 ? -12.234 15.492 30.859 1 96.12 79 GLN B O 1
ATOM 3012 N N . ASP B 1 80 ? -12.055 15.422 28.703 1 96.94 80 ASP B N 1
ATOM 3013 C CA . ASP B 1 80 ? -10.617 15.172 28.734 1 96.94 80 ASP B CA 1
ATOM 3014 C C . ASP B 1 80 ? -9.844 16.484 28.891 1 96.94 80 ASP B C 1
ATOM 3016 O O . ASP B 1 80 ? -8.617 16.469 29.031 1 96.94 80 ASP B O 1
ATOM 3020 N N . TYR B 1 81 ? -10.531 17.656 28.906 1 98.56 81 TYR B N 1
ATOM 3021 C CA . TYR B 1 81 ? -9.867 18.953 28.938 1 98.56 81 TYR B CA 1
ATOM 3022 C C . TYR B 1 81 ? -10.508 19.875 29.969 1 98.56 81 TYR B C 1
ATOM 3024 O O . TYR B 1 81 ? -11.703 19.781 30.234 1 98.56 81 TYR B O 1
ATOM 3032 N N . SER B 1 82 ? -9.664 20.75 30.516 1 98.56 82 SER B N 1
ATOM 3033 C CA . SER B 1 82 ? -10.094 21.766 31.469 1 98.56 82 SER B CA 1
ATOM 3034 C C . SER B 1 82 ? -9.562 23.141 31.062 1 98.56 82 SER B C 1
ATOM 3036 O O . SER B 1 82 ? -8.547 23.25 30.375 1 98.56 82 SER B O 1
ATOM 3038 N N . ILE B 1 83 ? -10.297 24.141 31.547 1 98.5 83 ILE B N 1
ATOM 3039 C CA . ILE B 1 83 ? -9.836 25.516 31.344 1 98.5 83 ILE B CA 1
ATOM 3040 C C . ILE B 1 83 ? -8.414 25.656 31.875 1 98.5 83 ILE B C 1
ATOM 3042 O O . ILE B 1 83 ? -8.102 25.203 32.969 1 98.5 83 ILE B O 1
ATOM 3046 N N . GLY B 1 84 ? -7.555 26.172 31.047 1 98.75 84 GLY B N 1
ATOM 3047 C CA . GLY B 1 84 ? -6.172 26.375 31.453 1 98.75 84 GLY B CA 1
ATOM 3048 C C . GLY B 1 84 ? -5.223 25.344 30.875 1 98.75 84 GLY B C 1
ATOM 3049 O O . GLY B 1 84 ? -4.008 25.547 30.875 1 98.75 84 GLY B O 1
ATOM 3050 N N . ASP B 1 85 ? -5.754 24.219 30.375 1 98.81 85 ASP B N 1
ATOM 3051 C CA . ASP B 1 85 ? -4.914 23.188 29.766 1 98.81 85 ASP B CA 1
ATOM 3052 C C . ASP B 1 85 ? -4.172 23.734 28.547 1 98.81 85 ASP B C 1
ATOM 3054 O O . ASP B 1 85 ? -4.738 24.484 27.75 1 98.81 85 ASP B O 1
ATOM 3058 N N . GLU B 1 86 ? -2.857 23.375 28.391 1 98.94 86 GLU B N 1
ATOM 3059 C CA . GLU B 1 86 ? -2.094 23.641 27.188 1 98.94 86 GLU B CA 1
ATOM 3060 C C . GLU B 1 86 ? -2.254 22.516 26.172 1 98.94 86 GLU B C 1
ATOM 3062 O O . GLU B 1 86 ? -2.008 21.344 26.5 1 98.94 86 GLU B O 1
ATOM 3067 N N . VAL B 1 87 ? -2.701 22.875 24.984 1 98.94 87 VAL B N 1
ATOM 3068 C CA . VAL B 1 87 ? -3.088 21.875 24 1 98.94 87 VAL B CA 1
ATOM 3069 C C . VAL B 1 87 ? -2.494 22.219 22.641 1 98.94 87 VAL B C 1
ATOM 3071 O O . VAL B 1 87 ? -2.006 23.328 22.422 1 98.94 87 VAL B O 1
ATOM 3074 N N . TYR B 1 88 ? -2.42 21.266 21.781 1 98.94 88 TYR B N 1
ATOM 3075 C CA . TYR B 1 88 ? -2.059 21.422 20.375 1 98.94 88 TYR B CA 1
ATOM 3076 C C . TYR B 1 88 ? -2.881 20.5 19.5 1 98.94 88 TYR B C 1
ATOM 3078 O O . TYR B 1 88 ? -3.461 19.516 19.984 1 98.94 88 TYR B O 1
ATOM 3086 N N . GLY B 1 89 ? -3.025 20.828 18.281 1 98.75 89 GLY B N 1
ATOM 3087 C CA . GLY B 1 89 ? -3.803 20 17.359 1 98.75 89 GLY B CA 1
ATOM 3088 C C . GLY B 1 89 ? -3.875 20.562 15.961 1 98.75 89 GLY B C 1
ATOM 3089 O O . GLY B 1 89 ? -3.27 21.594 15.672 1 98.75 89 GLY B O 1
ATOM 3090 N N . CYS B 1 90 ? -4.398 19.844 15.094 1 98.69 90 CYS B N 1
ATOM 3091 C CA . CYS B 1 90 ? -4.785 20.188 13.727 1 98.69 90 CYS B CA 1
ATOM 3092 C C . CYS B 1 90 ? -6.293 20.062 13.539 1 98.69 90 CYS B C 1
ATOM 3094 O O . CYS B 1 90 ? -6.812 18.953 13.422 1 98.69 90 CYS B O 1
ATOM 3096 N N . ALA B 1 91 ? -6.984 21.219 13.5 1 97.25 91 ALA B N 1
ATOM 3097 C CA . ALA B 1 91 ? -8.43 21.078 13.672 1 97.25 91 ALA B CA 1
ATOM 3098 C C . ALA B 1 91 ? -9.18 22.094 12.805 1 97.25 91 ALA B C 1
ATOM 3100 O O . ALA B 1 91 ? -10.375 22.312 13 1 97.25 91 ALA B O 1
ATOM 3101 N N . GLY B 1 92 ? -8.469 22.781 11.836 1 93.12 92 GLY B N 1
ATOM 3102 C CA . GLY B 1 92 ? -9.203 23.844 11.148 1 93.12 92 GLY B CA 1
ATOM 3103 C C . GLY B 1 92 ? -8.695 24.109 9.742 1 93.12 92 GLY B C 1
ATOM 3104 O O . GLY B 1 92 ? -7.887 23.344 9.219 1 93.12 92 GLY B O 1
ATOM 3105 N N . GLY B 1 93 ? -9.367 25.141 9.195 1 91.44 93 GLY B N 1
ATOM 3106 C CA . GLY B 1 93 ? -8.906 25.703 7.941 1 91.44 93 GLY B CA 1
ATOM 3107 C C . GLY B 1 93 ? -9.297 24.875 6.73 1 91.44 93 GLY B C 1
ATOM 3108 O O . GLY B 1 93 ? -8.711 25.016 5.66 1 91.44 93 GLY B O 1
ATOM 3109 N N . LEU B 1 94 ? -10.227 23.984 6.926 1 92.88 94 LEU B N 1
ATOM 3110 C CA . LEU B 1 94 ? -10.672 23.078 5.875 1 92.88 94 LEU B CA 1
ATOM 3111 C C . LEU B 1 94 ? -12.195 23.062 5.781 1 92.88 94 LEU B C 1
ATOM 3113 O O . LEU B 1 94 ? -12.883 22.953 6.797 1 92.88 94 LEU B O 1
ATOM 3117 N N . ALA B 1 95 ? -12.703 23.188 4.527 1 92.69 95 ALA B N 1
ATOM 3118 C CA . ALA B 1 95 ? -14.141 23.078 4.285 1 92.69 95 ALA B CA 1
ATOM 3119 C C . ALA B 1 95 ? -14.938 23.922 5.27 1 92.69 95 ALA B C 1
ATOM 3121 O O . ALA B 1 95 ? -14.742 25.141 5.34 1 92.69 95 ALA B O 1
ATOM 3122 N N . ASP B 1 96 ? -15.609 23.312 6.184 1 90.44 96 ASP B N 1
ATOM 3123 C CA . ASP B 1 96 ? -16.484 24.062 7.074 1 90.44 96 ASP B CA 1
ATOM 3124 C C . ASP B 1 96 ? -15.828 24.297 8.43 1 90.44 96 ASP B C 1
ATOM 3126 O O . ASP B 1 96 ? -16.438 24.875 9.328 1 90.44 96 ASP B O 1
ATOM 3130 N N . LEU B 1 97 ? -14.57 23.953 8.539 1 91.62 97 LEU B N 1
ATOM 3131 C CA . LEU B 1 97 ? -13.844 24.141 9.789 1 91.62 97 LEU B CA 1
ATOM 3132 C C . LEU B 1 97 ? -13.078 25.453 9.781 1 91.62 97 LEU B C 1
ATOM 3134 O O . LEU B 1 97 ? -12.227 25.688 8.914 1 91.62 97 LEU B O 1
ATOM 3138 N N . PRO B 1 98 ? -13.375 26.266 10.742 1 87.38 98 PRO B N 1
ATOM 3139 C CA . PRO B 1 98 ? -12.656 27.531 10.75 1 87.38 98 PRO B CA 1
ATOM 3140 C C . PRO B 1 98 ? -11.156 27.359 10.961 1 87.38 98 PRO B C 1
ATOM 3142 O O . PRO B 1 98 ? -10.727 26.469 11.695 1 87.38 98 PRO B O 1
ATOM 3145 N N . GLY B 1 99 ? -10.406 28.312 10.414 1 96.19 99 GLY B N 1
ATOM 3146 C CA . GLY B 1 99 ? -8.953 28.188 10.414 1 96.19 99 GLY B CA 1
ATOM 3147 C C . GLY B 1 99 ? -8.312 28.688 11.688 1 96.19 99 GLY B C 1
ATOM 3148 O O . GLY B 1 99 ? -9.008 29.109 12.617 1 96.19 99 GLY B O 1
ATOM 3149 N N . THR B 1 100 ? -6.98 28.609 11.75 1 98.12 100 THR B N 1
ATOM 3150 C CA . THR B 1 100 ? -6.227 28.844 12.977 1 98.12 100 THR B CA 1
ATOM 3151 C C . THR B 1 100 ? -5.461 30.172 12.883 1 98.12 100 THR B C 1
ATOM 3153 O O . THR B 1 100 ? -4.793 30.578 13.836 1 98.12 100 THR B O 1
ATOM 3156 N N . LEU B 1 101 ? -5.527 30.844 11.758 1 98.31 101 LEU B N 1
ATOM 3157 C CA . LEU B 1 101 ? -4.945 32.188 11.672 1 98.31 101 LEU B CA 1
ATOM 3158 C C . LEU B 1 101 ? -5.863 33.219 12.312 1 98.31 101 LEU B C 1
ATOM 3160 O O . LEU B 1 101 ? -6.316 34.156 11.648 1 98.31 101 LEU B O 1
ATOM 3164 N N . ALA B 1 102 ? -6.07 33.031 13.578 1 98.38 102 ALA B N 1
ATOM 3165 C CA . ALA B 1 102 ? -6.973 33.812 14.414 1 98.38 102 ALA B CA 1
ATOM 3166 C C . ALA B 1 102 ? -6.559 33.75 15.883 1 98.38 102 ALA B C 1
ATOM 3168 O O . ALA B 1 102 ? -5.672 33 16.25 1 98.38 102 ALA B O 1
ATOM 3169 N N . GLU B 1 103 ? -7.191 34.562 16.688 1 98.44 103 GLU B N 1
ATOM 3170 C CA . GLU B 1 103 ? -6.871 34.594 18.109 1 98.44 103 GLU B CA 1
ATOM 3171 C C . GLU B 1 103 ? -7.426 33.375 18.828 1 98.44 103 GLU B C 1
ATOM 3173 O O . GLU B 1 103 ? -6.844 32.906 19.812 1 98.44 103 GLU B O 1
ATOM 3178 N N . TYR B 1 104 ? -8.602 32.906 18.359 1 98.31 104 TYR B N 1
ATOM 3179 C CA . TYR B 1 104 ? -9.266 31.766 19 1 98.31 104 TYR B CA 1
ATOM 3180 C C . TYR B 1 104 ? -9.742 30.766 17.969 1 98.31 104 TYR B C 1
ATOM 3182 O O . TYR B 1 104 ? -10.023 31.125 16.812 1 98.31 104 TYR B O 1
ATOM 3190 N N . ILE B 1 105 ? -9.875 29.547 18.391 1 97.88 105 ILE B N 1
ATOM 3191 C CA . ILE B 1 105 ? -10.516 28.516 17.578 1 97.88 105 ILE B CA 1
ATOM 3192 C C . ILE B 1 105 ? -11.445 27.688 18.453 1 97.88 105 ILE B C 1
ATOM 3194 O O . ILE B 1 105 ? -11.148 27.438 19.625 1 97.88 105 ILE B O 1
ATOM 3198 N N . VAL B 1 106 ? -12.555 27.359 17.938 1 97.69 106 VAL B N 1
ATOM 3199 C CA . VAL B 1 106 ? -13.375 26.312 18.531 1 97.69 106 VAL B CA 1
ATOM 3200 C C . VAL B 1 106 ? -13.055 24.969 17.875 1 97.69 106 VAL B C 1
ATOM 3202 O O . VAL B 1 106 ? -13.523 24.688 16.766 1 97.69 106 VAL B O 1
ATOM 3205 N N . ALA B 1 107 ? -12.289 24.172 18.562 1 97.44 107 ALA B N 1
ATOM 3206 C CA . ALA B 1 107 ? -11.734 22.953 17.969 1 97.44 107 ALA B CA 1
ATOM 3207 C C . ALA B 1 107 ? -12.469 21.719 18.484 1 97.44 107 ALA B C 1
ATOM 3209 O O . ALA B 1 107 ? -12.789 21.625 19.672 1 97.44 107 ALA B O 1
ATOM 3210 N N . ASP B 1 108 ? -12.758 20.766 17.562 1 97.69 108 ASP B N 1
ATOM 3211 C CA . ASP B 1 108 ? -13.227 19.438 17.969 1 97.69 108 ASP B CA 1
ATOM 3212 C C . ASP B 1 108 ? -12.227 18.781 18.922 1 97.69 108 ASP B C 1
ATOM 3214 O O . ASP B 1 108 ? -11.047 18.656 18.609 1 97.69 108 ASP B O 1
ATOM 3218 N N . SER B 1 109 ? -12.734 18.312 20.078 1 98.25 109 SER B N 1
ATOM 3219 C CA . SER B 1 109 ? -11.859 17.75 21.109 1 98.25 109 SER B CA 1
ATOM 3220 C C . SER B 1 109 ? -11.172 16.484 20.625 1 98.25 109 SER B C 1
ATOM 3222 O O . SER B 1 109 ? -10.172 16.047 21.203 1 98.25 109 SER B O 1
ATOM 3224 N N . ASN B 1 110 ? -11.633 15.859 19.547 1 98 110 ASN B N 1
ATOM 3225 C CA . ASN B 1 110 ? -11.047 14.648 18.969 1 98 110 ASN B CA 1
ATOM 3226 C C . ASN B 1 110 ? -9.914 14.984 18 1 98 110 ASN B C 1
ATOM 3228 O O . ASN B 1 110 ? -9.258 14.086 17.469 1 98 110 ASN B O 1
ATOM 3232 N N . LEU B 1 111 ? -9.617 16.266 17.828 1 98.31 111 LEU B N 1
ATOM 3233 C CA . LEU B 1 111 ? -8.586 16.672 16.875 1 98.31 111 LEU B CA 1
ATOM 3234 C C . LEU B 1 111 ? -7.441 17.391 17.594 1 98.31 111 LEU B C 1
ATOM 3236 O O . LEU B 1 111 ? -6.699 18.156 16.969 1 98.31 111 LEU B O 1
ATOM 3240 N N . MET B 1 112 ? -7.328 17.156 18.844 1 98.56 112 MET B N 1
ATOM 3241 C CA . MET B 1 112 ? -6.297 17.812 19.641 1 98.56 112 MET B CA 1
ATOM 3242 C C . MET B 1 112 ? -5.867 16.922 20.812 1 98.56 112 MET B C 1
ATOM 3244 O O . MET B 1 112 ? -6.457 15.859 21.031 1 98.56 112 MET B O 1
ATOM 3248 N N . ALA B 1 113 ? -4.852 17.312 21.5 1 98.88 113 ALA B N 1
ATOM 3249 C CA . ALA B 1 113 ? -4.336 16.672 22.703 1 98.88 113 ALA B CA 1
ATOM 3250 C C . ALA B 1 113 ? -3.572 17.672 23.562 1 98.88 113 ALA B C 1
ATOM 3252 O O . ALA B 1 113 ? -3.309 18.797 23.141 1 98.88 113 ALA B O 1
ATOM 3253 N N . HIS B 1 114 ? -3.336 17.25 24.797 1 98.88 114 HIS B N 1
ATOM 3254 C CA . HIS B 1 114 ? -2.385 18.031 25.578 1 98.88 114 HIS B CA 1
ATOM 3255 C C . HIS B 1 114 ? -1.017 18.062 24.906 1 98.88 114 HIS B C 1
ATOM 3257 O O . HIS B 1 114 ? -0.54 17.047 24.406 1 98.88 114 HIS B O 1
ATOM 3263 N N . LYS B 1 115 ? -0.434 19.234 24.844 1 98.75 115 LYS B N 1
ATOM 3264 C CA . LYS B 1 115 ? 0.867 19.344 24.188 1 98.75 115 LYS B CA 1
ATOM 3265 C C . LYS B 1 115 ? 1.96 18.688 25.031 1 98.75 115 LYS B C 1
ATOM 3267 O O . LYS B 1 115 ? 1.798 18.531 26.25 1 98.75 115 LYS B O 1
ATOM 3272 N N . PRO B 1 116 ? 3.145 18.328 24.391 1 98.56 116 PRO B N 1
ATOM 3273 C CA . PRO B 1 116 ? 4.285 17.906 25.219 1 98.56 116 PRO B CA 1
ATOM 3274 C C . PRO B 1 116 ? 4.707 18.969 26.234 1 98.56 116 PRO B C 1
ATOM 3276 O O . PRO B 1 116 ? 4.891 20.141 25.859 1 98.56 116 PRO B O 1
ATOM 3279 N N . LYS B 1 117 ? 4.973 18.578 27.406 1 97.44 117 LYS B N 1
ATOM 3280 C CA . LYS B 1 117 ? 5.242 19.5 28.5 1 97.44 117 LYS B CA 1
ATOM 3281 C C . LYS B 1 117 ? 6.523 20.297 28.25 1 97.44 117 LYS B C 1
ATOM 3283 O O . LYS B 1 117 ? 6.617 21.469 28.609 1 97.44 117 LYS B O 1
ATOM 3288 N N . GLN B 1 118 ? 7.43 19.688 27.625 1 97.38 118 GLN B N 1
ATOM 3289 C CA . GLN B 1 118 ? 8.75 20.297 27.516 1 97.38 118 GLN B CA 1
ATOM 3290 C C . GLN B 1 118 ? 8.836 21.188 26.266 1 97.38 118 GLN B C 1
ATOM 3292 O O . GLN B 1 118 ? 9.828 21.891 26.078 1 97.38 118 GLN B O 1
ATOM 3297 N N . LEU B 1 119 ? 7.836 21.188 25.438 1 98.62 119 LEU B N 1
ATOM 3298 C CA . LEU B 1 119 ? 7.863 22 24.234 1 98.62 119 LEU B CA 1
ATOM 3299 C C . LEU B 1 119 ? 7.105 23.312 24.453 1 98.62 119 LEU B C 1
ATOM 3301 O O . LEU B 1 119 ? 6.062 23.328 25.109 1 98.62 119 LEU B O 1
ATOM 3305 N N . SER B 1 120 ? 7.648 24.359 23.875 1 98.62 120 SER B N 1
ATOM 3306 C CA . SER B 1 120 ? 6.934 25.641 23.875 1 98.62 120 SER B CA 1
ATOM 3307 C C . SER B 1 120 ? 5.688 25.562 23 1 98.62 120 SER B C 1
ATOM 3309 O O . SER B 1 120 ? 5.508 24.609 22.234 1 98.62 120 SER B O 1
ATOM 3311 N N . MET B 1 121 ? 4.805 26.547 23.172 1 98.69 121 MET B N 1
ATOM 3312 C CA . MET B 1 121 ? 3.639 26.641 22.297 1 98.69 121 MET B CA 1
ATOM 3313 C C . MET B 1 121 ? 4.059 26.734 20.828 1 98.69 121 MET B C 1
ATOM 3315 O O . MET B 1 121 ? 3.461 26.094 19.969 1 98.69 121 MET B O 1
ATOM 3319 N N . ARG B 1 122 ? 5.082 27.516 20.578 1 98.44 122 ARG B N 1
ATOM 3320 C CA . ARG B 1 122 ? 5.602 27.688 19.234 1 98.44 122 ARG B CA 1
ATOM 3321 C C . ARG B 1 122 ? 6.062 26.359 18.656 1 98.44 122 ARG B C 1
ATOM 3323 O O . ARG B 1 122 ? 5.711 26.016 17.516 1 98.44 122 ARG B O 1
ATOM 3330 N N . GLU B 1 123 ? 6.797 25.609 19.406 1 98.69 123 GLU B N 1
ATOM 3331 C CA . GLU B 1 123 ? 7.266 24.297 19 1 98.69 123 GLU B CA 1
ATOM 3332 C C . GLU B 1 123 ? 6.098 23.328 18.812 1 98.69 123 GLU B C 1
ATOM 3334 O O . GLU B 1 123 ? 6.051 22.594 17.828 1 98.69 123 GLU B O 1
ATOM 3339 N N . SER B 1 124 ? 5.164 23.375 19.703 1 98.88 124 SER B N 1
ATOM 3340 C CA . SER B 1 124 ? 4.039 22.438 19.688 1 98.88 124 SER B CA 1
ATOM 3341 C C . SER B 1 124 ? 3.15 22.688 18.469 1 98.88 124 SER B C 1
ATOM 3343 O O . SER B 1 124 ? 2.658 21.75 17.844 1 98.88 124 SER B O 1
ATOM 3345 N N . ALA B 1 125 ? 2.99 23.922 18.109 1 98.81 125 ALA B N 1
ATOM 3346 C CA . ALA B 1 125 ? 2.131 24.281 16.984 1 98.81 125 ALA B CA 1
ATOM 3347 C C . ALA B 1 125 ? 2.705 23.766 15.664 1 98.81 125 ALA B C 1
ATOM 3349 O O . ALA B 1 125 ? 1.983 23.625 14.672 1 98.81 125 ALA B O 1
ATOM 3350 N N . ALA B 1 126 ? 3.975 23.484 15.641 1 98.69 126 ALA B N 1
ATOM 3351 C CA . ALA B 1 126 ? 4.676 23.094 14.422 1 98.69 126 ALA B CA 1
ATOM 3352 C C . ALA B 1 126 ? 4.477 21.609 14.117 1 98.69 126 ALA B C 1
ATOM 3354 O O . ALA B 1 126 ? 4.797 21.156 13.016 1 98.69 126 ALA B O 1
ATOM 3355 N N . LEU B 1 127 ? 3.84 20.828 14.961 1 98.81 127 LEU B N 1
ATOM 3356 C CA . LEU B 1 127 ? 3.961 19.375 14.891 1 98.81 127 LEU B CA 1
ATOM 3357 C C . LEU B 1 127 ? 2.699 18.766 14.312 1 98.81 127 LEU B C 1
ATOM 3359 O O . LEU B 1 127 ? 2.775 17.812 13.516 1 98.81 127 LEU B O 1
ATOM 3363 N N . PRO B 1 128 ? 1.507 19.234 14.633 1 98.81 128 PRO B N 1
ATOM 3364 C CA . PRO B 1 128 ? 0.323 18.375 14.477 1 98.81 128 PRO B CA 1
ATOM 3365 C C . PRO B 1 128 ? 0.201 17.797 13.07 1 98.81 128 PRO B C 1
ATOM 3367 O O . PRO B 1 128 ? 0.307 16.578 12.891 1 98.81 128 PRO B O 1
ATOM 3370 N N . LEU B 1 129 ? 0.104 18.594 12.047 1 98.75 129 LEU B N 1
ATOM 3371 C CA . LEU B 1 129 ? -0.145 18.062 10.703 1 98.75 129 LEU B CA 1
ATOM 3372 C C . LEU B 1 129 ? 1.004 17.172 10.25 1 98.75 129 LEU B C 1
ATOM 3374 O O . LEU B 1 129 ? 0.782 16.031 9.828 1 98.75 129 LEU B O 1
ATOM 3378 N N . VAL B 1 130 ? 2.215 17.625 10.383 1 98.75 130 VAL B N 1
ATOM 3379 C CA . VAL B 1 130 ? 3.348 16.906 9.805 1 98.75 130 VAL B CA 1
ATOM 3380 C C . VAL B 1 130 ? 3.656 15.672 10.641 1 98.75 130 VAL B C 1
ATOM 3382 O O . VAL B 1 130 ? 4.051 14.633 10.102 1 98.75 130 VAL B O 1
ATOM 3385 N N . ALA B 1 131 ? 3.441 15.758 11.938 1 98.88 131 ALA B N 1
ATOM 3386 C CA . ALA B 1 131 ? 3.752 14.609 12.789 1 98.88 131 ALA B CA 1
ATOM 3387 C C . ALA B 1 131 ? 2.697 13.516 12.641 1 98.88 131 ALA B C 1
ATOM 3389 O O . ALA B 1 131 ? 3.023 12.328 12.648 1 98.88 131 ALA B O 1
ATOM 3390 N N . ILE B 1 132 ? 1.433 13.953 12.562 1 98.88 132 ILE B N 1
ATOM 3391 C CA . ILE B 1 132 ? 0.393 12.969 12.273 1 98.88 132 ILE B CA 1
ATOM 3392 C C . ILE B 1 132 ? 0.692 12.266 10.953 1 98.88 132 ILE B C 1
ATOM 3394 O O . ILE B 1 132 ? 0.608 11.039 10.859 1 98.88 132 ILE B O 1
ATOM 3398 N N . THR B 1 133 ? 1.073 13.031 9.922 1 98.81 133 THR B N 1
ATOM 3399 C CA . THR B 1 133 ? 1.385 12.508 8.594 1 98.81 133 THR B CA 1
ATOM 3400 C C . THR B 1 133 ? 2.531 11.508 8.664 1 98.81 133 THR B C 1
ATOM 3402 O O . THR B 1 133 ? 2.416 10.391 8.156 1 98.81 133 THR B O 1
ATOM 3405 N N . ALA B 1 134 ? 3.617 11.891 9.305 1 98.88 134 ALA B N 1
ATOM 3406 C CA . ALA B 1 134 ? 4.797 11.039 9.391 1 98.88 134 ALA B CA 1
ATOM 3407 C C . ALA B 1 134 ? 4.496 9.758 10.172 1 98.88 134 ALA B C 1
ATOM 3409 O O . ALA B 1 134 ? 4.871 8.664 9.75 1 98.88 134 ALA B O 1
ATOM 3410 N N . TYR B 1 135 ? 3.816 9.953 11.312 1 98.94 135 TYR B N 1
ATOM 3411 C CA . TYR B 1 135 ? 3.471 8.82 12.156 1 98.94 135 TYR B CA 1
ATOM 3412 C C . TYR B 1 135 ? 2.586 7.832 11.414 1 98.94 135 TYR B C 1
ATOM 3414 O O . TYR B 1 135 ? 2.875 6.633 11.383 1 98.94 135 TYR B O 1
ATOM 3422 N N . GLU B 1 136 ? 1.56 8.328 10.797 1 98.75 136 GLU B N 1
ATOM 3423 C CA . GLU B 1 136 ? 0.652 7.469 10.047 1 98.75 136 GLU B CA 1
ATOM 3424 C C . GLU B 1 136 ? 1.385 6.738 8.922 1 98.75 136 GLU B C 1
ATOM 3426 O O . GLU B 1 136 ? 1.188 5.539 8.719 1 98.75 136 GLU B O 1
ATOM 3431 N N . GLY B 1 137 ? 2.182 7.461 8.18 1 98.88 137 GLY B N 1
ATOM 3432 C CA . GLY B 1 137 ? 2.908 6.855 7.078 1 98.88 137 GLY B CA 1
ATOM 3433 C C . GLY B 1 137 ? 3.82 5.723 7.516 1 98.88 137 GLY B C 1
ATOM 3434 O O . GLY B 1 137 ? 3.828 4.652 6.902 1 98.88 137 GLY B O 1
ATOM 3435 N N . LEU B 1 138 ? 4.574 5.969 8.562 1 98.94 138 LEU B N 1
ATOM 3436 C CA . LEU B 1 138 ? 5.504 4.957 9.055 1 98.94 138 LEU B CA 1
ATOM 3437 C C . LEU B 1 138 ? 4.754 3.746 9.602 1 98.94 138 LEU B C 1
ATOM 3439 O O . LEU B 1 138 ? 5.156 2.604 9.375 1 98.94 138 LEU B O 1
ATOM 3443 N N . MET B 1 139 ? 3.627 3.984 10.336 1 98.75 139 MET B N 1
ATOM 3444 C CA . MET B 1 139 ? 2.834 2.883 10.867 1 98.75 139 MET B CA 1
ATOM 3445 C C . MET B 1 139 ? 2.238 2.043 9.742 1 98.75 139 MET B C 1
ATOM 3447 O O . MET B 1 139 ? 2.299 0.813 9.781 1 98.75 139 MET B O 1
ATOM 3451 N N . ARG B 1 140 ? 1.703 2.658 8.734 1 98.69 140 ARG B N 1
ATOM 3452 C CA . ARG B 1 140 ? 1.108 1.941 7.613 1 98.69 140 ARG B CA 1
ATOM 3453 C C . ARG B 1 140 ? 2.164 1.145 6.852 1 98.69 140 ARG B C 1
ATOM 3455 O O . ARG B 1 140 ? 1.877 0.065 6.328 1 98.69 140 ARG B O 1
ATOM 3462 N N . ALA B 1 141 ? 3.367 1.704 6.801 1 98.81 141 ALA B N 1
ATOM 3463 C CA . ALA B 1 141 ? 4.461 1.023 6.113 1 98.81 141 ALA B CA 1
ATOM 3464 C C . ALA B 1 141 ? 5.012 -0.121 6.957 1 98.81 141 ALA B C 1
ATOM 3466 O O . ALA B 1 141 ? 5.867 -0.882 6.496 1 98.81 141 ALA B O 1
ATOM 3467 N N . GLY B 1 142 ? 4.59 -0.256 8.219 1 98.69 142 GLY B N 1
ATOM 3468 C CA . GLY B 1 142 ? 4.973 -1.365 9.078 1 98.69 142 GLY B CA 1
ATOM 3469 C C . GLY B 1 142 ? 6.387 -1.251 9.617 1 98.69 142 GLY B C 1
ATOM 3470 O O . GLY B 1 142 ? 7.141 -2.227 9.609 1 98.69 142 GLY B O 1
ATOM 3471 N N . ILE B 1 143 ? 6.762 -0.082 10.047 1 98.75 143 ILE B N 1
ATOM 3472 C CA . ILE B 1 143 ? 8.133 0.152 10.484 1 98.75 143 ILE B CA 1
ATOM 3473 C C . ILE B 1 143 ? 8.445 -0.712 11.703 1 98.75 143 ILE B C 1
ATOM 3475 O O . ILE B 1 143 ? 7.602 -0.857 12.602 1 98.75 143 ILE B O 1
ATOM 3479 N N . THR B 1 144 ? 9.594 -1.326 11.734 1 98.5 144 THR B N 1
ATOM 3480 C CA . THR B 1 144 ? 10.141 -2.076 12.859 1 98.5 144 THR B CA 1
ATOM 3481 C C . THR B 1 144 ? 11.625 -1.767 13.039 1 98.5 144 THR B C 1
ATOM 3483 O O . THR B 1 144 ? 12.227 -1.091 12.203 1 98.5 144 THR B O 1
ATOM 3486 N N . LYS B 1 145 ? 12.133 -2.254 14.109 1 98.56 145 LYS B N 1
ATOM 3487 C CA . LYS B 1 145 ? 13.539 -2.025 14.445 1 98.56 145 LYS B CA 1
ATOM 3488 C C . LYS B 1 145 ? 14.453 -2.611 13.375 1 98.56 145 LYS B C 1
ATOM 3490 O O . LYS B 1 145 ? 14.141 -3.643 12.773 1 98.56 145 LYS B O 1
ATOM 3495 N N . ASP B 1 146 ? 15.531 -1.926 13.023 1 98.56 146 ASP B N 1
ATOM 3496 C CA . ASP B 1 146 ? 16.688 -2.367 12.25 1 98.56 146 ASP B CA 1
ATOM 3497 C C . ASP B 1 146 ? 16.391 -2.336 10.75 1 98.56 146 ASP B C 1
ATOM 3499 O O . ASP B 1 146 ? 17.25 -2.686 9.938 1 98.56 146 ASP B O 1
ATOM 3503 N N . GLN B 1 147 ? 15.195 -1.954 10.336 1 98.81 147 GLN B N 1
ATOM 3504 C CA . GLN B 1 147 ? 14.914 -1.751 8.914 1 98.81 147 GLN B CA 1
ATOM 3505 C C . GLN B 1 147 ? 15.688 -0.559 8.367 1 98.81 147 GLN B C 1
ATOM 3507 O O . GLN B 1 147 ? 15.93 0.416 9.078 1 98.81 147 GLN B O 1
ATOM 3512 N N . LYS B 1 148 ? 16.109 -0.664 7.148 1 98.88 148 LYS B N 1
ATOM 3513 C CA . LYS B 1 148 ? 16.656 0.497 6.445 1 98.88 148 LYS B CA 1
ATOM 3514 C C . LYS B 1 148 ? 15.531 1.375 5.895 1 98.88 148 LYS B C 1
ATOM 3516 O O . LYS B 1 148 ? 14.781 0.954 5.012 1 98.88 148 LYS B O 1
ATOM 3521 N N . VAL B 1 149 ? 15.43 2.623 6.391 1 98.94 149 VAL B N 1
ATOM 3522 C CA . VAL B 1 149 ? 14.383 3.562 6.012 1 98.94 149 VAL B CA 1
ATOM 3523 C C . VAL B 1 149 ? 15 4.75 5.273 1 98.94 149 VAL B C 1
ATOM 3525 O O . VAL B 1 149 ? 15.93 5.387 5.77 1 98.94 149 VAL B O 1
ATOM 3528 N N . LEU B 1 150 ? 14.508 5.016 4.07 1 99 150 LEU B N 1
ATOM 3529 C CA . LEU B 1 150 ? 14.898 6.191 3.297 1 99 150 LEU B CA 1
ATOM 3530 C C . LEU B 1 150 ? 13.805 7.254 3.334 1 99 150 LEU B C 1
ATOM 3532 O O . LEU B 1 150 ? 12.656 6.98 2.982 1 99 150 LEU B O 1
ATOM 3536 N N . VAL B 1 151 ? 14.164 8.383 3.777 1 98.94 151 VAL B N 1
ATOM 3537 C CA . VAL B 1 151 ? 13.25 9.523 3.744 1 98.94 151 VAL B CA 1
ATOM 3538 C C . VAL B 1 151 ? 13.656 10.469 2.621 1 98.94 151 VAL B C 1
ATOM 3540 O O . VAL B 1 151 ? 14.727 11.07 2.66 1 98.94 151 VAL B O 1
ATOM 3543 N N . HIS B 1 152 ? 12.797 10.57 1.617 1 98.81 152 HIS B N 1
ATOM 3544 C CA . HIS B 1 152 ? 13.016 11.617 0.621 1 98.81 152 HIS B CA 1
ATOM 3545 C C . HIS B 1 152 ? 12.531 12.969 1.129 1 98.81 152 HIS B C 1
ATOM 3547 O O . HIS B 1 152 ? 11.367 13.109 1.52 1 98.81 152 HIS B O 1
ATOM 3553 N N . GLY B 1 153 ? 13.414 13.945 1.083 1 96.81 153 GLY B N 1
ATOM 3554 C CA . GLY B 1 153 ? 13.055 15.281 1.534 1 96.81 153 GLY B CA 1
ATOM 3555 C C . GLY B 1 153 ? 13.109 15.438 3.041 1 96.81 153 GLY B C 1
ATOM 3556 O O . GLY B 1 153 ? 12.164 15.93 3.658 1 96.81 153 GLY B O 1
ATOM 3557 N N . GLY B 1 154 ? 14.234 15.094 3.615 1 97.12 154 GLY B N 1
ATOM 3558 C CA . GLY B 1 154 ? 14.336 14.953 5.059 1 97.12 154 GLY B CA 1
ATOM 3559 C C . GLY B 1 154 ? 14.391 16.281 5.781 1 97.12 154 GLY B C 1
ATOM 3560 O O . GLY B 1 154 ? 14.195 16.344 6.996 1 97.12 154 GLY B O 1
ATOM 3561 N N . SER B 1 155 ? 14.688 17.359 5.105 1 95.75 155 SER B N 1
ATOM 3562 C CA . SER B 1 155 ? 14.82 18.656 5.766 1 95.75 155 SER B CA 1
ATOM 3563 C C . SER B 1 155 ? 13.508 19.422 5.734 1 95.75 155 SER B C 1
ATOM 3565 O O . SER B 1 155 ? 13.414 20.516 6.301 1 95.75 155 SER B O 1
ATOM 3567 N N . GLY B 1 156 ? 12.531 18.859 5.07 1 95.12 156 GLY B N 1
ATOM 3568 C CA . GLY B 1 156 ? 11.242 19.516 4.965 1 95.12 156 GLY B CA 1
ATOM 3569 C C . GLY B 1 156 ? 10.359 19.312 6.18 1 95.12 156 GLY B C 1
ATOM 3570 O O . GLY B 1 156 ? 10.82 18.797 7.203 1 95.12 156 GLY B O 1
ATOM 3571 N N . GLY B 1 157 ? 9.125 19.828 6.098 1 96.75 157 GLY B N 1
ATOM 3572 C CA . GLY B 1 157 ? 8.188 19.781 7.203 1 96.75 157 GLY B CA 1
ATOM 3573 C C . GLY B 1 157 ? 7.883 18.359 7.668 1 96.75 157 GLY B C 1
ATOM 3574 O O . GLY B 1 157 ? 8.156 18.016 8.812 1 96.75 157 GLY B O 1
ATOM 3575 N N . VAL B 1 158 ? 7.441 17.547 6.77 1 98.19 158 VAL B N 1
ATOM 3576 C CA . VAL B 1 158 ? 7.098 16.172 7.121 1 98.19 158 VAL B CA 1
ATOM 3577 C C . VAL B 1 158 ? 8.375 15.344 7.242 1 98.19 158 VAL B C 1
ATOM 3579 O O . VAL B 1 158 ? 8.484 14.5 8.141 1 98.19 158 VAL B O 1
ATOM 3582 N N . GLY B 1 159 ? 9.336 15.594 6.418 1 98.25 159 GLY B N 1
ATOM 3583 C CA . GLY B 1 159 ? 10.555 14.805 6.332 1 98.25 159 GLY B CA 1
ATOM 3584 C C . GLY B 1 159 ? 11.352 14.789 7.621 1 98.25 159 GLY B C 1
ATOM 3585 O O . GLY B 1 159 ? 11.805 13.734 8.07 1 98.25 159 GLY B O 1
ATOM 3586 N N . HIS B 1 160 ? 11.539 15.969 8.211 1 98.69 160 HIS B N 1
ATOM 3587 C CA . HIS B 1 160 ? 12.375 16.016 9.406 1 98.69 160 HIS B CA 1
ATOM 3588 C C . HIS B 1 160 ? 11.727 15.258 10.562 1 98.69 160 HIS B C 1
ATOM 3590 O O . HIS B 1 160 ? 12.422 14.719 11.422 1 98.69 160 HIS B O 1
ATOM 3596 N N . VAL B 1 161 ? 10.398 15.242 10.57 1 98.81 161 VAL B N 1
ATOM 3597 C CA . VAL B 1 161 ? 9.672 14.484 11.594 1 98.81 161 VAL B CA 1
ATOM 3598 C C . VAL B 1 161 ? 9.789 12.992 11.305 1 98.81 161 VAL B C 1
ATOM 3600 O O . VAL B 1 161 ? 10.016 12.195 12.211 1 98.81 161 VAL B O 1
ATOM 3603 N N . ALA B 1 162 ? 9.68 12.609 10.047 1 98.88 162 ALA B N 1
ATOM 3604 C CA . ALA B 1 162 ? 9.781 11.203 9.648 1 98.88 162 ALA B CA 1
ATOM 3605 C C . ALA B 1 162 ? 11.141 10.625 10.031 1 98.88 162 ALA B C 1
ATOM 3607 O O . ALA B 1 162 ? 11.227 9.484 10.484 1 98.88 162 ALA B O 1
ATOM 3608 N N . ILE B 1 163 ? 12.211 11.406 9.836 1 98.88 163 ILE B N 1
ATOM 3609 C CA . ILE B 1 163 ? 13.547 10.969 10.219 1 98.88 163 ILE B CA 1
ATOM 3610 C C . ILE B 1 163 ? 13.578 10.641 11.711 1 98.88 163 ILE B C 1
ATOM 3612 O O . ILE B 1 163 ? 14 9.555 12.102 1 98.88 163 ILE B O 1
ATOM 3616 N N . GLN B 1 164 ? 13.094 11.547 12.484 1 98.94 164 GLN B N 1
ATOM 3617 C CA . GLN B 1 164 ? 13.188 11.398 13.938 1 98.94 164 GLN B CA 1
ATOM 3618 C C . GLN B 1 164 ? 12.336 10.227 14.422 1 98.94 164 GLN B C 1
ATOM 3620 O O . GLN B 1 164 ? 12.773 9.445 15.266 1 98.94 164 GLN B O 1
ATOM 3625 N N . LEU B 1 165 ? 11.109 10.109 13.922 1 98.94 165 LEU B N 1
ATOM 3626 C CA . LEU B 1 165 ? 10.234 9.016 14.328 1 98.94 165 LEU B CA 1
ATOM 3627 C C . LEU B 1 165 ? 10.812 7.668 13.906 1 98.94 165 LEU B C 1
ATOM 3629 O O . LEU B 1 165 ? 10.758 6.695 14.664 1 98.94 165 LEU B O 1
ATOM 3633 N N . ALA B 1 166 ? 11.328 7.586 12.641 1 98.94 166 ALA B N 1
ATOM 3634 C CA . ALA B 1 166 ? 11.945 6.34 12.188 1 98.94 166 ALA B CA 1
ATOM 3635 C C . ALA B 1 166 ? 13.094 5.934 13.109 1 98.94 166 ALA B C 1
ATOM 3637 O O . ALA B 1 166 ? 13.227 4.758 13.461 1 98.94 166 ALA B O 1
ATOM 3638 N N . LYS B 1 167 ? 13.891 6.922 13.516 1 98.81 167 LYS B N 1
ATOM 3639 C CA . LYS B 1 167 ? 14.969 6.66 14.461 1 98.81 167 LYS B CA 1
ATOM 3640 C C . LYS B 1 167 ? 14.414 6.172 15.805 1 98.81 167 LYS B C 1
ATOM 3642 O O . LYS B 1 167 ? 14.938 5.223 16.391 1 98.81 167 LYS B O 1
ATOM 3647 N N . HIS B 1 168 ? 13.43 6.855 16.266 1 98.69 168 HIS B N 1
ATOM 3648 C CA . HIS B 1 168 ? 12.797 6.488 17.531 1 98.69 168 HIS B CA 1
ATOM 3649 C C . HIS B 1 168 ? 12.336 5.035 17.516 1 98.69 168 HIS B C 1
ATOM 3651 O O . HIS B 1 168 ? 12.438 4.34 18.531 1 98.69 168 HIS B O 1
ATOM 3657 N N . PHE B 1 169 ? 11.914 4.531 16.391 1 98.62 169 PHE B N 1
ATOM 3658 C CA . PHE B 1 169 ? 11.406 3.17 16.281 1 98.62 169 PHE B CA 1
ATOM 3659 C C . PHE B 1 169 ? 12.531 2.188 16 1 98.62 169 PHE B C 1
ATOM 3661 O O . PHE B 1 169 ? 12.289 0.999 15.781 1 98.62 169 PHE B O 1
ATOM 3668 N N . GLY B 1 170 ? 13.742 2.648 15.93 1 98.75 170 GLY B N 1
ATOM 3669 C CA . GLY B 1 170 ? 14.906 1.779 15.922 1 98.75 170 GLY B CA 1
ATOM 3670 C C . GLY B 1 170 ? 15.422 1.476 14.523 1 98.75 170 GLY B C 1
ATOM 3671 O O . GLY B 1 170 ? 16.234 0.569 14.336 1 98.75 170 GLY B O 1
ATOM 3672 N N . ALA B 1 171 ? 15.023 2.248 13.531 1 98.81 171 ALA B N 1
ATOM 3673 C CA . ALA B 1 171 ? 15.422 1.994 12.156 1 98.81 171 ALA B CA 1
ATOM 3674 C C . ALA B 1 171 ? 16.797 2.59 11.859 1 98.81 171 ALA B C 1
ATOM 3676 O O . ALA B 1 171 ? 17.281 3.443 12.609 1 98.81 171 ALA B O 1
ATOM 3677 N N . LEU B 1 172 ? 17.438 2.094 10.836 1 98.88 172 LEU B N 1
ATOM 3678 C CA . LEU B 1 172 ? 18.562 2.754 10.188 1 98.88 172 LEU B CA 1
ATOM 3679 C C . LEU B 1 172 ? 18.078 3.748 9.141 1 98.88 172 LEU B C 1
ATOM 3681 O O . LEU B 1 172 ? 17.516 3.352 8.117 1 98.88 172 LEU B O 1
ATOM 3685 N N . VAL B 1 173 ? 18.359 5.004 9.398 1 98.94 173 VAL B N 1
ATOM 3686 C CA . VAL B 1 173 ? 17.641 6.016 8.633 1 98.94 173 VAL B CA 1
ATOM 3687 C C . VAL B 1 173 ? 18.609 6.727 7.688 1 98.94 173 VAL B C 1
ATOM 3689 O O . VAL B 1 173 ? 19.703 7.098 8.086 1 98.94 173 VAL B O 1
ATOM 3692 N N . PHE B 1 174 ? 18.156 6.867 6.434 1 98.94 174 PHE B N 1
ATOM 3693 C CA . PHE B 1 174 ? 18.797 7.617 5.359 1 98.94 174 PHE B CA 1
ATOM 3694 C C . PHE B 1 174 ? 17.859 8.703 4.828 1 98.94 174 PHE B C 1
ATOM 3696 O O . PHE B 1 174 ? 16.641 8.539 4.848 1 98.94 174 PHE B O 1
ATOM 3703 N N . SER B 1 175 ? 18.438 9.781 4.371 1 98.94 175 SER B N 1
ATOM 3704 C CA . SER B 1 175 ? 17.547 10.82 3.879 1 98.94 175 SER B CA 1
ATOM 3705 C C . SER B 1 175 ? 18.219 11.688 2.824 1 98.94 175 SER B C 1
ATOM 3707 O O . SER B 1 175 ? 19.406 12 2.939 1 98.94 175 SER B O 1
ATOM 3709 N N . THR B 1 176 ? 17.375 12.086 1.891 1 98.69 176 THR B N 1
ATOM 3710 C CA . THR B 1 176 ? 17.906 12.93 0.82 1 98.69 176 THR B CA 1
ATOM 3711 C C . THR B 1 176 ? 17.719 14.406 1.158 1 98.69 176 THR B C 1
ATOM 3713 O O . THR B 1 176 ? 16.75 14.789 1.802 1 98.69 176 THR B O 1
ATOM 3716 N N . GLY B 1 177 ? 18.672 15.211 0.741 1 96.31 177 GLY B N 1
ATOM 3717 C CA . GLY B 1 177 ? 18.672 16.672 0.736 1 96.31 177 GLY B CA 1
ATOM 3718 C C . GLY B 1 177 ? 19.469 17.266 -0.397 1 96.31 177 GLY B C 1
ATOM 3719 O O . GLY B 1 177 ? 20.234 16.562 -1.066 1 96.31 177 GLY B O 1
ATOM 3720 N N . GLY B 1 178 ? 19.281 18.547 -0.801 1 92.19 178 GLY B N 1
ATOM 3721 C CA . GLY B 1 178 ? 19.875 19.125 -1.993 1 92.19 178 GLY B CA 1
ATOM 3722 C C . GLY B 1 178 ? 21.047 20.047 -1.691 1 92.19 178 GLY B C 1
ATOM 3723 O O . GLY B 1 178 ? 21.766 20.453 -2.602 1 92.19 178 GLY B O 1
ATOM 3724 N N . GLY B 1 179 ? 21.297 20.516 -0.412 1 91.62 179 GLY B N 1
ATOM 3725 C CA . GLY B 1 179 ? 22.359 21.453 -0.076 1 91.62 179 GLY B CA 1
ATOM 3726 C C . GLY B 1 179 ? 23 21.156 1.26 1 91.62 179 GLY B C 1
ATOM 3727 O O . GLY B 1 179 ? 22.547 20.297 2.008 1 91.62 179 GLY B O 1
ATOM 3728 N N . GLU B 1 180 ? 24.109 21.891 1.402 1 95.75 180 GLU B N 1
ATOM 3729 C CA . GLU B 1 180 ? 24.938 21.641 2.584 1 95.75 180 GLU B CA 1
ATOM 3730 C C . GLU B 1 180 ? 24.125 21.812 3.865 1 95.75 180 GLU B C 1
ATOM 3732 O O . GLU B 1 180 ? 24.203 21 4.781 1 95.75 180 GLU B O 1
ATOM 3737 N N . LYS B 1 181 ? 23.344 22.844 3.922 1 95.75 181 LYS B N 1
ATOM 3738 C CA . LYS B 1 181 ? 22.562 23.125 5.125 1 95.75 181 LYS B CA 1
ATOM 3739 C C . LYS B 1 181 ? 21.531 22.016 5.367 1 95.75 181 LYS B C 1
ATOM 3741 O O . LYS B 1 181 ? 21.328 21.594 6.508 1 95.75 181 LYS B O 1
ATOM 3746 N N . GLN B 1 182 ? 20.906 21.609 4.344 1 96.38 182 GLN B N 1
ATOM 3747 C CA . GLN B 1 182 ? 19.922 20.547 4.457 1 96.38 182 GLN B CA 1
ATOM 3748 C C . GLN B 1 182 ? 20.562 19.234 4.902 1 96.38 182 GLN B C 1
ATOM 3750 O O . GLN B 1 182 ? 20.047 18.547 5.781 1 96.38 182 GLN B O 1
ATOM 3755 N N . LEU B 1 183 ? 21.734 18.938 4.312 1 98 183 LEU B N 1
ATOM 3756 C CA . LEU B 1 183 ? 22.438 17.703 4.648 1 98 183 LEU B CA 1
ATOM 3757 C C . LEU B 1 183 ? 22.906 17.719 6.098 1 98 183 LEU B C 1
ATOM 3759 O O . LEU B 1 183 ? 22.828 16.703 6.797 1 98 183 LEU B O 1
ATOM 3763 N N . ALA B 1 184 ? 23.375 18.859 6.52 1 98.19 184 ALA B N 1
ATOM 3764 C CA . ALA B 1 184 ? 23.812 19 7.906 1 98.19 184 ALA B CA 1
ATOM 3765 C C . ALA B 1 184 ? 22.656 18.766 8.875 1 98.19 184 ALA B C 1
ATOM 3767 O O . ALA B 1 184 ? 22.812 18.109 9.906 1 98.19 184 ALA B O 1
ATOM 3768 N N . LEU B 1 185 ? 21.5 19.312 8.547 1 97.81 185 LEU B N 1
ATOM 3769 C CA . LEU B 1 185 ? 20.328 19.094 9.383 1 97.81 185 LEU B CA 1
ATOM 3770 C C . LEU B 1 185 ? 19.953 17.609 9.43 1 97.81 185 LEU B C 1
ATOM 3772 O O . LEU B 1 185 ? 19.672 17.078 10.508 1 97.81 185 LEU B O 1
ATOM 3776 N N . ILE B 1 186 ? 19.953 16.953 8.328 1 98.44 186 ILE B N 1
ATOM 3777 C CA . ILE B 1 186 ? 19.609 15.539 8.227 1 98.44 186 ILE B CA 1
ATOM 3778 C C . ILE B 1 186 ? 20.531 14.719 9.125 1 98.44 186 ILE B C 1
ATOM 3780 O O . ILE B 1 186 ? 20.078 13.844 9.859 1 98.44 186 ILE B O 1
ATOM 3784 N N . GLU B 1 187 ? 21.797 15.047 9.117 1 98.69 187 GLU B N 1
ATOM 3785 C CA . GLU B 1 187 ? 22.766 14.352 9.961 1 98.69 187 GLU B CA 1
ATOM 3786 C C . GLU B 1 187 ? 22.516 14.648 11.438 1 98.69 187 GLU B C 1
ATOM 3788 O O . GLU B 1 187 ? 22.625 13.758 12.281 1 98.69 187 GLU B O 1
ATOM 3793 N N . GLN B 1 188 ? 22.203 15.891 11.656 1 98.25 188 GLN B N 1
ATOM 3794 C CA . GLN B 1 188 ? 21.906 16.281 13.031 1 98.25 188 GLN B CA 1
ATOM 3795 C C . GLN B 1 188 ? 20.719 15.5 13.578 1 98.25 188 GLN B C 1
ATOM 3797 O O . GLN B 1 188 ? 20.688 15.172 14.766 1 98.25 188 GLN B O 1
ATOM 3802 N N . LEU B 1 189 ? 19.844 15.195 12.727 1 98.31 189 LEU B N 1
ATOM 3803 C CA . LEU B 1 189 ? 18.656 14.469 13.125 1 98.31 189 LEU B CA 1
ATOM 3804 C C . LEU B 1 189 ? 18.922 12.977 13.234 1 98.31 189 LEU B C 1
ATOM 3806 O O . LEU B 1 189 ? 18.047 12.203 13.617 1 98.31 189 LEU B O 1
ATOM 3810 N N . GLY B 1 190 ? 20.078 12.547 12.859 1 97.5 190 GLY B N 1
ATOM 3811 C CA . GLY B 1 190 ? 20.5 11.18 13.102 1 97.5 190 GLY B CA 1
ATOM 3812 C C . GLY B 1 190 ? 20.422 10.305 11.867 1 97.5 190 GLY B C 1
ATOM 3813 O O . GLY B 1 190 ? 20.562 9.078 11.961 1 97.5 190 GLY B O 1
ATOM 3814 N N . ALA B 1 191 ? 20.203 10.844 10.719 1 98.81 191 ALA B N 1
ATOM 3815 C CA . ALA B 1 191 ? 20.125 10.07 9.484 1 98.81 191 ALA B CA 1
ATOM 3816 C C . ALA B 1 191 ? 21.422 10.195 8.68 1 98.81 191 ALA B C 1
ATOM 3818 O O . ALA B 1 191 ? 22.172 11.164 8.844 1 98.81 191 ALA B O 1
ATOM 3819 N N . THR B 1 192 ? 21.688 9.219 7.914 1 98.88 192 THR B N 1
ATOM 3820 C CA . THR B 1 192 ? 22.719 9.344 6.891 1 98.88 192 THR B CA 1
ATOM 3821 C C . THR B 1 192 ? 22.234 10.227 5.742 1 98.88 192 THR B C 1
ATOM 3823 O O . THR B 1 192 ? 21.219 9.938 5.121 1 98.88 192 THR B O 1
ATOM 3826 N N . SER B 1 193 ? 23 11.258 5.508 1 98.75 193 SER B N 1
ATOM 3827 C CA . SER B 1 193 ? 22.547 12.219 4.5 1 98.75 193 SER B CA 1
ATOM 3828 C C . SER B 1 193 ? 22.969 11.781 3.098 1 98.75 193 SER B C 1
ATOM 3830 O O . SER B 1 193 ? 24.047 11.211 2.914 1 98.75 193 SER B O 1
ATOM 3832 N N . ILE B 1 194 ? 22.094 11.984 2.156 1 98.81 194 ILE B N 1
ATOM 3833 C CA . ILE B 1 194 ? 22.297 11.703 0.742 1 98.81 194 ILE B CA 1
ATOM 3834 C C . ILE B 1 194 ? 22.047 12.961 -0.083 1 98.81 194 ILE B C 1
ATOM 3836 O O . ILE B 1 194 ? 20.953 13.531 -0.022 1 98.81 194 ILE B O 1
ATOM 3840 N N . ASN B 1 195 ? 23 13.461 -0.864 1 98.5 195 ASN B N 1
ATOM 3841 C CA . ASN B 1 195 ? 22.781 14.586 -1.771 1 98.5 195 ASN B CA 1
ATOM 3842 C C . ASN B 1 195 ? 22.172 14.133 -3.096 1 98.5 195 ASN B C 1
ATOM 3844 O O . ASN B 1 195 ? 22.891 13.633 -3.971 1 98.5 195 ASN B O 1
ATOM 3848 N N . TYR B 1 196 ? 20.875 14.375 -3.258 1 97.69 196 TYR B N 1
ATOM 3849 C CA . TYR B 1 196 ? 20.188 13.844 -4.426 1 97.69 196 TYR B CA 1
ATOM 3850 C C . TYR B 1 196 ? 20.594 14.594 -5.688 1 97.69 196 TYR B C 1
ATOM 3852 O O . TYR B 1 196 ? 20.297 14.164 -6.801 1 97.69 196 TYR B O 1
ATOM 3860 N N . LYS B 1 197 ? 21.266 15.711 -5.551 1 97.38 197 LYS B N 1
ATOM 3861 C CA . LYS B 1 197 ? 21.719 16.484 -6.699 1 97.38 197 LYS B CA 1
ATOM 3862 C C . LYS B 1 197 ? 22.984 15.898 -7.305 1 97.38 197 LYS B C 1
ATOM 3864 O O . LYS B 1 197 ? 23.297 16.125 -8.477 1 97.38 197 LYS B O 1
ATOM 3869 N N . THR B 1 198 ? 23.703 15.219 -6.508 1 97.62 198 THR B N 1
ATOM 3870 C CA . THR B 1 198 ? 24.984 14.727 -6.996 1 97.62 198 THR B CA 1
ATOM 3871 C C . THR B 1 198 ? 25 13.203 -7.02 1 97.62 198 THR B C 1
ATOM 3873 O O . THR B 1 198 ? 25.922 12.594 -7.566 1 97.62 198 THR B O 1
ATOM 3876 N N . GLU B 1 199 ? 24.094 12.586 -6.379 1 97.38 199 GLU B N 1
ATOM 3877 C CA . GLU B 1 199 ? 24 11.133 -6.359 1 97.38 199 GLU B CA 1
ATOM 3878 C C . GLU B 1 199 ? 22.656 10.664 -6.902 1 97.38 199 GLU B C 1
ATOM 3880 O O . GLU B 1 199 ? 21.594 11.062 -6.395 1 97.38 199 GLU B O 1
ATOM 3885 N N . SER B 1 200 ? 22.719 9.828 -7.934 1 98.19 200 SER B N 1
ATOM 3886 C CA . SER B 1 200 ? 21.484 9.266 -8.469 1 98.19 200 SER B CA 1
ATOM 3887 C C . SER B 1 200 ? 20.875 8.25 -7.504 1 98.19 200 SER B C 1
ATOM 3889 O O . SER B 1 200 ? 21.547 7.793 -6.57 1 98.19 200 SER B O 1
ATOM 3891 N N . VAL B 1 201 ? 19.672 7.895 -7.73 1 98.69 201 VAL B N 1
ATOM 3892 C CA . VAL B 1 201 ? 18.984 6.922 -6.891 1 98.69 201 VAL B CA 1
ATOM 3893 C C . VAL B 1 201 ? 19.703 5.578 -6.949 1 98.69 201 VAL B C 1
ATOM 3895 O O . VAL B 1 201 ? 19.906 4.93 -5.918 1 98.69 201 VAL B O 1
ATOM 3898 N N . GLU B 1 202 ? 20.094 5.105 -8.133 1 98.44 202 GLU B N 1
ATOM 3899 C CA . GLU B 1 202 ? 20.828 3.85 -8.289 1 98.44 202 GLU B CA 1
ATOM 3900 C C . GLU B 1 202 ? 22.125 3.863 -7.488 1 98.44 202 GLU B C 1
ATOM 3902 O O . GLU B 1 202 ? 22.484 2.861 -6.867 1 98.44 202 GLU B O 1
ATOM 3907 N N . GLN B 1 203 ? 22.781 4.996 -7.477 1 98.69 203 GLN B N 1
ATOM 3908 C CA . GLN B 1 203 ? 24.062 5.133 -6.797 1 98.69 203 GLN B CA 1
ATOM 3909 C C . GLN B 1 203 ? 23.906 4.984 -5.289 1 98.69 203 GLN B C 1
ATOM 3911 O O . GLN B 1 203 ? 24.625 4.227 -4.652 1 98.69 203 GLN B O 1
ATOM 3916 N N . TYR B 1 204 ? 22.922 5.738 -4.695 1 98.69 204 TYR B N 1
ATOM 3917 C CA . TYR B 1 204 ? 22.844 5.652 -3.24 1 98.69 204 TYR B CA 1
ATOM 3918 C C . TYR B 1 204 ? 22.188 4.348 -2.801 1 98.69 204 TYR B C 1
ATOM 3920 O O . TYR B 1 204 ? 22.391 3.896 -1.67 1 98.69 204 TYR B O 1
ATOM 3928 N N . VAL B 1 205 ? 21.391 3.686 -3.646 1 98.81 205 VAL B N 1
ATOM 3929 C CA . VAL B 1 205 ? 20.906 2.342 -3.344 1 98.81 205 VAL B CA 1
ATOM 3930 C C . VAL B 1 205 ? 22.094 1.376 -3.281 1 98.81 205 VAL B C 1
ATOM 3932 O O . VAL B 1 205 ? 22.203 0.577 -2.348 1 98.81 205 VAL B O 1
ATOM 3935 N N . ASP B 1 206 ? 22.938 1.403 -4.293 1 98.69 206 ASP B N 1
ATOM 3936 C CA . ASP B 1 206 ? 24.125 0.542 -4.312 1 98.69 206 ASP B CA 1
ATOM 3937 C C . ASP B 1 206 ? 25.016 0.803 -3.1 1 98.69 206 ASP B C 1
ATOM 3939 O O . ASP B 1 206 ? 25.438 -0.135 -2.42 1 98.69 206 ASP B O 1
ATOM 3943 N N . LYS B 1 207 ? 25.25 2.064 -2.814 1 98.62 207 LYS B N 1
ATOM 3944 C CA . LYS B 1 207 ? 26.156 2.486 -1.761 1 98.62 207 LYS B CA 1
ATOM 3945 C C . LYS B 1 207 ? 25.656 2.057 -0.386 1 98.62 207 LYS B C 1
ATOM 3947 O O . LYS B 1 207 ? 26.438 1.579 0.445 1 98.62 207 LYS B O 1
ATOM 3952 N N . HIS B 1 208 ? 24.359 2.162 -0.164 1 98.75 208 HIS B N 1
ATOM 3953 C CA . HIS B 1 208 ? 23.875 2.057 1.209 1 98.75 208 HIS B CA 1
ATOM 3954 C C . HIS B 1 208 ? 23.125 0.746 1.434 1 98.75 208 HIS B C 1
ATOM 3956 O O . HIS B 1 208 ? 22.859 0.365 2.576 1 98.75 208 HIS B O 1
ATOM 3962 N N . THR B 1 209 ? 22.797 -0.013 0.348 1 98.62 209 THR B N 1
ATOM 3963 C CA . THR B 1 209 ? 22.031 -1.238 0.521 1 98.62 209 THR B CA 1
ATOM 3964 C C . THR B 1 209 ? 22.625 -2.375 -0.304 1 98.62 209 THR B C 1
ATOM 3966 O O . THR B 1 209 ? 22 -3.432 -0.45 1 98.62 209 THR B O 1
ATOM 3969 N N . ALA B 1 210 ? 23.766 -2.154 -0.946 1 98.25 210 ALA B N 1
ATOM 3970 C CA . ALA B 1 210 ? 24.406 -3.137 -1.818 1 98.25 210 ALA B CA 1
ATOM 3971 C C . ALA B 1 210 ? 23.469 -3.566 -2.941 1 98.25 210 ALA B C 1
ATOM 3973 O O . ALA B 1 210 ? 23.406 -4.746 -3.293 1 98.25 210 ALA B O 1
ATOM 3974 N N . GLY B 1 211 ? 22.641 -2.615 -3.297 1 98.19 211 GLY B N 1
ATOM 3975 C CA . GLY B 1 211 ? 21.766 -2.844 -4.441 1 98.19 211 GLY B CA 1
ATOM 3976 C C . GLY B 1 211 ? 20.422 -3.438 -4.059 1 98.19 211 GLY B C 1
ATOM 3977 O O . GLY B 1 211 ? 19.516 -3.521 -4.891 1 98.19 211 GLY B O 1
ATOM 3978 N N . ALA B 1 212 ? 20.125 -3.807 -2.842 1 98.12 212 ALA B N 1
ATOM 3979 C CA . ALA B 1 212 ? 18.922 -4.512 -2.416 1 98.12 212 ALA B CA 1
ATOM 3980 C C . ALA B 1 212 ? 17.734 -3.561 -2.334 1 98.12 212 ALA B C 1
ATOM 3982 O O . ALA B 1 212 ? 16.578 -3.977 -2.51 1 98.12 212 ALA B O 1
ATOM 3983 N N . GLY B 1 213 ? 18.031 -2.23 -2.043 1 98.81 213 GLY B N 1
ATOM 3984 C CA . GLY B 1 213 ? 16.984 -1.257 -1.824 1 98.81 213 GLY B CA 1
ATOM 3985 C C . GLY B 1 213 ? 16.609 -1.091 -0.361 1 98.81 213 GLY B C 1
ATOM 3986 O O . GLY B 1 213 ? 17.094 -1.845 0.492 1 98.81 213 GLY B O 1
ATOM 3987 N N . PHE B 1 214 ? 15.852 -0.092 -0.098 1 98.94 214 PHE B N 1
ATOM 3988 C CA . PHE B 1 214 ? 15.43 0.232 1.26 1 98.94 214 PHE B CA 1
ATOM 3989 C C . PHE B 1 214 ? 14.133 -0.484 1.608 1 98.94 214 PHE B C 1
ATOM 3991 O O . PHE B 1 214 ? 13.234 -0.592 0.772 1 98.94 214 PHE B O 1
ATOM 3998 N N . ASP B 1 215 ? 13.977 -0.942 2.904 1 98.94 215 ASP B N 1
ATOM 3999 C CA . ASP B 1 215 ? 12.781 -1.646 3.354 1 98.94 215 ASP B CA 1
ATOM 4000 C C . ASP B 1 215 ? 11.555 -0.741 3.281 1 98.94 215 ASP B C 1
ATOM 4002 O O . ASP B 1 215 ? 10.469 -1.18 2.879 1 98.94 215 ASP B O 1
ATOM 4006 N N . ILE B 1 216 ? 11.773 0.472 3.719 1 99 216 ILE B N 1
ATOM 4007 C CA . ILE B 1 216 ? 10.734 1.495 3.697 1 99 216 ILE B CA 1
ATOM 4008 C C . ILE B 1 216 ? 11.273 2.766 3.045 1 99 216 ILE B C 1
ATOM 4010 O O . ILE B 1 216 ? 12.383 3.199 3.346 1 99 216 ILE B O 1
ATOM 4014 N N . VAL B 1 217 ? 10.547 3.297 2.092 1 99 217 VAL B N 1
ATOM 4015 C CA . VAL B 1 217 ? 10.797 4.641 1.582 1 99 217 VAL B CA 1
ATOM 4016 C C . VAL B 1 217 ? 9.664 5.57 2.01 1 99 217 VAL B C 1
ATOM 4018 O O . VAL B 1 217 ? 8.5 5.355 1.648 1 99 217 VAL B O 1
ATOM 4021 N N . PHE B 1 218 ? 9.969 6.48 2.842 1 98.94 218 PHE B N 1
ATOM 4022 C CA . PHE B 1 218 ? 9.039 7.555 3.17 1 98.94 218 PHE B CA 1
ATOM 4023 C C . PHE B 1 218 ? 9.242 8.75 2.244 1 98.94 218 PHE B C 1
ATOM 4025 O O . PHE B 1 218 ? 10.188 9.516 2.41 1 98.94 218 PHE B O 1
ATOM 4032 N N . ASP B 1 219 ? 8.32 8.906 1.337 1 98.81 219 ASP B N 1
ATOM 4033 C CA . ASP B 1 219 ? 8.422 9.93 0.296 1 98.81 219 ASP B CA 1
ATOM 4034 C C . ASP B 1 219 ? 7.609 11.164 0.657 1 98.81 219 ASP B C 1
ATOM 4036 O O . ASP B 1 219 ? 6.43 11.258 0.314 1 98.81 219 ASP B O 1
ATOM 4040 N N . SER B 1 220 ? 8.25 12.148 1.24 1 97.44 220 SER B N 1
ATOM 4041 C CA . SER B 1 220 ? 7.555 13.367 1.617 1 97.44 220 SER B CA 1
ATOM 4042 C C . SER B 1 220 ? 7.559 14.383 0.476 1 97.44 220 SER B C 1
ATOM 4044 O O . SER B 1 220 ? 7.059 15.5 0.627 1 97.44 220 SER B O 1
ATOM 4046 N N . VAL B 1 221 ? 8.141 14.078 -0.644 1 96.19 221 VAL B N 1
ATOM 4047 C CA . VAL B 1 221 ? 8.219 14.945 -1.812 1 96.19 221 VAL B CA 1
ATOM 4048 C C . VAL B 1 221 ? 7.027 14.688 -2.729 1 96.19 221 VAL B C 1
ATOM 4050 O O . VAL B 1 221 ? 6.316 15.617 -3.113 1 96.19 221 VAL B O 1
ATOM 4053 N N . GLY B 1 222 ? 6.797 13.445 -3.039 1 96.12 222 GLY B N 1
ATOM 4054 C CA . GLY B 1 222 ? 5.637 13.039 -3.818 1 96.12 222 GLY B CA 1
ATOM 4055 C C . GLY B 1 222 ? 5.766 13.367 -5.297 1 96.12 222 GLY B C 1
ATOM 4056 O O . GLY B 1 222 ? 6.867 13.633 -5.781 1 96.12 222 GLY B O 1
ATOM 4057 N N . GLY B 1 223 ? 4.613 13.227 -5.996 1 95.62 223 GLY B N 1
ATOM 4058 C CA . GLY B 1 223 ? 4.566 13.508 -7.422 1 95.62 223 GLY B CA 1
ATOM 4059 C C . GLY B 1 223 ? 5.555 12.68 -8.227 1 95.62 223 GLY B C 1
ATOM 4060 O O . GLY B 1 223 ? 5.625 11.461 -8.07 1 95.62 223 GLY B O 1
ATOM 4061 N N . ALA B 1 224 ? 6.34 13.375 -9.039 1 95.81 224 ALA B N 1
ATOM 4062 C CA . ALA B 1 224 ? 7.273 12.703 -9.945 1 95.81 224 ALA B CA 1
ATOM 4063 C C . ALA B 1 224 ? 8.367 11.984 -9.164 1 95.81 224 ALA B C 1
ATOM 4065 O O . ALA B 1 224 ? 8.984 11.047 -9.68 1 95.81 224 ALA B O 1
ATOM 4066 N N . ASN B 1 225 ? 8.562 12.422 -7.938 1 97.94 225 ASN B N 1
ATOM 4067 C CA . ASN B 1 225 ? 9.609 11.797 -7.133 1 97.94 225 ASN B CA 1
ATOM 4068 C C . ASN B 1 225 ? 9.266 10.352 -6.793 1 97.94 225 ASN B C 1
ATOM 4070 O O . ASN B 1 225 ? 10.133 9.578 -6.375 1 97.94 225 ASN B O 1
ATOM 4074 N N . LEU B 1 226 ? 8.047 9.969 -6.945 1 98.56 226 LEU B N 1
ATOM 4075 C CA . LEU B 1 226 ? 7.641 8.594 -6.676 1 98.56 226 LEU B CA 1
ATOM 4076 C C . LEU B 1 226 ? 8.414 7.617 -7.555 1 98.56 226 LEU B C 1
ATOM 4078 O O . LEU B 1 226 ? 8.672 6.48 -7.148 1 98.56 226 LEU B O 1
ATOM 4082 N N . LYS B 1 227 ? 8.812 8.016 -8.758 1 98.12 227 LYS B N 1
ATOM 4083 C CA . LYS B 1 227 ? 9.648 7.164 -9.609 1 98.12 227 LYS B CA 1
ATOM 4084 C C . LYS B 1 227 ? 10.961 6.809 -8.914 1 98.12 227 LYS B C 1
ATOM 4086 O O . LYS B 1 227 ? 11.414 5.664 -8.984 1 98.12 227 LYS B O 1
ATOM 4091 N N . ASN B 1 228 ? 11.562 7.852 -8.227 1 98.75 228 ASN B N 1
ATOM 4092 C CA . ASN B 1 228 ? 12.758 7.602 -7.438 1 98.75 228 ASN B CA 1
ATOM 4093 C C . ASN B 1 228 ? 12.477 6.652 -6.277 1 98.75 228 ASN B C 1
ATOM 4095 O O . ASN B 1 228 ? 13.312 5.805 -5.945 1 98.75 228 ASN B O 1
ATOM 4099 N N . SER B 1 229 ? 11.336 6.848 -5.672 1 98.94 229 SER B N 1
ATOM 4100 C CA . SER B 1 229 ? 10.953 5.988 -4.555 1 98.94 229 SER B CA 1
ATOM 4101 C C . SER B 1 229 ? 10.789 4.539 -5.004 1 98.94 229 SER B C 1
ATOM 4103 O O . SER B 1 229 ? 11.234 3.619 -4.312 1 98.94 229 SER B O 1
ATOM 4105 N N . PHE B 1 230 ? 10.156 4.32 -6.188 1 98.81 230 PHE B N 1
ATOM 4106 C CA . PHE B 1 230 ? 10.031 2.975 -6.734 1 98.81 230 PHE B CA 1
ATOM 4107 C C . PHE B 1 230 ? 11.398 2.35 -6.957 1 98.81 230 PHE B C 1
ATOM 4109 O O . PHE B 1 230 ? 11.617 1.186 -6.613 1 98.81 230 PHE B O 1
ATOM 4116 N N . THR B 1 231 ? 12.266 3.088 -7.488 1 98.81 231 THR B N 1
ATOM 4117 C CA . THR B 1 231 ? 13.609 2.604 -7.789 1 98.81 231 THR B CA 1
ATOM 4118 C C . THR B 1 231 ? 14.367 2.283 -6.504 1 98.81 231 THR B C 1
ATOM 4120 O O . THR B 1 231 ? 15.094 1.286 -6.438 1 98.81 231 THR B O 1
ATOM 4123 N N . ALA B 1 232 ? 14.172 3.059 -5.465 1 98.94 232 ALA B N 1
ATOM 4124 C CA . ALA B 1 232 ? 14.945 2.971 -4.227 1 98.94 232 ALA B CA 1
ATOM 4125 C C . ALA B 1 232 ? 14.461 1.814 -3.357 1 98.94 232 ALA B C 1
ATOM 4127 O O . ALA B 1 232 ? 15.203 1.308 -2.518 1 98.94 232 ALA B O 1
ATOM 4128 N N . ALA B 1 233 ? 13.25 1.422 -3.518 1 98.94 233 ALA B N 1
ATOM 4129 C CA . ALA B 1 233 ? 12.625 0.451 -2.623 1 98.94 233 ALA B CA 1
ATOM 4130 C C . ALA B 1 233 ? 13.148 -0.958 -2.895 1 98.94 233 ALA B C 1
ATOM 4132 O O . ALA B 1 233 ? 13.453 -1.304 -4.039 1 98.94 233 ALA B O 1
ATOM 4133 N N . ALA B 1 234 ? 13.219 -1.777 -1.835 1 98.88 234 ALA B N 1
ATOM 4134 C CA . ALA B 1 234 ? 13.57 -3.191 -1.939 1 98.88 234 ALA B CA 1
ATOM 4135 C C . ALA B 1 234 ? 12.422 -4 -2.535 1 98.88 234 ALA B C 1
ATOM 4137 O O . ALA B 1 234 ? 11.305 -3.496 -2.67 1 98.88 234 ALA B O 1
ATOM 4138 N N . LEU B 1 235 ? 12.727 -5.242 -2.979 1 98.75 235 LEU B N 1
ATOM 4139 C CA . LEU B 1 235 ? 11.664 -6.172 -3.336 1 98.75 235 LEU B CA 1
ATOM 4140 C C . LEU B 1 235 ? 10.641 -6.289 -2.209 1 98.75 235 LEU B C 1
ATOM 4142 O O . LEU B 1 235 ? 11.008 -6.422 -1.041 1 98.75 235 LEU B O 1
ATOM 4146 N N . ASN B 1 236 ? 9.344 -6.176 -2.588 1 98.69 236 ASN B N 1
ATOM 4147 C CA . ASN B 1 236 ? 8.242 -6.195 -1.635 1 98.69 236 ASN B CA 1
ATOM 4148 C C . ASN B 1 236 ? 8.352 -5.066 -0.616 1 98.69 236 ASN B C 1
ATOM 4150 O O . ASN B 1 236 ? 7.934 -5.215 0.532 1 98.69 236 ASN B O 1
ATOM 4154 N N . GLY B 1 237 ? 9.055 -4.012 -0.982 1 98.88 237 GLY B N 1
ATOM 4155 C CA . GLY B 1 237 ? 9.242 -2.871 -0.097 1 98.88 237 GLY B CA 1
ATOM 4156 C C . GLY B 1 237 ? 7.969 -2.068 0.111 1 98.88 237 GLY B C 1
ATOM 4157 O O . GLY B 1 237 ? 6.969 -2.289 -0.576 1 98.88 237 GLY B O 1
ATOM 4158 N N . GLN B 1 238 ? 8.023 -1.185 1.099 1 98.94 238 GLN B N 1
ATOM 4159 C CA . GLN B 1 238 ? 6.914 -0.319 1.492 1 98.94 238 GLN B CA 1
ATOM 4160 C C . GLN B 1 238 ? 7.227 1.145 1.189 1 98.94 238 GLN B C 1
ATOM 4162 O O . GLN B 1 238 ? 8.297 1.642 1.538 1 98.94 238 GLN B O 1
ATOM 4167 N N . ILE B 1 239 ? 6.348 1.808 0.534 1 98.94 239 ILE B N 1
ATOM 4168 C CA . ILE B 1 239 ? 6.5 3.23 0.25 1 98.94 239 ILE B CA 1
ATOM 4169 C C . ILE B 1 239 ? 5.336 4.004 0.862 1 98.94 239 ILE B C 1
ATOM 4171 O O . ILE B 1 239 ? 4.168 3.697 0.601 1 98.94 239 ILE B O 1
ATOM 4175 N N . ALA B 1 240 ? 5.555 4.895 1.714 1 98.94 240 ALA B N 1
ATOM 4176 C CA . ALA B 1 240 ? 4.57 5.875 2.162 1 98.94 240 ALA B CA 1
ATOM 4177 C C . ALA B 1 240 ? 4.781 7.219 1.471 1 98.94 240 ALA B C 1
ATOM 4179 O O . ALA B 1 240 ? 5.902 7.738 1.441 1 98.94 240 ALA B O 1
ATOM 4180 N N . THR B 1 241 ? 3.754 7.75 0.885 1 98.81 241 THR B N 1
ATOM 4181 C CA . THR B 1 241 ? 3.873 9.031 0.19 1 98.81 241 THR B CA 1
ATOM 4182 C C . THR B 1 241 ? 2.826 10.016 0.694 1 98.81 241 THR B C 1
ATOM 4184 O O . THR B 1 241 ? 1.741 9.617 1.12 1 98.81 241 THR B O 1
ATOM 4187 N N . THR B 1 242 ? 3.137 11.305 0.61 1 97.38 242 THR B N 1
ATOM 4188 C CA . THR B 1 242 ? 2.246 12.352 1.11 1 97.38 242 THR B CA 1
ATOM 4189 C C . THR B 1 242 ? 1.504 13.023 -0.039 1 97.38 242 THR B C 1
ATOM 4191 O O . THR B 1 242 ? 0.524 13.742 0.182 1 97.38 242 THR B O 1
ATOM 4194 N N . VAL B 1 243 ? 1.993 12.93 -1.233 1 95.19 243 VAL B N 1
ATOM 4195 C CA . VAL B 1 243 ? 1.366 13.555 -2.393 1 95.19 243 VAL B CA 1
ATOM 4196 C C . VAL B 1 243 ? 1.444 12.617 -3.594 1 95.19 243 VAL B C 1
ATOM 4198 O O . VAL B 1 243 ? 2.537 12.25 -4.031 1 95.19 243 VAL B O 1
ATOM 4201 N N . SER B 1 244 ? 0.334 12.242 -4.07 1 96.75 244 SER B N 1
ATOM 4202 C CA . SER B 1 244 ? 0.303 11.391 -5.254 1 96.75 244 SER B CA 1
ATOM 4203 C C . SER B 1 244 ? -0.712 11.898 -6.273 1 96.75 244 SER B C 1
ATOM 4205 O O . SER B 1 244 ? -1.396 11.109 -6.926 1 96.75 244 SER B O 1
ATOM 4207 N N . MET B 1 245 ? -0.95 13.164 -6.359 1 94.5 245 MET B N 1
ATOM 4208 C CA . MET B 1 245 ? -1.817 13.766 -7.371 1 94.5 245 MET B CA 1
ATOM 4209 C C . MET B 1 245 ? -1.112 13.836 -8.719 1 94.5 245 MET B C 1
ATOM 4211 O O . MET B 1 245 ? -0.801 14.93 -9.203 1 94.5 245 MET B O 1
ATOM 4215 N N . CYS B 1 246 ? -0.904 12.688 -9.359 1 96.31 246 CYS B N 1
ATOM 4216 C CA . CYS B 1 246 ? -0.161 12.602 -10.609 1 96.31 246 CYS B CA 1
ATOM 4217 C C . CYS B 1 246 ? -0.452 11.281 -11.328 1 96.31 246 CYS B C 1
ATOM 4219 O O . CYS B 1 246 ? -1.065 10.383 -10.75 1 96.31 246 CYS B O 1
ATOM 4221 N N . GLU B 1 247 ? -0.097 11.297 -12.602 1 97.5 247 GLU B N 1
ATOM 4222 C CA . GLU B 1 247 ? -0.1 10.078 -13.406 1 97.5 247 GLU B CA 1
ATOM 4223 C C . GLU B 1 247 ? 1.283 9.43 -13.438 1 97.5 247 GLU B C 1
ATOM 4225 O O . GLU B 1 247 ? 2.283 10.109 -13.68 1 97.5 247 GLU B O 1
ATOM 4230 N N . LEU B 1 248 ? 1.342 8.164 -13.133 1 97.31 248 LEU B N 1
ATOM 4231 C CA . LEU B 1 248 ? 2.629 7.484 -13.055 1 97.31 248 LEU B CA 1
ATOM 4232 C C . LEU B 1 248 ? 2.553 6.098 -13.68 1 97.31 248 LEU B C 1
ATOM 4234 O O . LEU B 1 248 ? 1.508 5.445 -13.633 1 97.31 248 LEU B O 1
ATOM 4238 N N . ASP B 1 249 ? 3.629 5.688 -14.32 1 97.94 249 ASP B N 1
ATOM 4239 C CA . ASP B 1 249 ? 3.811 4.297 -14.719 1 97.94 249 ASP B CA 1
ATOM 4240 C C . ASP B 1 249 ? 4.094 3.408 -13.516 1 97.94 249 ASP B C 1
ATOM 4242 O O . ASP B 1 249 ? 5.09 3.604 -12.812 1 97.94 249 ASP B O 1
ATOM 4246 N N . LEU B 1 250 ? 3.262 2.402 -13.266 1 98.06 250 LEU B N 1
ATOM 4247 C CA . LEU B 1 250 ? 3.361 1.557 -12.086 1 98.06 250 LEU B CA 1
ATOM 4248 C C . LEU B 1 250 ? 4.141 0.282 -12.391 1 98.06 250 LEU B C 1
ATOM 4250 O O . LEU B 1 250 ? 4.281 -0.589 -11.523 1 98.06 250 LEU B O 1
ATOM 4254 N N . THR B 1 251 ? 4.715 0.157 -13.562 1 97.25 251 THR B N 1
ATOM 4255 C CA . THR B 1 251 ? 5.43 -1.04 -1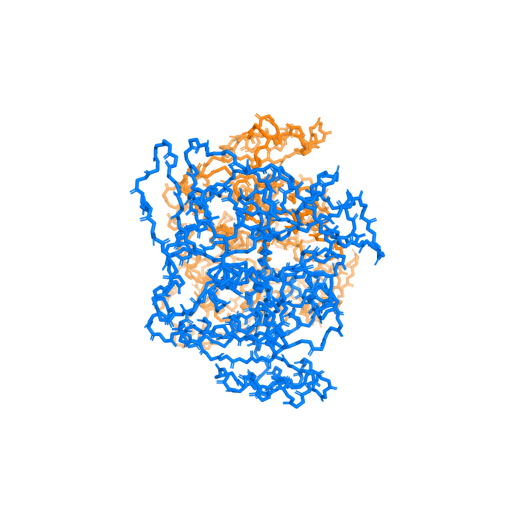3.984 1 97.25 251 THR B CA 1
ATOM 4256 C C . THR B 1 251 ? 6.594 -1.339 -13.039 1 97.25 251 THR B C 1
ATOM 4258 O O . THR B 1 251 ? 6.781 -2.482 -12.625 1 97.25 251 THR B O 1
ATOM 4261 N N . PRO B 1 252 ? 7.348 -0.284 -12.609 1 97.75 252 PRO B N 1
ATOM 4262 C CA . PRO B 1 252 ? 8.422 -0.584 -11.664 1 97.75 252 PRO B CA 1
ATOM 4263 C C . PRO B 1 252 ? 7.906 -1.134 -10.336 1 97.75 252 PRO B C 1
ATOM 4265 O O . PRO B 1 252 ? 8.508 -2.043 -9.758 1 97.75 252 PRO B O 1
ATOM 4268 N N . ALA B 1 253 ? 6.801 -0.591 -9.883 1 98.44 253 ALA B N 1
ATOM 4269 C CA . ALA B 1 253 ? 6.188 -1.103 -8.656 1 98.44 253 ALA B CA 1
ATOM 4270 C C . ALA B 1 253 ? 5.738 -2.551 -8.836 1 98.44 253 ALA B C 1
ATOM 4272 O O . ALA B 1 253 ? 5.828 -3.354 -7.902 1 98.44 253 ALA B O 1
ATOM 4273 N N . HIS B 1 254 ? 5.293 -2.887 -10.039 1 97.94 254 HIS B N 1
ATOM 4274 C CA . HIS B 1 254 ? 4.812 -4.23 -10.336 1 97.94 254 HIS B CA 1
ATOM 4275 C C . HIS B 1 254 ? 5.926 -5.262 -10.164 1 97.94 254 HIS B C 1
ATOM 4277 O O . HIS B 1 254 ? 5.773 -6.23 -9.414 1 97.94 254 HIS B O 1
ATOM 4283 N N . PHE B 1 255 ? 7.039 -5.027 -10.758 1 97 255 PHE B N 1
ATOM 4284 C CA . PHE B 1 255 ? 8.086 -6.039 -10.828 1 97 255 PHE B CA 1
ATOM 4285 C C . PHE B 1 255 ? 8.844 -6.133 -9.508 1 97 255 PHE B C 1
ATOM 4287 O O . PHE B 1 255 ? 9.578 -7.094 -9.273 1 97 255 PHE B O 1
ATOM 4294 N N . LYS B 1 256 ? 8.602 -5.184 -8.555 1 98.25 256 LYS B N 1
ATOM 4295 C CA . LYS B 1 256 ? 9.227 -5.246 -7.238 1 98.25 256 LYS B CA 1
ATOM 4296 C C . LYS B 1 256 ? 8.211 -5.664 -6.172 1 98.25 256 LYS B C 1
ATOM 4298 O O . LYS B 1 256 ? 8.57 -5.82 -5.004 1 98.25 256 LYS B O 1
ATOM 4303 N N . GLY B 1 257 ? 6.949 -5.816 -6.59 1 98.69 257 GLY B N 1
ATOM 4304 C CA . GLY B 1 257 ? 5.93 -6.191 -5.625 1 98.69 257 GLY B CA 1
ATOM 4305 C C . GLY B 1 257 ? 5.746 -5.164 -4.523 1 98.69 257 GLY B C 1
ATOM 4306 O O . GLY B 1 257 ? 5.633 -5.52 -3.35 1 98.69 257 GLY B O 1
ATOM 4307 N N . LEU B 1 258 ? 5.68 -3.887 -4.824 1 98.88 258 LEU B N 1
ATOM 4308 C CA . LEU B 1 258 ? 5.715 -2.826 -3.824 1 98.88 258 LEU B CA 1
ATOM 4309 C C . LEU B 1 258 ? 4.328 -2.596 -3.229 1 98.88 258 LEU B C 1
ATOM 4311 O O . LEU B 1 258 ? 3.316 -2.924 -3.854 1 98.88 258 LEU B O 1
ATOM 4315 N N . SER B 1 259 ? 4.273 -2.117 -2.027 1 98.94 259 SER B N 1
ATOM 4316 C CA . SER B 1 259 ? 3.09 -1.497 -1.439 1 98.94 259 SER B CA 1
ATOM 4317 C C . SER B 1 259 ? 3.24 0.019 -1.363 1 98.94 259 SER B C 1
ATOM 4319 O O . SER B 1 259 ? 4.258 0.524 -0.886 1 98.94 259 SER B O 1
ATOM 4321 N N . LEU B 1 260 ? 2.293 0.69 -1.911 1 98.94 260 LEU B N 1
ATOM 4322 C CA . LEU B 1 260 ? 2.24 2.146 -1.869 1 98.94 260 LEU B CA 1
ATOM 4323 C C . LEU B 1 260 ? 1.139 2.625 -0.929 1 98.94 260 LEU B C 1
ATOM 4325 O O . LEU B 1 260 ? -0.041 2.346 -1.156 1 98.94 260 LEU B O 1
ATOM 4329 N N . HIS B 1 261 ? 1.539 3.326 0.13 1 98.94 261 HIS B N 1
ATOM 4330 C CA . HIS B 1 261 ? 0.61 3.896 1.1 1 98.94 261 HIS B CA 1
ATOM 4331 C C . HIS B 1 261 ? 0.475 5.402 0.914 1 98.94 261 HIS B C 1
ATOM 4333 O O . HIS B 1 261 ? 1.415 6.152 1.188 1 98.94 261 HIS B O 1
ATOM 4339 N N . VAL B 1 262 ? -0.676 5.809 0.479 1 98.81 262 VAL B N 1
ATOM 4340 C CA . VAL B 1 262 ? -0.946 7.234 0.331 1 98.81 262 VAL B CA 1
ATOM 4341 C C . VAL B 1 262 ? -1.489 7.797 1.644 1 98.81 262 VAL B C 1
ATOM 4343 O O . VAL B 1 262 ? -2.545 7.375 2.117 1 98.81 262 VAL B O 1
ATOM 4346 N N . VAL B 1 263 ? -0.75 8.727 2.178 1 98.62 263 VAL B N 1
ATOM 4347 C CA . VAL B 1 263 ? -1.163 9.336 3.439 1 98.62 263 VAL B CA 1
ATOM 4348 C C . VAL B 1 263 ? -1.874 10.656 3.172 1 98.62 263 VAL B C 1
ATOM 4350 O O . VAL B 1 263 ? -1.251 11.625 2.727 1 98.62 263 VAL B O 1
ATOM 4353 N N . PHE B 1 264 ? -3.115 10.688 3.412 1 98 264 PHE B N 1
ATOM 4354 C CA . PHE B 1 264 ? -3.904 11.906 3.359 1 98 264 PHE B CA 1
ATOM 4355 C C . PHE B 1 264 ? -4.566 12.18 4.707 1 98 264 PHE B C 1
ATOM 4357 O O . PHE B 1 264 ? -5.758 11.922 4.887 1 98 264 PHE B O 1
ATOM 4364 N N . MET B 1 265 ? -3.812 12.742 5.598 1 97.31 265 MET B N 1
ATOM 4365 C CA . MET B 1 265 ? -4.18 12.836 7.008 1 97.31 265 MET B CA 1
ATOM 4366 C C . MET B 1 265 ? -5.379 13.758 7.199 1 97.31 265 MET B C 1
ATOM 4368 O O . MET B 1 265 ? -5.945 13.828 8.289 1 97.31 265 MET B O 1
ATOM 4372 N N . LEU B 1 266 ? -5.898 14.453 6.133 1 97.44 266 LEU B N 1
ATOM 4373 C CA . LEU B 1 266 ? -7.012 15.383 6.258 1 97.44 266 LEU B CA 1
ATOM 4374 C C . LEU B 1 266 ? -8.352 14.648 6.203 1 97.44 266 LEU B C 1
ATOM 4376 O O . LEU B 1 266 ? -9.398 15.242 6.477 1 97.44 266 LEU B O 1
ATOM 4380 N N . ILE B 1 267 ? -8.336 13.383 5.957 1 97.5 267 ILE B N 1
ATOM 4381 C CA . ILE B 1 267 ? -9.539 12.586 5.75 1 97.5 267 ILE B CA 1
ATOM 4382 C C . ILE B 1 267 ? -10.445 12.68 6.977 1 97.5 267 ILE B C 1
ATOM 4384 O O . ILE B 1 267 ? -11.625 13.008 6.859 1 97.5 267 ILE B O 1
ATOM 4388 N N . PRO B 1 268 ? -9.945 12.492 8.18 1 97.31 268 PRO B N 1
ATOM 4389 C CA . PRO B 1 268 ? -10.836 12.578 9.344 1 97.31 268 PRO B CA 1
ATOM 4390 C C . PRO B 1 268 ? -11.516 13.938 9.461 1 97.31 268 PRO B C 1
ATOM 4392 O O . PRO B 1 268 ? -12.703 14.008 9.812 1 97.31 268 PRO B O 1
ATOM 4395 N N . MET B 1 269 ? -10.836 14.945 9.125 1 96.56 269 MET B N 1
ATOM 4396 C CA . MET B 1 269 ? -11.383 16.297 9.227 1 96.56 269 MET B CA 1
ATOM 4397 C C . MET B 1 269 ? -12.391 16.562 8.117 1 96.56 269 MET B C 1
ATOM 4399 O O . MET B 1 269 ? -13.484 17.078 8.367 1 96.56 269 MET B O 1
ATOM 4403 N N . LEU B 1 270 ? -12.062 16.188 6.922 1 95.56 270 LEU B N 1
ATOM 4404 C CA . LEU B 1 270 ? -12.875 16.484 5.742 1 95.56 270 LEU B CA 1
ATOM 4405 C C . LEU B 1 270 ? -14.164 15.672 5.758 1 95.56 270 LEU B C 1
ATOM 4407 O O . LEU B 1 270 ? -15.219 16.172 5.352 1 95.56 270 LEU B O 1
ATOM 4411 N N . HIS B 1 271 ? -14.078 14.422 6.293 1 95.81 271 HIS B N 1
ATOM 4412 C CA . HIS B 1 271 ? -15.203 13.5 6.148 1 95.81 271 HIS B CA 1
ATOM 4413 C C . HIS B 1 271 ? -15.844 13.203 7.496 1 95.81 271 HIS B C 1
ATOM 4415 O O . HIS B 1 271 ? -16.766 12.391 7.586 1 95.81 271 HIS B O 1
ATOM 4421 N N . ASN B 1 272 ? -15.367 13.883 8.57 1 94.81 272 ASN B N 1
ATOM 4422 C CA . ASN B 1 272 ? -15.828 13.547 9.914 1 94.81 272 ASN B CA 1
ATOM 4423 C C . ASN B 1 272 ? -15.766 12.047 10.172 1 94.81 272 ASN B C 1
ATOM 4425 O O . ASN B 1 272 ? -16.766 11.438 10.555 1 94.81 272 ASN B O 1
ATOM 4429 N N . PHE B 1 273 ? -14.625 11.578 9.93 1 95.81 273 PHE B N 1
ATOM 4430 C CA . PHE B 1 273 ? -14.367 10.141 9.93 1 95.81 273 PHE B CA 1
ATOM 4431 C C . PHE B 1 273 ? -13.258 9.789 10.914 1 95.81 273 PHE B C 1
ATOM 4433 O O . PHE B 1 273 ? -12.102 10.156 10.711 1 95.81 273 PHE B O 1
ATOM 4440 N N . ARG B 1 274 ? -13.508 9.195 12.047 1 96.69 274 ARG B N 1
ATOM 4441 C CA . ARG B 1 274 ? -12.547 8.656 13 1 96.69 274 ARG B CA 1
ATOM 4442 C C . ARG B 1 274 ? -11.594 9.75 13.484 1 96.69 274 ARG B C 1
ATOM 4444 O O . ARG B 1 274 ? -10.375 9.555 13.508 1 96.69 274 ARG B O 1
ATOM 4451 N N . ARG B 1 275 ? -12.133 10.844 13.805 1 97.75 275 ARG B N 1
ATOM 4452 C CA . ARG B 1 275 ? -11.336 11.984 14.242 1 97.75 275 ARG B CA 1
ATOM 4453 C C . ARG B 1 275 ? -10.539 11.656 15.492 1 97.75 275 ARG B C 1
ATOM 4455 O O . ARG B 1 275 ? -9.438 12.172 15.688 1 97.75 275 ARG B O 1
ATOM 4462 N N . GLU B 1 276 ? -11.062 10.727 16.312 1 97.5 276 GLU B N 1
ATOM 4463 C CA . GLU B 1 276 ? -10.43 10.352 17.578 1 97.5 276 GLU B CA 1
ATOM 4464 C C . GLU B 1 276 ? -9.047 9.742 17.344 1 97.5 276 GLU B C 1
ATOM 4466 O O . GLU B 1 276 ? -8.203 9.758 18.234 1 97.5 276 GLU B O 1
ATOM 4471 N N . GLN B 1 277 ? -8.805 9.227 16.156 1 97.81 277 GLN B N 1
ATOM 4472 C CA . GLN B 1 277 ? -7.492 8.68 15.836 1 97.81 277 GLN B CA 1
ATOM 4473 C C . GLN B 1 277 ? -6.422 9.773 15.836 1 97.81 277 GLN B C 1
ATOM 4475 O O . GLN B 1 277 ? -5.273 9.516 16.203 1 97.81 277 GLN B O 1
ATOM 4480 N N . HIS B 1 278 ? -6.809 10.992 15.438 1 98.38 278 HIS B N 1
ATOM 4481 C CA . HIS B 1 278 ? -5.859 12.102 15.484 1 98.38 278 HIS B CA 1
ATOM 4482 C C . HIS B 1 278 ? -5.473 12.43 16.922 1 98.38 278 HIS B C 1
ATOM 4484 O O . HIS B 1 278 ? -4.297 12.672 17.219 1 98.38 278 HIS B O 1
ATOM 4490 N N . ALA B 1 279 ? -6.461 12.398 17.812 1 98.25 279 ALA B N 1
ATOM 4491 C CA . ALA B 1 279 ? -6.164 12.664 19.219 1 98.25 279 ALA B CA 1
ATOM 4492 C C . ALA B 1 279 ? -5.219 11.602 19.781 1 98.25 279 ALA B C 1
ATOM 4494 O O . ALA B 1 279 ? -4.281 11.93 20.516 1 98.25 279 ALA B O 1
ATOM 4495 N N . GLU B 1 280 ? -5.48 10.383 19.422 1 98.62 280 GLU B N 1
ATOM 4496 C CA . GLU B 1 280 ? -4.641 9.289 19.891 1 98.62 280 GLU B CA 1
ATOM 4497 C C . GLU B 1 280 ? -3.211 9.43 19.375 1 98.62 280 GLU B C 1
ATOM 4499 O O . GLU B 1 280 ? -2.254 9.281 20.141 1 98.62 280 GLU B O 1
ATOM 4504 N N . ILE B 1 281 ? -3.086 9.727 18.125 1 98.81 281 ILE B N 1
ATOM 4505 C CA . ILE B 1 281 ? -1.767 9.891 17.531 1 98.81 281 ILE B CA 1
ATOM 4506 C C . ILE B 1 281 ? -1.039 11.062 18.203 1 98.81 281 ILE B C 1
ATOM 4508 O O . ILE B 1 281 ? 0.145 10.953 18.531 1 98.81 281 ILE B O 1
ATOM 4512 N N . LEU B 1 282 ? -1.76 12.141 18.406 1 98.88 282 LEU B N 1
ATOM 4513 C CA . LEU B 1 282 ? -1.159 13.32 19.031 1 98.88 282 LEU B CA 1
ATOM 4514 C C . LEU B 1 282 ? -0.708 13.008 20.453 1 98.88 282 LEU B C 1
ATOM 4516 O O . LEU B 1 282 ? 0.335 13.5 20.906 1 98.88 282 LEU B O 1
ATOM 4520 N N . ARG B 1 283 ? -1.468 12.211 21.203 1 98.75 283 ARG B N 1
ATOM 4521 C CA . ARG B 1 283 ? -1.049 11.789 22.531 1 98.75 283 ARG B CA 1
ATOM 4522 C C . ARG B 1 283 ? 0.226 10.953 22.469 1 98.75 283 ARG B C 1
ATOM 4524 O O . ARG B 1 283 ? 1.144 11.156 23.266 1 98.75 283 ARG B O 1
ATOM 4531 N N . ASN B 1 284 ? 0.277 10.039 21.531 1 98.81 284 ASN B N 1
ATOM 4532 C CA . ASN B 1 284 ? 1.48 9.234 21.328 1 98.81 284 ASN B CA 1
ATOM 4533 C C . ASN B 1 284 ? 2.684 10.109 20.984 1 98.81 284 ASN B C 1
ATOM 4535 O O . ASN B 1 284 ? 3.781 9.898 21.5 1 98.81 284 ASN B O 1
ATOM 4539 N N . LEU B 1 285 ? 2.449 11.078 20.172 1 98.88 285 LEU B N 1
ATOM 4540 C CA . LEU B 1 285 ? 3.52 11.969 19.734 1 98.88 285 LEU B CA 1
ATOM 4541 C C . LEU B 1 285 ? 4.031 12.812 20.906 1 98.88 285 LEU B C 1
ATOM 4543 O O . LEU B 1 285 ? 5.23 13.078 21 1 98.88 285 LEU B O 1
ATOM 4547 N N . ALA B 1 286 ? 3.119 13.242 21.719 1 98.81 286 ALA B N 1
ATOM 4548 C CA . ALA B 1 286 ? 3.527 13.969 22.922 1 98.81 286 ALA B CA 1
ATOM 4549 C C . ALA B 1 286 ? 4.434 13.109 23.797 1 98.81 286 ALA B C 1
ATOM 4551 O O . ALA B 1 286 ? 5.465 13.586 24.281 1 98.81 286 ALA B O 1
ATOM 4552 N N . GLN B 1 287 ? 4.074 11.883 23.953 1 98.75 287 GLN B N 1
ATOM 4553 C CA . GLN B 1 287 ? 4.875 10.961 24.75 1 98.75 287 GLN B CA 1
ATOM 4554 C C . GLN B 1 287 ? 6.25 10.742 24.109 1 98.75 287 GLN B C 1
ATOM 4556 O O . GLN B 1 287 ? 7.262 10.703 24.812 1 98.75 287 GLN B O 1
ATOM 4561 N N . ILE B 1 288 ? 6.277 10.617 22.844 1 98.75 288 ILE B N 1
ATOM 4562 C CA . ILE B 1 288 ? 7.535 10.422 22.125 1 98.75 288 ILE B CA 1
ATOM 4563 C C . ILE B 1 288 ? 8.422 11.648 22.312 1 98.75 288 ILE B C 1
ATOM 4565 O O . ILE B 1 288 ? 9.625 11.531 22.531 1 98.75 288 ILE B O 1
ATOM 4569 N N . SER B 1 289 ? 7.832 12.797 22.172 1 98.62 289 SER B N 1
ATOM 4570 C CA . SER B 1 289 ? 8.57 14.031 22.359 1 98.62 289 SER B CA 1
ATOM 4571 C C . SER B 1 289 ? 9.141 14.117 23.781 1 98.62 289 SER B C 1
ATOM 4573 O O . SER B 1 289 ? 10.297 14.492 23.969 1 98.62 289 SER B O 1
ATOM 4575 N N . GLU B 1 290 ? 8.367 13.766 24.75 1 97.88 290 GLU B N 1
ATOM 4576 C CA . GLU B 1 290 ? 8.781 13.836 26.141 1 97.88 290 GLU B CA 1
ATOM 4577 C C . GLU B 1 290 ? 9.906 12.844 26.438 1 97.88 290 GLU B C 1
ATOM 4579 O O . GLU B 1 290 ? 10.719 13.078 27.328 1 97.88 290 GLU B O 1
ATOM 4584 N N . SER B 1 291 ? 9.977 11.812 25.656 1 97.38 291 SER B N 1
ATOM 4585 C CA . SER B 1 291 ? 11.047 10.828 25.812 1 97.38 291 SER B CA 1
ATOM 4586 C C . SER B 1 291 ? 12.297 11.234 25.047 1 97.38 291 SER B C 1
ATOM 4588 O O . SER B 1 291 ? 13.305 10.539 25.078 1 97.38 291 SER B O 1
ATOM 4590 N N . GLY B 1 292 ? 12.203 12.336 24.312 1 96.94 292 GLY B N 1
ATOM 4591 C CA . GLY B 1 292 ? 13.344 12.836 23.562 1 96.94 292 GLY B CA 1
ATOM 4592 C C . GLY B 1 292 ? 13.391 12.328 22.125 1 96.94 292 GLY B C 1
ATOM 4593 O O . GLY B 1 292 ? 14.328 12.625 21.391 1 96.94 292 GLY B O 1
ATOM 4594 N N . GLY B 1 293 ? 12.359 11.68 21.703 1 98.19 293 GLY B N 1
ATOM 4595 C CA . GLY B 1 293 ? 12.367 11.031 20.406 1 98.19 293 GLY B CA 1
ATOM 4596 C C . GLY B 1 293 ? 11.922 11.938 19.281 1 98.19 293 GLY B C 1
ATOM 4597 O O . GLY B 1 293 ? 12.102 11.617 18.109 1 98.19 293 GLY B O 1
ATOM 4598 N N . LEU B 1 294 ? 11.375 13.125 19.641 1 98.69 294 LEU B N 1
ATOM 4599 C CA . LEU B 1 294 ? 10.867 14.031 18.625 1 98.69 294 LEU B CA 1
ATOM 4600 C C . LEU B 1 294 ? 10.961 15.484 19.078 1 98.69 294 LEU B C 1
ATOM 4602 O O . LEU B 1 294 ? 10.461 15.828 20.156 1 98.69 294 LEU B O 1
ATOM 4606 N N . LYS B 1 295 ? 11.57 16.25 18.281 1 97.88 295 LYS B N 1
ATOM 4607 C CA . LYS B 1 295 ? 11.641 17.703 18.453 1 97.88 295 LYS B CA 1
ATOM 4608 C C . LYS B 1 295 ? 11.469 18.422 17.125 1 97.88 295 LYS B C 1
ATOM 4610 O O . LYS B 1 295 ? 12.188 18.141 16.156 1 97.88 295 LYS B O 1
ATOM 4615 N N . PRO B 1 296 ? 10.562 19.312 17.078 1 98.44 296 PRO B N 1
ATOM 4616 C CA . PRO B 1 296 ? 10.367 19.984 15.789 1 98.44 296 PRO B CA 1
ATOM 4617 C C . PRO B 1 296 ? 11.523 20.906 15.422 1 98.44 296 PRO B C 1
ATOM 4619 O O . PRO B 1 296 ? 12.102 21.562 16.297 1 98.44 296 PRO B O 1
ATOM 4622 N N . VAL B 1 297 ? 11.883 20.922 14.172 1 98.44 297 VAL B N 1
ATOM 4623 C CA . VAL B 1 297 ? 12.797 21.906 13.617 1 98.44 297 VAL B CA 1
ATOM 4624 C C . VAL B 1 297 ? 12 23.109 13.109 1 98.44 297 VAL B C 1
ATOM 4626 O O . VAL B 1 297 ? 11.078 22.969 12.312 1 98.44 297 VAL B O 1
ATOM 4629 N N . LEU B 1 298 ? 12.312 24.25 13.586 1 98.12 298 LEU B N 1
ATOM 4630 C CA . LEU B 1 298 ? 11.594 25.469 13.211 1 98.12 298 LEU B CA 1
ATOM 4631 C C . LEU B 1 298 ? 12.453 26.344 12.312 1 98.12 298 LEU B C 1
ATOM 4633 O O . LEU B 1 298 ? 13.664 26.469 12.531 1 98.12 298 LEU B O 1
ATOM 4637 N N . ASP B 1 299 ? 11.75 26.844 11.336 1 96.75 299 ASP B N 1
ATOM 4638 C CA . ASP B 1 299 ? 12.422 27.875 10.547 1 96.75 299 ASP B CA 1
ATOM 4639 C C . ASP B 1 299 ? 12.891 29.016 11.43 1 96.75 299 ASP B C 1
ATOM 4641 O O . ASP B 1 299 ? 12.227 29.375 12.406 1 96.75 299 ASP B O 1
ATOM 4645 N N . GLU B 1 300 ? 13.969 29.688 11.016 1 94.75 300 GLU B N 1
ATOM 4646 C CA . GLU B 1 300 ? 14.594 30.719 11.828 1 94.75 300 GLU B CA 1
ATOM 4647 C C . GLU B 1 300 ? 13.758 32 11.852 1 94.75 300 GLU B C 1
ATOM 4649 O O . GLU B 1 300 ? 13.812 32.75 12.812 1 94.75 300 GLU B O 1
ATOM 4654 N N . GLN B 1 301 ? 13.039 32.219 10.859 1 96.31 301 GLN B N 1
ATOM 4655 C CA . GLN B 1 301 ? 12.227 33.438 10.797 1 96.31 301 GLN B CA 1
ATOM 4656 C C . GLN B 1 301 ? 10.969 33.312 11.641 1 96.31 301 GLN B C 1
ATOM 4658 O O . GLN B 1 301 ? 10.32 32.25 11.641 1 96.31 301 GLN B O 1
ATOM 4663 N N . ARG B 1 302 ? 10.648 34.375 12.312 1 97.12 302 ARG B N 1
ATOM 4664 C CA . ARG B 1 302 ? 9.445 34.438 13.141 1 97.12 302 ARG B CA 1
ATOM 4665 C C . ARG B 1 302 ? 8.391 35.344 12.516 1 97.12 302 ARG B C 1
ATOM 4667 O O . ARG B 1 302 ? 8.727 36.406 11.953 1 97.12 302 ARG B O 1
ATOM 4674 N N . PHE B 1 303 ? 7.191 35 12.648 1 98.44 303 PHE B N 1
ATOM 4675 C CA . PHE B 1 303 ? 6.086 35.75 12.078 1 98.44 303 PHE B CA 1
ATOM 4676 C C . PHE B 1 303 ? 4.965 35.938 13.094 1 98.44 303 PHE B C 1
ATOM 4678 O O . PHE B 1 303 ? 4.66 35.031 13.859 1 98.44 303 PHE B O 1
ATOM 4685 N N . SER B 1 304 ? 4.379 37.125 13.086 1 98.38 304 SER B N 1
ATOM 4686 C CA . SER B 1 304 ? 3.166 37.344 13.859 1 98.38 304 SER B CA 1
ATOM 4687 C C . SER B 1 304 ? 1.92 37 13.055 1 98.38 304 SER B C 1
ATOM 4689 O O . SER B 1 304 ? 2.006 36.719 11.859 1 98.38 304 SER B O 1
ATOM 4691 N N . LEU B 1 305 ? 0.831 36.969 13.727 1 98.25 305 LEU B N 1
ATOM 4692 C CA . LEU B 1 305 ? -0.444 36.719 13.062 1 98.25 305 LEU B CA 1
ATOM 4693 C C . LEU B 1 305 ? -0.656 37.656 11.891 1 98.25 305 LEU B C 1
ATOM 4695 O O . LEU B 1 305 ? -1.088 37.25 10.812 1 98.25 305 LEU B O 1
ATOM 4699 N N . ALA B 1 306 ? -0.314 38.906 12.062 1 97.38 306 ALA B N 1
ATOM 4700 C CA . ALA B 1 306 ? -0.496 39.906 11.031 1 97.38 306 ALA B CA 1
ATOM 4701 C C . ALA B 1 306 ? 0.407 39.656 9.828 1 97.38 306 ALA B C 1
ATOM 4703 O O . ALA B 1 306 ? 0.202 40.219 8.75 1 97.38 306 ALA B O 1
ATOM 4704 N N . GLU B 1 307 ? 1.377 38.812 10.031 1 97.94 307 GLU B N 1
ATOM 4705 C CA . GLU B 1 307 ? 2.342 38.5 8.984 1 97.94 307 GLU B CA 1
ATOM 4706 C C . GLU B 1 307 ? 2.068 37.125 8.375 1 97.94 307 GLU B C 1
ATOM 4708 O O . GLU B 1 307 ? 2.996 36.406 7.961 1 97.94 307 GLU B O 1
ATOM 4713 N N . ALA B 1 308 ? 0.821 36.688 8.375 1 98 308 ALA B N 1
ATOM 4714 C CA . ALA B 1 308 ? 0.436 35.406 7.773 1 98 308 ALA B CA 1
ATOM 4715 C C . ALA B 1 308 ? 0.88 35.344 6.316 1 98 308 ALA B C 1
ATOM 4717 O O . ALA B 1 308 ? 1.333 34.281 5.852 1 98 308 ALA B O 1
ATOM 4718 N N . GLY B 1 309 ? 0.739 36.375 5.539 1 97.12 309 GLY B N 1
ATOM 4719 C CA . GLY B 1 309 ? 1.168 36.406 4.148 1 97.12 309 GLY B CA 1
ATOM 4720 C C . GLY B 1 309 ? 2.645 36.125 3.969 1 97.12 309 GLY B C 1
ATOM 4721 O O . GLY B 1 309 ? 3.012 35.156 3.277 1 97.12 309 GLY B O 1
ATOM 4722 N N . PRO B 1 310 ? 3.49 36.938 4.609 1 97.31 310 PRO B N 1
ATOM 4723 C CA . PRO B 1 310 ? 4.934 36.656 4.578 1 97.31 310 PRO B CA 1
ATOM 4724 C C . PRO B 1 310 ? 5.289 35.25 5.031 1 97.31 310 PRO B C 1
ATOM 4726 O O . PRO B 1 310 ? 6.219 34.656 4.496 1 97.31 310 PRO B O 1
ATOM 4729 N N . ALA B 1 311 ? 4.605 34.75 6.027 1 97.88 311 ALA B N 1
ATOM 4730 C CA . ALA B 1 311 ? 4.863 33.406 6.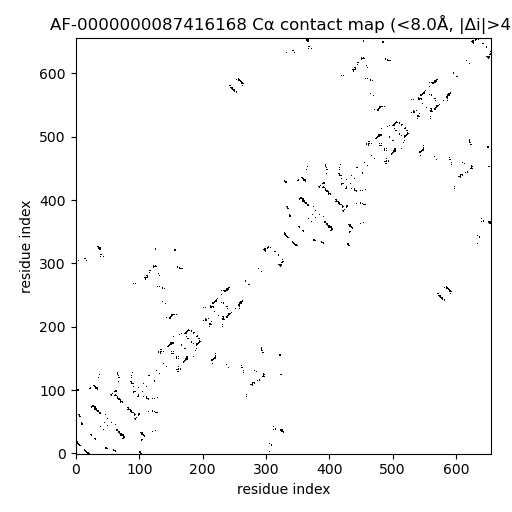484 1 97.88 311 ALA B CA 1
ATOM 4731 C C . ALA B 1 311 ? 4.598 32.375 5.371 1 97.88 311 ALA B C 1
ATOM 4733 O O . ALA B 1 311 ? 5.402 31.484 5.145 1 97.88 311 ALA B O 1
ATOM 4734 N N . HIS B 1 312 ? 3.439 32.531 4.664 1 97.81 312 HIS B N 1
ATOM 4735 C CA . HIS B 1 312 ? 3.135 31.672 3.523 1 97.81 312 HIS B CA 1
ATOM 4736 C C . HIS B 1 312 ? 4.203 31.781 2.443 1 97.81 312 HIS B C 1
ATOM 4738 O O . HIS B 1 312 ? 4.645 30.781 1.884 1 97.81 312 HIS B O 1
ATOM 4744 N N . ALA B 1 313 ? 4.605 33 2.168 1 97 313 ALA B N 1
ATOM 4745 C CA . ALA B 1 313 ? 5.625 33.25 1.153 1 97 313 ALA B CA 1
ATOM 4746 C C . ALA B 1 313 ? 6.945 32.562 1.529 1 97 313 ALA B C 1
ATOM 4748 O O . ALA B 1 313 ? 7.66 32.062 0.663 1 97 313 ALA B O 1
ATOM 4749 N N . ARG B 1 314 ? 7.246 32.625 2.799 1 96.88 314 ARG B N 1
ATOM 4750 C CA . ARG B 1 314 ? 8.469 32 3.275 1 96.88 314 ARG B CA 1
ATOM 4751 C C . ARG B 1 314 ? 8.461 30.5 2.977 1 96.88 314 ARG B C 1
ATOM 4753 O O . ARG B 1 314 ? 9.438 29.969 2.459 1 96.88 314 ARG B O 1
ATOM 4760 N N . LEU B 1 315 ? 7.41 29.812 3.281 1 96.31 315 LEU B N 1
ATOM 4761 C CA . LEU B 1 315 ? 7.301 28.391 2.982 1 96.31 315 LEU B CA 1
ATOM 4762 C C . LEU B 1 315 ? 7.406 28.141 1.482 1 96.31 315 LEU B C 1
ATOM 4764 O O . LEU B 1 315 ? 8.156 27.266 1.046 1 96.31 315 LEU B O 1
ATOM 4768 N N . GLU B 1 316 ? 6.746 28.906 0.674 1 95.25 316 GLU B N 1
ATOM 4769 C CA . GLU B 1 316 ? 6.664 28.719 -0.771 1 95.25 316 GLU B CA 1
ATOM 4770 C C . GLU B 1 316 ? 8.008 28.984 -1.439 1 95.25 316 GLU B C 1
ATOM 4772 O O . GLU B 1 316 ? 8.258 28.531 -2.557 1 95.25 316 GLU B O 1
ATOM 4777 N N . SER B 1 317 ? 8.82 29.766 -0.765 1 93.56 317 SER B N 1
ATOM 4778 C CA . SER B 1 317 ? 10.109 30.141 -1.338 1 93.56 317 SER B CA 1
ATOM 4779 C C . SER B 1 317 ? 11.039 28.922 -1.429 1 93.56 317 SER B C 1
ATOM 4781 O O . SER B 1 317 ? 12.039 28.953 -2.145 1 93.56 317 SER B O 1
ATOM 4783 N N . GLY B 1 318 ? 10.719 27.906 -0.63 1 88.88 318 GLY B N 1
ATOM 4784 C CA . GLY B 1 318 ? 11.578 26.734 -0.579 1 88.88 318 GLY B CA 1
ATOM 4785 C C . GLY B 1 318 ? 12.852 26.969 0.218 1 88.88 318 GLY B C 1
ATOM 4786 O O . GLY B 1 318 ? 13.703 26.078 0.305 1 88.88 318 GLY B O 1
ATOM 4787 N N . GLN B 1 319 ? 12.922 28.109 0.801 1 86.5 319 GLN B N 1
ATOM 4788 C CA . GLN B 1 319 ? 14.133 28.469 1.53 1 86.5 319 GLN B CA 1
ATOM 4789 C C . GLN B 1 319 ? 14.016 28.109 3.008 1 86.5 319 GLN B C 1
ATOM 4791 O O . GLN B 1 319 ? 14.992 28.188 3.756 1 86.5 319 GLN B O 1
ATOM 4796 N N . GLY B 1 320 ? 12.875 27.812 3.373 1 86.31 320 GLY B N 1
ATOM 4797 C CA . GLY B 1 320 ? 12.68 27.453 4.77 1 86.31 320 GLY B CA 1
ATOM 4798 C C . GLY B 1 320 ? 13.227 26.078 5.109 1 86.31 320 GLY B C 1
ATOM 4799 O O . GLY B 1 320 ? 13.367 25.219 4.23 1 86.31 320 GLY B O 1
ATOM 4800 N N . MET B 1 321 ? 13.688 25.938 6.316 1 90.12 321 MET B N 1
ATOM 4801 C CA . MET B 1 321 ? 14.078 24.656 6.898 1 90.12 321 MET B CA 1
ATOM 4802 C C . MET B 1 321 ? 13.188 24.297 8.078 1 90.12 321 MET B C 1
ATOM 4804 O O . MET B 1 321 ? 13.031 25.078 9.008 1 90.12 321 MET B O 1
ATOM 4808 N N . GLY B 1 322 ? 12.617 23.109 8.008 1 94.56 322 GLY B N 1
ATOM 4809 C CA . GLY B 1 322 ? 11.641 22.734 9.023 1 94.56 322 GLY B CA 1
ATOM 4810 C C . GLY B 1 322 ? 10.32 23.469 8.867 1 94.56 322 GLY B C 1
ATOM 4811 O O . GLY B 1 322 ? 9.797 23.578 7.762 1 94.56 322 GLY B O 1
ATOM 4812 N N . LYS B 1 323 ? 9.773 23.906 9.984 1 98.31 323 LYS B N 1
ATOM 4813 C CA . LYS B 1 323 ? 8.414 24.422 10 1 98.31 323 LYS B CA 1
ATOM 4814 C C . LYS B 1 323 ? 8.398 25.938 10.148 1 98.31 323 LYS B C 1
ATOM 4816 O O . LYS B 1 323 ? 9.133 26.484 10.969 1 98.31 323 LYS B O 1
ATOM 4821 N N . VAL B 1 324 ? 7.566 26.609 9.336 1 98.44 324 VAL B N 1
ATOM 4822 C CA . VAL B 1 324 ? 7.293 28.031 9.484 1 98.44 324 VAL B CA 1
ATOM 4823 C C . VAL B 1 324 ? 6.145 28.234 10.469 1 98.44 324 VAL B C 1
ATOM 4825 O O . VAL B 1 324 ? 5.07 27.656 10.305 1 98.44 324 VAL B O 1
ATOM 4828 N N . VAL B 1 325 ? 6.363 29.047 11.508 1 98.62 325 VAL B N 1
ATOM 4829 C CA . VAL B 1 325 ? 5.395 29.203 12.586 1 98.62 325 VAL B CA 1
ATOM 4830 C C . VAL B 1 325 ? 4.926 30.656 12.664 1 98.62 325 VAL B C 1
ATOM 4832 O O . VAL B 1 325 ? 5.707 31.578 12.438 1 98.62 325 VAL B O 1
ATOM 4835 N N . VAL B 1 326 ? 3.662 30.828 12.93 1 98.62 326 VAL B N 1
ATOM 4836 C CA . VAL B 1 326 ? 3.02 32.125 13.18 1 98.62 326 VAL B CA 1
ATOM 4837 C C . VAL B 1 326 ? 2.639 32.219 14.656 1 98.62 326 VAL B C 1
ATOM 4839 O O . VAL B 1 326 ? 1.957 31.344 15.195 1 98.62 326 VAL B O 1
ATOM 4842 N N . GLU B 1 327 ? 3.033 33.25 15.266 1 98.19 327 GLU B N 1
ATOM 4843 C CA . GLU B 1 327 ? 2.76 33.438 16.688 1 98.19 327 GLU B CA 1
ATOM 4844 C C . GLU B 1 327 ? 1.792 34.594 16.906 1 98.19 327 GLU B C 1
ATOM 4846 O O . GLU B 1 327 ? 1.872 35.625 16.234 1 98.19 327 GLU B O 1
ATOM 4851 N N . ASN B 1 328 ? 0.854 34.344 17.859 1 95.62 328 ASN B N 1
ATOM 4852 C CA . ASN B 1 328 ? -0.091 35.406 18.234 1 95.62 328 ASN B CA 1
ATOM 4853 C C . ASN B 1 328 ? 0.481 36.312 19.328 1 95.62 328 ASN B C 1
ATOM 4855 O O . ASN B 1 328 ? 1.245 35.844 20.172 1 95.62 328 ASN B O 1
#

Nearest PDB structures (foldseek):
  3gaz-assembly1_B  TM=9.570E-01  e=6.965E-39  Novosphingobium aromaticivorans DSM 12444
  3qwb-assembly2_C  TM=8.516E-01  e=3.819E-27  Saccharomyces cerevisiae S288C
  5dp1-assembly1_A  TM=8.422E-01  e=7.442E-26  Moorena producens 3L
  4j6f-assembly1_B  TM=8.466E-01  e=2.825E-24  Sinorhizobium meliloti 1021
  2x1h-assembly2_B  TM=8.330E-01  e=1.365E-24  Homo sapiens

Solvent-accessible surface area (backbone atoms only — not comparable to full-atom values): 31545 Å² total; per-residue (Å²): 69,56,31,35,31,28,71,51,60,26,90,79,46,54,65,38,84,42,81,44,82,69,76,69,76,41,72,45,17,31,26,27,41,38,41,13,22,25,65,49,72,67,49,52,48,35,42,37,48,19,78,81,38,100,46,38,45,66,67,72,26,38,43,33,32,16,26,6,27,32,30,67,40,72,18,58,89,50,76,92,66,52,71,66,41,54,31,23,23,47,53,27,31,37,42,93,31,66,16,36,43,33,45,53,37,64,28,50,56,36,28,28,28,62,45,37,84,87,49,50,49,63,51,41,6,51,35,35,62,33,41,52,42,30,51,51,30,42,58,76,51,61,72,49,64,69,37,42,34,34,26,36,41,20,42,36,55,36,16,43,46,35,49,24,50,42,43,62,50,45,27,44,41,32,26,28,27,80,45,70,69,36,32,51,50,29,40,70,58,66,24,48,58,38,48,58,78,82,38,54,57,70,54,52,23,36,74,75,41,74,59,52,29,24,48,32,27,41,29,57,70,18,46,78,51,44,60,51,47,49,68,32,31,14,72,59,12,24,32,19,30,59,39,39,75,39,71,46,70,32,40,64,36,31,80,31,18,24,30,42,35,32,44,41,79,56,46,26,74,78,64,74,41,70,37,54,56,51,17,52,49,41,43,51,48,23,52,38,31,69,73,68,38,47,76,79,54,60,28,89,66,80,30,42,55,91,33,49,53,62,47,52,50,43,57,73,65,66,73,57,44,30,28,43,42,32,34,100,69,54,31,34,32,27,71,52,62,26,90,79,48,54,66,38,81,40,80,43,81,70,75,69,75,40,71,44,18,30,27,27,41,37,43,11,21,24,64,48,73,66,49,54,48,35,43,37,49,19,79,81,39,100,46,39,44,66,67,71,26,40,44,34,31,17,26,6,28,31,30,68,41,72,18,57,88,51,77,90,67,52,71,66,41,52,32,23,23,44,52,25,31,37,41,91,32,63,17,36,44,32,44,55,40,64,29,50,56,36,28,27,28,61,44,37,83,88,48,51,47,64,51,39,6,51,34,36,60,33,42,52,41,28,50,50,30,42,56,75,49,60,72,49,64,68,38,41,32,34,26,37,41,18,41,35,55,38,16,43,43,33,48,24,49,44,44,61,51,44,28,45,41,33,24,28,26,77,45,71,70,38,32,51,50,28,40,72,58,66,25,48,56,39,51,58,77,80,39,54,59,71,52,54,23,36,73,75,41,74,59,52,29,25,49,31,26,40,30,58,70,18,48,78,50,44,60,52,46,49,67,32,32,14,73,59,12,24,32,19,31,58,40,39,74,38,71,46,70,33,40,63,37,29,80,31,18,26,32,42,34,30,44,40,79,57,48,26,74,78,66,73,42,70,36,54,55,50,17,50,49,42,43,52,48,21,53,38,29,69,72,67,38,46,75,80,54,61,28,90,64,82,30,42,54,92,34,50,53,61,46,52,50,42,57,73,65,66,73,57,44,30,26,43,42,30,34,99

pLDDT: mean 97.33, std 2.2, range [86.25, 99.0]

Secondary structure (DSSP, 8-state):
-EEEEESS-STT--EEEEE-PPPPP-TTEEEEEEEEEEE-HHHHHHHHHGGGSTTPPPSSB----EEEEEEEEE-TT--S--TT-EEEEE--SBTTB--SSBSEEEEEGGGEEEPPTTS-HHHHHTSHHHHHHHHHHHHHTT--TT-EEEEETTTSHHHHHHHHHHHHTT-EEEEEESSHHHHHHHHHTTPEEEETTTS-HHHHHHHHHTTS-EEEEEESS-GGGHHHHHHHEEEEEEEEES---SEEE-HHHHHHT-EEEE--TTHHHHHT--THHHHHHHHHHHHHHHTTS----B-S--EEGGGHHHHHHHHHTT---SBEEEE-/-EEEEESS-STT--EEEEE-PPPPP-TTEEEEEEEEEEE-HHHHHHHHHGGGSTTPPPSSB----EEEEEEEEE-TT--S--TT-EEEEE--SBTTB--SSBSEEEEEGGGEEEPPTTS-HHHHHTSHHHHHHHHHHHHHTT--TT-EEEEETTTSHHHHHHHHHHHHTT-EEEEEESSHHHHHHHHHTTPEEEETTTS-HHHHHHHHHTTS-EEEEEESS-GGGHHHHHHHEEEEEEEEES---SEEE-HHHHHHT-EEEE--TTHHHHHT--THHHHHHHHHHHHHHHTTS----B-S--EEGGGHHHHHHHHHTT---SBEEEE-

Organism: NCBI:txid2527985

Sequence (656 aa):
MQAMLIRDYGENAVFEAAEVEMPEIKAGHVLVKIAASSVNTVDTMIRKMGQELPLAPQTPAILGMDFAGTVEAVGDGVQDYSIGDEVYGCAGGLADLPGTLAEYIVADSNLMAHKPKQLSMRESAALPLVAITAYEGLMRAGITKDQKVLVHGGSGGVGHVAIQLAKHFGALVFSTGGGEKQLALIEQLGATSINYKTESVEQYVDKHTAGAGFDIVFDSVGGANLKNSFTAAALNGQIATTVSMCELDLTPAHFKGLSLHVVFMLIPMLHNFRREQHAEILRNLAQISESGGLKPVLDEQRFSLAEAGPAHARLESGQGMGKVVVENMQAMLIRDYGENAVFEAAEVEMPEIKAGHVLVKIAASSVNTVDTMIRKMGQELPLAPQTPAILGMDFAGTVEAVGDGVQDYSIGDEVYGCAGGLADLPGTLAEYIVADSNLMAHKPKQLSMRESAALPLVAITAYEGLMRAGITKDQKVLVHGGSGGVGHVAIQLAKHFGALVFSTGGGEKQLALIEQLGATSINYKTESVEQYVDKHTAGAGFDIVFDSVGGANLKNSFTAAALNGQIATTVSMCELDLTPAHFKGLSLHVVFMLIPMLHNFRREQHAEILRNLAQISESGGLKPVLDEQRFSLAEAGPAHARLESGQGMGKVVVEN

Foldseek 3Di:
DWFWWWADAAPPTDTDIDDDDDDDAEAQWFKWFFFKAFDDPVQLVCRHPPVVDVWAAHPRAGAGFKTWGFTCDDHHPDDQDDGGFTKIFGFARTHPGHHDLGRIHTGRPLGMEGAQPVDDRQQRNLDQPLLLQLVVLCVVQPQAAAFEEEEEPLQEANNVNNLLVSVLRHYAYEYEDADDVSQVSSVVSPHHYDHCVVAPLQRVLCVPVVRQAGQEYEYAPEDPCVVSVLNRHGQQHEYEYADHPYDDDCVSCVVSVYHYHYGDPCCCNSPVNPSNVSHVSSVVVSVCVNVVSDTFDEWPDEAESNCVVVLSVVVVVVPTGTIRMYGD/DWFWWWADAAPPTDTDIDDDDDDDAEAQWFKWFFFKAFDDPVQLVCRHCPVVDVWAAHPRAGAGFKTWGFTCDDHHPDDQDDGGFTKIFGFARTHPRHHDLGRIHTGRPLGMEGAQPVDDRQQRNLQQPLLLQLVVLCVVQPQAAAFEEEEEPLQEANNVNNLLVSVLRHYAYEYEDADDVSQVSSVVSPHHYDHCVVAPLQRVLCVPVVRQAGQEYEYAPEDPCVVSVLNRHGQQHEYEYADHPYDDDCVSCVVSVYHYHYGDPCCCNRVVPPSNVSHVSSVVVSVCVNVVSDTFDEWPDEAESNCVVVLSVVVVVVPTGTIRMYGD

Radius of gyration: 28.0 Å; Cα contacts (8 Å, |Δi|>4): 1750; chains: 2; bounding box: 52×83×64 Å